Protein AF-A0A060SVF7-F1 (afdb_monomer_lite)

Foldseek 3Di:
DDDDDDDDDDDDDDDDDDDDDDDDDDDDDDDDDDDDDDDDDDDDDPPQAQPPDPQPDDDDDDDDDDDDDDDDDDDDDDDDDDDDDDDDDDDDDPQPDPVSVVLVVQQVCLVVVNDDDDPVLLVVLVVVQCVLPVPWDADPSNQWIQAQQARDIDGHSGRSDCVVVNVCNVVPPHRHDHDPVVVCVVVVVPPPPPPPPPDPDDDDDDDPDPDQAQADACVNPVLVVQLLVQWLDQADDFDDLQVLCCVVPVDGLVPDDPVSVVVSVVVRVVRGPFGDDSPRTGRDHHPPQVPDPVNVVSSPDGRDQLCCLLVPDCVGDDVVVSVVSVVDPCVCVVVPPVCCVPPVNVVVVCVVVCVCVVVLQVVQQVVLVVVCVVCVVVVHDCPPPDGRPNNLVVLLVCCVVDVPVSVVVVVPGPYDDPVVSVVSVVPDQDDDPDPDPVNVVVVVSSCVSVVPPDDDDDDDDDDDDDFDFDWDDDVVDDIWTDGDPPPTPPPPPPDPDD

Organism: Pycnoporus cinnabarinus (NCBI:txid5643)

Secondary structure (DSSP, 8-state):
-------------------------PPPPP-PPPPPPPPPPPPPPP---------S---PPP---------------PPPPPPPPP-S-----TT-SHHHHHHHHHHHHHHTT-----HHHHHHHHHHHHHH-TTPEEPTTSSEEE-TTT--EEE-SSTT--HHHHHHHHH----PSPPHHHHHHHTT---------------PPPP---PPP--B-TTT-HHHHHHHHH---SEE-SPPHHHHHHHHHSS-GGGS-HHHHHHHHHHHHHT-SEE--SSS-B-S-HHHHTT-HHHHHHHTSPPPPGGGGGGS-GGGS-HHHHHHHHHSTTHHHHH-GGGTT-HHHHHHHHHHTTTTTT-HHHHHHHHHHHHHHHHHHTT--STT----HHHHHHHHHHHHH-HHHHHHHTTTS----HHHHHHHHHTSPPPPSS--HHHHHHHHHHHHHTT--S---------------EEEEETTEEEEEE-TTS------------

pLDDT: mean 76.43, std 21.78, range [32.91, 98.31]

Structure (mmCIF, N/CA/C/O backbone):
data_AF-A0A060SVF7-F1
#
_entry.id   AF-A0A060SVF7-F1
#
loop_
_atom_site.group_PDB
_atom_site.id
_atom_site.type_symbol
_atom_site.label_atom_id
_atom_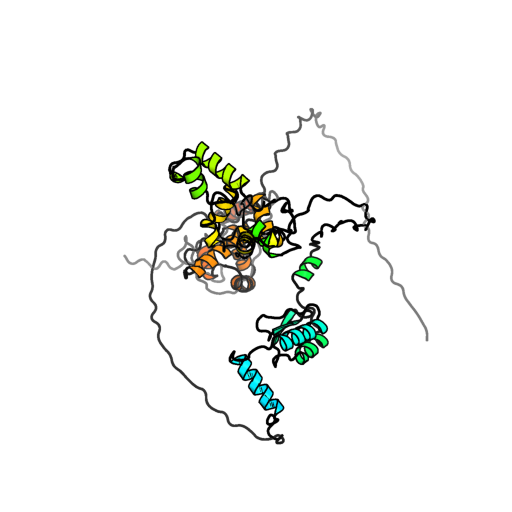site.label_alt_id
_atom_site.label_comp_id
_atom_site.label_asym_id
_atom_site.label_entity_id
_atom_site.label_seq_id
_atom_site.pdbx_PDB_ins_code
_atom_site.Cartn_x
_atom_site.Cartn_y
_atom_site.Cartn_z
_atom_site.occupancy
_atom_site.B_iso_or_equiv
_atom_site.auth_seq_id
_atom_site.auth_comp_id
_atom_site.auth_asym_id
_atom_site.auth_atom_id
_atom_site.pdbx_PDB_model_num
ATOM 1 N N . MET A 1 1 ? 63.074 -52.311 -18.486 1.00 41.56 1 MET A N 1
ATOM 2 C CA . MET A 1 1 ? 62.038 -51.355 -18.938 1.00 41.56 1 MET A CA 1
ATOM 3 C C . MET A 1 1 ? 61.976 -50.230 -17.917 1.00 41.56 1 MET A C 1
ATOM 5 O O . MET A 1 1 ? 61.058 -50.163 -17.117 1.00 41.56 1 MET A O 1
ATOM 9 N N . ASP A 1 2 ? 63.085 -49.546 -17.669 1.00 35.84 2 ASP A N 1
ATOM 10 C CA . ASP A 1 2 ? 63.783 -48.593 -18.551 1.00 35.84 2 ASP A CA 1
ATOM 11 C C . ASP A 1 2 ? 62.984 -47.309 -18.771 1.00 35.84 2 ASP A C 1
ATOM 13 O O . ASP A 1 2 ? 62.264 -47.147 -19.750 1.00 35.84 2 ASP A O 1
ATOM 17 N N . SER A 1 3 ? 63.227 -46.409 -17.822 1.00 36.31 3 SER A N 1
ATOM 18 C CA . SER A 1 3 ? 63.753 -45.064 -18.055 1.00 36.31 3 SER A CA 1
ATOM 19 C C . SER A 1 3 ? 62.822 -43.846 -17.992 1.00 36.31 3 SER A C 1
ATOM 21 O O . SER A 1 3 ? 61.638 -43.937 -18.310 1.00 36.31 3 SER A O 1
ATOM 23 N N . PRO A 1 4 ? 63.379 -42.704 -17.521 1.00 60.22 4 PRO A N 1
ATOM 24 C CA . PRO A 1 4 ? 62.652 -41.633 -16.832 1.00 60.22 4 PRO A CA 1
ATOM 25 C C . PRO A 1 4 ? 62.809 -40.241 -17.490 1.00 60.22 4 PRO A C 1
ATOM 27 O O . PRO A 1 4 ? 63.664 -40.076 -18.347 1.00 60.22 4 PRO A O 1
ATOM 30 N N . HIS A 1 5 ? 62.050 -39.251 -16.979 1.00 44.50 5 HIS A N 1
ATOM 31 C CA . HIS A 1 5 ? 62.297 -37.784 -16.983 1.00 44.50 5 HIS A CA 1
ATOM 32 C C . HIS A 1 5 ? 62.507 -37.063 -18.353 1.00 44.50 5 HIS A C 1
ATOM 34 O O . HIS A 1 5 ? 62.929 -37.691 -19.317 1.00 44.50 5 HIS A O 1
ATOM 40 N N . PRO A 1 6 ? 62.181 -35.750 -18.507 1.00 56.28 6 PRO A N 1
ATOM 41 C CA . PRO A 1 6 ? 62.854 -34.689 -17.750 1.00 56.28 6 PRO A CA 1
ATOM 42 C C . PRO A 1 6 ? 62.036 -33.436 -17.381 1.00 56.28 6 PRO A C 1
ATOM 44 O O . PRO A 1 6 ? 60.891 -33.224 -17.773 1.00 56.28 6 PRO A O 1
ATOM 47 N N . GLU A 1 7 ? 62.711 -32.650 -16.548 1.00 44.25 7 GLU A N 1
ATOM 48 C CA . GLU A 1 7 ? 62.453 -31.294 -16.075 1.00 44.25 7 GLU A CA 1
ATOM 49 C C . GLU A 1 7 ? 62.365 -30.269 -17.220 1.00 44.25 7 GLU A C 1
ATOM 51 O O . GLU A 1 7 ? 63.006 -30.428 -18.259 1.00 44.25 7 GLU A O 1
ATOM 56 N N . ALA A 1 8 ? 61.628 -29.175 -17.003 1.00 44.00 8 ALA A N 1
ATOM 57 C CA . ALA A 1 8 ? 61.724 -27.977 -17.831 1.00 44.00 8 ALA A CA 1
ATOM 58 C C . ALA A 1 8 ? 61.723 -26.709 -16.968 1.00 44.00 8 ALA A C 1
ATOM 60 O O . ALA A 1 8 ? 60.913 -26.533 -16.059 1.00 44.00 8 ALA A O 1
ATOM 61 N N . HIS A 1 9 ? 62.703 -25.877 -17.297 1.00 40.81 9 HIS A N 1
ATOM 62 C CA . HIS A 1 9 ? 63.233 -24.710 -16.617 1.00 40.81 9 HIS A CA 1
ATOM 63 C C . HIS A 1 9 ? 62.297 -23.496 -16.530 1.00 40.81 9 HIS A C 1
ATOM 65 O O . HIS A 1 9 ? 61.473 -23.226 -17.399 1.00 40.81 9 HIS A O 1
ATOM 71 N N . SER A 1 10 ? 62.532 -22.725 -15.471 1.00 43.12 10 SER A N 1
ATOM 72 C CA . SER A 1 10 ? 62.122 -21.343 -15.247 1.00 43.12 10 SER A CA 1
ATOM 73 C C . SER A 1 10 ? 62.899 -20.357 -16.130 1.00 43.12 10 SER A C 1
ATOM 75 O O . SER A 1 10 ? 64.128 -20.354 -16.083 1.00 43.12 10 SER A O 1
ATOM 77 N N . GLU A 1 11 ? 62.205 -19.440 -16.808 1.00 40.81 11 GLU A N 1
ATOM 78 C CA . GLU A 1 11 ? 62.796 -18.202 -17.332 1.00 40.81 11 GLU A CA 1
ATOM 79 C C . GLU A 1 11 ? 62.001 -16.989 -16.834 1.00 40.81 11 GLU A C 1
ATOM 81 O O . GLU A 1 11 ? 60.823 -16.809 -17.142 1.00 40.81 11 GLU A O 1
ATOM 86 N N . ALA A 1 12 ? 62.668 -16.164 -16.027 1.00 39.22 12 ALA A N 1
ATOM 87 C CA . ALA A 1 12 ? 62.224 -14.843 -15.619 1.00 39.22 12 ALA A CA 1
ATOM 88 C C . ALA A 1 12 ? 62.891 -13.811 -16.537 1.00 39.22 12 ALA A C 1
ATOM 90 O O . ALA A 1 12 ? 64.114 -13.695 -16.564 1.00 39.22 12 ALA A O 1
ATOM 91 N N . PHE A 1 13 ? 62.085 -13.058 -17.283 1.00 39.88 13 PHE A N 1
ATOM 92 C CA . PHE A 1 13 ? 62.538 -11.915 -18.071 1.00 39.88 13 PHE A CA 1
ATOM 93 C C . PHE A 1 13 ? 62.557 -10.659 -17.190 1.00 39.88 13 PHE A C 1
ATOM 95 O O . PHE A 1 13 ? 61.533 -10.254 -16.643 1.00 39.88 13 PHE A O 1
ATOM 102 N N . SER A 1 14 ? 63.719 -10.023 -17.069 1.00 39.12 14 SER A N 1
ATOM 103 C CA . SER A 1 14 ? 63.885 -8.655 -16.564 1.00 39.12 14 SER A CA 1
ATOM 104 C C . SER A 1 14 ? 64.750 -7.887 -17.560 1.00 39.12 14 SER A C 1
ATOM 106 O O . SER A 1 14 ? 65.834 -8.375 -17.878 1.00 39.12 14 SER A O 1
ATOM 108 N N . PRO A 1 15 ? 64.329 -6.717 -18.069 1.00 54.78 15 PRO A N 1
ATOM 109 C CA . PRO A 1 15 ? 65.207 -5.885 -18.872 1.00 54.78 15 PRO A CA 1
ATOM 110 C C . PRO A 1 15 ? 65.959 -4.889 -17.984 1.00 54.78 15 PRO A C 1
ATOM 112 O O . PRO A 1 15 ? 65.374 -4.034 -17.320 1.00 54.78 15 PRO A O 1
ATOM 115 N N . SER A 1 16 ? 67.280 -5.023 -18.012 1.00 35.53 16 SER A N 1
ATOM 116 C CA . SER A 1 16 ? 68.278 -4.050 -17.580 1.00 35.53 16 SER A CA 1
ATOM 117 C C . SER A 1 16 ? 68.344 -2.874 -18.560 1.00 35.53 16 SER A C 1
ATOM 119 O O . SER A 1 16 ? 68.490 -3.091 -19.763 1.00 35.53 16 SER A O 1
ATOM 121 N N . PHE A 1 17 ? 68.310 -1.644 -18.052 1.00 44.38 17 PHE A N 1
ATOM 122 C CA . PHE A 1 17 ? 68.749 -0.455 -18.784 1.00 44.38 17 PHE A CA 1
ATOM 123 C C . PHE A 1 17 ? 69.842 0.242 -17.972 1.00 44.38 17 PHE A C 1
ATOM 125 O O . PHE A 1 17 ? 69.586 0.718 -16.866 1.00 44.38 17 PHE A O 1
ATOM 132 N N . ASP A 1 18 ? 71.049 0.275 -18.536 1.00 42.97 18 ASP A N 1
ATOM 133 C CA . ASP A 1 18 ? 72.179 1.065 -18.046 1.00 42.97 18 ASP A CA 1
ATOM 134 C C . ASP A 1 18 ? 72.044 2.544 -18.461 1.00 42.97 18 ASP A C 1
ATOM 136 O O . ASP A 1 18 ? 71.547 2.829 -19.558 1.00 42.97 18 ASP A O 1
ATOM 140 N N . PRO A 1 19 ? 72.527 3.500 -17.641 1.00 53.72 19 PRO A N 1
ATOM 141 C CA . PRO A 1 19 ? 72.543 4.921 -17.969 1.00 53.72 19 PRO A CA 1
ATOM 142 C C . PRO A 1 19 ? 73.964 5.425 -18.262 1.00 53.72 19 PRO A C 1
ATOM 144 O O . PRO A 1 19 ? 74.858 5.238 -17.441 1.00 53.72 19 PRO A O 1
ATOM 147 N N . LEU A 1 20 ? 74.176 6.174 -19.352 1.00 40.06 20 LEU A N 1
ATOM 148 C CA . LEU A 1 20 ? 75.341 7.063 -19.470 1.00 40.06 20 LEU A CA 1
ATOM 149 C C . LEU A 1 20 ? 75.030 8.373 -20.221 1.00 40.06 20 LEU A C 1
ATOM 151 O O . LEU A 1 20 ? 74.568 8.364 -21.354 1.00 40.06 20 LEU A O 1
ATOM 155 N N . HIS A 1 21 ? 75.380 9.466 -19.527 1.00 40.41 21 HIS A N 1
ATOM 156 C CA . HIS A 1 21 ? 75.896 10.776 -19.962 1.00 40.41 21 HIS A CA 1
ATOM 157 C C . HIS A 1 21 ? 75.191 11.595 -21.062 1.00 40.41 21 HIS A C 1
ATOM 159 O O . HIS A 1 21 ? 75.202 11.231 -22.228 1.00 40.41 21 HIS A O 1
ATOM 165 N N . ALA A 1 22 ? 74.830 12.848 -20.742 1.00 36.38 22 ALA A N 1
ATOM 166 C CA . ALA A 1 22 ? 75.722 14.002 -20.953 1.00 36.38 22 ALA A CA 1
ATOM 167 C C . ALA A 1 22 ? 75.086 15.339 -20.506 1.00 36.38 22 ALA A C 1
ATOM 169 O O . ALA A 1 22 ? 73.876 15.535 -20.539 1.00 36.38 22 ALA A O 1
ATOM 170 N N . LEU A 1 23 ? 75.968 16.236 -20.069 1.00 39.56 23 LEU A N 1
ATOM 171 C CA . LEU A 1 23 ? 75.773 17.565 -19.484 1.00 39.56 23 LEU A CA 1
ATOM 172 C C . LEU A 1 23 ? 75.394 18.645 -20.517 1.00 39.56 23 LEU A C 1
ATOM 174 O O . LEU A 1 23 ? 75.897 18.586 -21.639 1.00 39.56 23 LEU A O 1
ATOM 178 N N . SER A 1 24 ? 74.639 19.677 -20.092 1.00 39.00 24 SER A N 1
ATOM 179 C CA . SER A 1 24 ? 74.796 21.135 -20.389 1.00 39.00 24 SER A CA 1
ATOM 180 C C . SER A 1 24 ? 73.518 21.928 -19.995 1.00 39.00 24 SER A C 1
ATOM 182 O O . SER A 1 24 ? 72.505 21.301 -19.700 1.00 39.00 24 SER A O 1
ATOM 184 N N . PRO A 1 25 ? 73.532 23.275 -19.880 1.00 50.59 25 PRO A N 1
ATOM 185 C CA . PRO A 1 25 ? 73.859 23.986 -18.651 1.00 50.59 25 PRO A CA 1
ATOM 186 C C . PRO A 1 25 ? 72.665 24.751 -18.045 1.00 50.59 25 PRO A C 1
ATOM 188 O O . PRO A 1 25 ? 71.652 25.021 -18.686 1.00 50.59 25 PRO A O 1
ATOM 191 N N . ALA A 1 26 ? 72.840 25.116 -16.776 1.00 38.44 26 ALA A N 1
ATOM 192 C CA . ALA A 1 26 ? 71.904 25.857 -15.946 1.00 38.44 26 ALA A CA 1
ATOM 193 C C . ALA A 1 26 ? 71.481 27.211 -16.548 1.00 38.44 26 ALA A C 1
ATOM 195 O O . ALA A 1 26 ? 72.307 28.095 -16.769 1.00 38.44 26 ALA A O 1
ATOM 196 N N . VAL A 1 27 ? 70.167 27.375 -16.719 1.00 41.84 27 VAL A N 1
ATOM 197 C CA . VAL A 1 27 ? 69.493 28.673 -16.817 1.00 41.84 27 VAL A CA 1
ATOM 198 C C . VAL A 1 27 ? 68.960 29.010 -15.427 1.00 41.84 27 VAL A C 1
ATOM 200 O O . VAL A 1 27 ? 68.199 28.248 -14.834 1.00 41.84 27 VAL A O 1
ATOM 203 N N . SER A 1 28 ? 69.407 30.143 -14.902 1.00 44.47 28 SER A N 1
ATOM 204 C CA . SER A 1 28 ? 69.018 30.723 -13.621 1.00 44.47 28 SER A CA 1
ATOM 205 C C . SER A 1 28 ? 67.532 31.096 -13.629 1.00 44.47 28 SER A C 1
ATOM 207 O O . SER A 1 28 ? 67.108 31.966 -14.388 1.00 44.47 28 SER A O 1
ATOM 209 N N . VAL A 1 29 ? 66.749 30.447 -12.768 1.00 44.34 29 VAL A N 1
ATOM 210 C CA . VAL A 1 29 ? 65.356 30.811 -12.471 1.00 44.34 29 VAL A CA 1
ATOM 211 C C . VAL A 1 29 ? 65.357 31.731 -11.244 1.00 44.34 29 VAL A C 1
ATOM 213 O O . VAL A 1 29 ? 66.028 31.401 -10.263 1.00 44.34 29 VAL A O 1
ATOM 216 N N . PRO A 1 30 ? 64.658 32.880 -11.275 1.00 45.91 30 PRO A N 1
ATOM 217 C CA . PRO A 1 30 ? 64.577 33.777 -10.135 1.00 45.91 30 PRO A CA 1
ATOM 218 C C . PRO A 1 30 ? 63.721 33.203 -8.999 1.00 45.91 30 PRO A C 1
ATOM 220 O O . PRO A 1 30 ? 62.739 32.492 -9.198 1.00 45.91 30 PRO A O 1
ATOM 223 N N . GLU A 1 31 ? 64.175 33.570 -7.810 1.00 47.56 31 GLU A N 1
ATOM 224 C CA . GLU A 1 31 ? 63.676 33.369 -6.456 1.00 47.56 31 GLU A CA 1
ATOM 225 C C . GLU A 1 31 ? 62.144 33.459 -6.321 1.00 47.56 31 GLU A C 1
ATOM 227 O O . GLU A 1 31 ? 61.508 34.429 -6.738 1.00 47.56 31 GLU A O 1
ATOM 232 N N . ALA A 1 32 ? 61.558 32.407 -5.745 1.00 38.72 32 ALA A N 1
ATOM 233 C CA . ALA A 1 32 ? 60.129 32.264 -5.511 1.00 38.72 32 ALA A CA 1
ATOM 234 C C . ALA A 1 32 ? 59.669 33.155 -4.348 1.00 38.72 32 ALA A C 1
ATOM 236 O O . ALA A 1 32 ? 60.153 33.027 -3.224 1.00 38.72 32 ALA A O 1
ATOM 237 N N . SER A 1 33 ? 58.694 34.019 -4.618 1.00 51.81 33 SER A N 1
ATOM 238 C CA . SER A 1 33 ? 57.886 34.683 -3.602 1.00 51.81 33 SER A CA 1
ATOM 239 C C . SER A 1 33 ? 56.901 33.704 -2.948 1.00 51.81 33 SER A C 1
ATOM 241 O O . SER A 1 33 ? 56.458 32.726 -3.553 1.00 51.81 33 SER A O 1
ATOM 243 N N . GLU A 1 34 ? 56.597 33.981 -1.681 1.00 56.09 34 GLU A N 1
ATOM 244 C CA . GLU A 1 34 ? 55.753 33.195 -0.777 1.00 56.09 34 GLU A CA 1
ATOM 245 C C . GLU A 1 34 ? 54.386 32.794 -1.375 1.00 56.09 34 GLU A C 1
ATOM 247 O O . GLU A 1 34 ? 53.777 33.567 -2.122 1.00 56.09 34 GLU A O 1
ATOM 252 N N . PRO A 1 35 ? 53.856 31.604 -1.025 1.00 48.28 35 PRO A N 1
ATOM 253 C CA . PRO A 1 35 ? 52.569 31.148 -1.530 1.00 48.28 35 PRO A CA 1
ATOM 254 C C . PRO A 1 35 ? 51.417 31.960 -0.910 1.00 48.28 35 PRO A C 1
ATOM 256 O O . PRO A 1 35 ? 51.361 32.106 0.314 1.00 48.28 35 PRO A O 1
ATOM 259 N N . PRO A 1 36 ? 50.446 32.442 -1.709 1.00 50.50 36 PRO A N 1
ATOM 260 C CA . PRO A 1 36 ? 49.223 32.998 -1.162 1.00 50.50 36 PRO A CA 1
ATOM 261 C C . PRO A 1 36 ? 48.385 31.899 -0.500 1.00 50.50 36 PRO A C 1
ATOM 263 O O . PRO A 1 36 ? 48.323 30.751 -0.943 1.00 50.50 36 PRO A O 1
ATOM 266 N N . SER A 1 37 ? 47.736 32.301 0.583 1.00 49.34 37 SER A N 1
ATOM 267 C CA . SER A 1 37 ? 46.845 31.528 1.435 1.00 49.34 37 SER A CA 1
ATOM 268 C C . SER A 1 37 ? 45.801 30.726 0.650 1.00 49.34 37 SER A C 1
ATOM 270 O O . SER A 1 37 ? 45.130 31.230 -0.250 1.00 49.34 37 SER A O 1
ATOM 272 N N . SER A 1 38 ? 45.655 29.460 1.046 1.00 48.91 38 SER A N 1
ATOM 273 C CA . SER A 1 38 ? 44.719 28.481 0.499 1.00 48.91 38 SER A CA 1
ATOM 274 C C . SER A 1 38 ? 43.292 29.038 0.375 1.00 48.91 38 SER A C 1
ATOM 276 O O . SER A 1 38 ? 42.722 29.454 1.389 1.00 48.91 38 SER A O 1
ATOM 278 N N . PRO A 1 39 ? 42.658 28.999 -0.811 1.00 48.09 39 PRO A N 1
ATOM 279 C CA . PRO A 1 39 ? 41.238 29.281 -0.919 1.00 48.09 39 PRO A CA 1
ATOM 280 C C . PRO A 1 39 ? 40.441 28.145 -0.268 1.00 48.09 39 PRO A C 1
ATOM 282 O O . PRO A 1 39 ? 40.711 26.960 -0.468 1.00 48.09 39 PRO A O 1
ATOM 285 N N . SER A 1 40 ? 39.449 28.525 0.532 1.00 49.94 40 SER A N 1
ATOM 286 C CA . SER A 1 40 ? 38.479 27.626 1.152 1.00 49.94 40 SER A CA 1
ATOM 287 C C . SER A 1 40 ? 37.824 26.709 0.115 1.00 49.94 40 SER A C 1
ATOM 289 O O . SER A 1 40 ? 37.320 27.188 -0.902 1.00 49.94 40 SER A O 1
ATOM 291 N N . LEU A 1 41 ? 37.796 25.406 0.411 1.00 43.62 41 LEU A N 1
ATOM 292 C CA . LEU A 1 41 ? 37.103 24.384 -0.375 1.00 43.62 41 LEU A CA 1
ATOM 293 C C . LEU A 1 41 ? 35.643 24.800 -0.649 1.00 43.62 41 LEU A C 1
ATOM 295 O O . LEU A 1 41 ? 34.910 25.070 0.308 1.00 43.62 41 LEU A O 1
ATOM 299 N N . PRO A 1 42 ? 35.188 24.836 -1.916 1.00 51.53 42 PRO A N 1
ATOM 300 C CA . PRO A 1 42 ? 33.776 25.015 -2.211 1.00 51.53 42 PRO A CA 1
ATOM 301 C C . PRO A 1 42 ? 32.982 23.810 -1.690 1.00 51.53 42 PRO A C 1
ATOM 303 O O . PRO A 1 42 ? 33.413 22.661 -1.793 1.00 51.53 42 PRO A O 1
ATOM 306 N N . SER A 1 43 ? 31.817 24.097 -1.108 1.00 53.50 43 SER A N 1
ATOM 307 C CA . SER A 1 43 ? 30.847 23.094 -0.656 1.00 53.50 43 SER A CA 1
ATOM 308 C C . SER A 1 43 ? 30.543 22.089 -1.781 1.00 53.50 43 SER A C 1
ATOM 310 O O . SER A 1 43 ? 30.467 22.513 -2.938 1.00 53.50 43 SER A O 1
ATOM 312 N N . PRO A 1 44 ? 30.354 20.786 -1.486 1.00 45.16 44 PRO A N 1
ATOM 313 C CA . PRO A 1 44 ? 30.073 19.793 -2.516 1.00 45.16 44 PRO A CA 1
ATOM 314 C C . PRO A 1 44 ? 28.812 20.191 -3.285 1.00 45.16 44 PRO A C 1
ATOM 316 O O . PRO A 1 44 ? 27.740 20.373 -2.700 1.00 45.16 44 PRO A O 1
ATOM 319 N N . ALA A 1 45 ? 28.960 20.355 -4.600 1.00 46.62 45 ALA A N 1
ATOM 320 C CA . ALA A 1 45 ? 27.844 20.618 -5.492 1.00 46.62 45 ALA A CA 1
ATOM 321 C C . ALA A 1 45 ? 26.794 19.499 -5.343 1.00 46.62 45 ALA A C 1
ATOM 323 O O . ALA A 1 45 ? 27.159 18.332 -5.159 1.00 46.62 45 ALA A O 1
ATOM 324 N N . PRO A 1 46 ? 25.489 19.824 -5.394 1.00 40.56 46 PRO A N 1
ATOM 325 C CA . PRO A 1 46 ? 24.447 18.809 -5.356 1.00 40.56 46 PRO A CA 1
ATOM 326 C C . PRO A 1 46 ? 24.666 17.812 -6.496 1.00 40.56 46 PRO A C 1
ATOM 328 O O . PRO A 1 46 ? 24.896 18.219 -7.632 1.00 40.56 46 PRO A O 1
ATOM 331 N N . SER A 1 47 ? 24.585 16.519 -6.171 1.00 38.22 47 SER A N 1
ATOM 332 C CA . SER A 1 47 ? 24.683 15.398 -7.112 1.00 38.22 47 SER A CA 1
ATOM 333 C C . SER A 1 47 ? 23.894 15.689 -8.393 1.00 38.22 47 SER A C 1
ATOM 335 O O . SER A 1 47 ? 22.658 15.729 -8.391 1.00 38.22 47 SER A O 1
ATOM 337 N N . VAL A 1 48 ? 24.621 15.943 -9.483 1.00 38.41 48 VAL A N 1
ATOM 338 C CA . VAL A 1 48 ? 24.053 16.176 -10.808 1.00 38.41 48 VAL A CA 1
ATOM 339 C C . VAL A 1 48 ? 23.606 14.818 -11.335 1.00 38.41 48 VAL A C 1
ATOM 341 O O . VAL A 1 48 ? 24.384 14.037 -11.873 1.00 38.41 48 VAL A O 1
ATOM 344 N N . MET A 1 49 ? 22.325 14.499 -11.134 1.00 39.88 49 MET A N 1
ATOM 345 C CA . MET A 1 49 ? 21.690 13.395 -11.847 1.00 39.88 49 MET A CA 1
ATOM 346 C C . MET A 1 49 ? 21.860 13.624 -13.350 1.00 39.88 49 MET A C 1
ATOM 348 O O . MET A 1 49 ? 21.411 14.649 -13.859 1.00 39.88 49 MET A O 1
ATOM 352 N N . LEU A 1 50 ? 22.420 12.630 -14.042 1.00 38.91 50 LEU A N 1
ATOM 353 C CA . LEU A 1 50 ? 22.457 12.489 -15.497 1.00 38.91 50 LEU A CA 1
ATOM 354 C C . LEU A 1 50 ? 21.147 12.959 -16.155 1.00 38.91 50 LEU A C 1
ATOM 356 O O . LEU A 1 50 ? 20.156 12.215 -16.244 1.00 38.91 50 LEU A O 1
ATOM 360 N N . GLN A 1 51 ? 21.139 14.213 -16.610 1.00 37.09 51 GLN A N 1
ATOM 361 C CA . GLN A 1 51 ? 20.048 14.822 -17.361 1.00 37.09 51 GLN A CA 1
ATOM 362 C C . GLN A 1 51 ? 20.130 14.339 -18.810 1.00 37.09 51 GLN A C 1
ATOM 364 O O . GLN A 1 51 ? 20.647 15.016 -19.690 1.00 37.09 51 GLN A O 1
ATOM 369 N N . TYR A 1 52 ? 19.587 13.152 -19.079 1.00 45.28 52 TYR A N 1
ATOM 370 C CA . TYR A 1 52 ? 19.113 12.850 -20.426 1.00 45.28 52 TYR A CA 1
ATOM 371 C C . TYR A 1 52 ? 17.858 13.698 -20.644 1.00 45.28 52 TYR A C 1
ATOM 373 O O . TYR A 1 52 ? 16.814 13.311 -20.136 1.00 45.28 52 TYR A O 1
ATOM 381 N N . TYR A 1 53 ? 18.017 14.855 -21.301 1.00 41.62 53 TYR A N 1
ATOM 382 C CA . TYR A 1 53 ? 17.017 15.839 -21.758 1.00 41.62 53 TYR A CA 1
ATOM 383 C C . TYR A 1 53 ? 15.817 16.157 -20.827 1.00 41.62 53 TYR A C 1
ATOM 385 O O . TYR A 1 53 ? 15.095 15.272 -20.369 1.00 41.62 53 TYR A O 1
ATOM 393 N N . PRO A 1 54 ? 15.464 17.439 -20.611 1.00 40.75 54 PRO A N 1
ATOM 394 C CA . PRO A 1 54 ? 14.229 17.802 -19.915 1.00 40.75 54 PRO A CA 1
ATOM 395 C C . PRO A 1 54 ? 13.001 17.502 -20.804 1.00 40.75 54 PRO A C 1
ATOM 397 O O . PRO A 1 54 ? 12.492 18.370 -21.504 1.00 40.75 54 PRO A O 1
ATOM 400 N N . ILE A 1 55 ? 12.524 16.253 -20.785 1.00 50.06 55 ILE A N 1
ATOM 401 C CA . ILE A 1 55 ? 11.454 15.737 -21.667 1.00 50.06 55 ILE A CA 1
ATOM 402 C C . ILE A 1 55 ? 10.031 15.952 -21.094 1.00 50.06 55 ILE A C 1
ATOM 404 O O . ILE A 1 55 ? 9.048 15.846 -21.820 1.00 50.06 55 ILE A O 1
ATOM 408 N N . PHE A 1 56 ? 9.854 16.326 -19.820 1.00 48.47 56 PHE A N 1
ATOM 409 C CA . PHE A 1 56 ? 8.556 16.150 -19.134 1.00 48.47 56 PHE A CA 1
ATOM 410 C C . PHE A 1 56 ? 7.825 17.423 -18.656 1.00 48.47 56 PHE A C 1
ATOM 412 O O . PHE A 1 56 ? 7.177 17.387 -17.612 1.00 48.47 56 PHE A O 1
ATOM 419 N N . MET A 1 57 ? 7.878 18.551 -19.381 1.00 41.56 57 MET A N 1
ATOM 420 C CA . MET A 1 57 ? 7.232 19.805 -18.912 1.00 41.56 57 MET A CA 1
ATOM 421 C C . MET A 1 57 ? 6.242 20.497 -19.869 1.00 41.56 57 MET A C 1
ATOM 423 O O . MET A 1 57 ? 5.621 21.477 -19.466 1.00 41.56 57 MET A O 1
ATOM 427 N N . LYS A 1 58 ? 5.989 20.012 -21.094 1.00 40.00 58 LYS A N 1
ATOM 428 C CA . LYS A 1 58 ? 4.986 20.649 -21.977 1.00 40.00 58 LYS A CA 1
ATOM 429 C C . LYS A 1 58 ? 3.673 19.865 -22.019 1.00 40.00 58 LYS A C 1
ATOM 431 O O . LYS A 1 58 ? 3.557 18.828 -22.658 1.00 40.00 58 LYS A O 1
ATOM 436 N N . GLY A 1 59 ? 2.666 20.391 -21.319 1.00 44.91 59 GLY A N 1
ATOM 437 C CA . GLY A 1 59 ? 1.293 19.896 -21.358 1.00 44.91 59 GLY A CA 1
ATOM 438 C C . GLY A 1 59 ? 0.656 20.093 -22.736 1.00 44.91 59 GLY A C 1
ATOM 439 O O . GLY A 1 59 ? 0.357 21.219 -23.131 1.00 44.91 59 GLY A O 1
ATOM 440 N N . ALA A 1 60 ? 0.415 18.992 -23.445 1.00 39.03 60 ALA A N 1
ATOM 441 C CA . ALA A 1 60 ? -0.347 18.986 -24.686 1.00 39.03 60 ALA A CA 1
ATOM 442 C C . ALA A 1 60 ? -1.855 19.116 -24.394 1.00 39.03 60 ALA A C 1
ATOM 444 O O . ALA A 1 60 ? -2.436 18.334 -23.638 1.00 39.03 60 ALA A O 1
ATOM 445 N N . ARG A 1 61 ? -2.490 20.128 -24.999 1.00 40.69 61 ARG A N 1
ATOM 446 C CA . ARG A 1 61 ? -3.951 20.287 -25.046 1.00 40.69 61 ARG A CA 1
ATOM 447 C C . ARG A 1 61 ? -4.523 19.210 -25.969 1.00 40.69 61 ARG A C 1
ATOM 449 O O . ARG A 1 61 ? -4.043 19.031 -27.083 1.00 40.69 61 ARG A O 1
ATOM 456 N N . GLY A 1 62 ? -5.531 18.486 -25.489 1.00 34.50 62 GLY A N 1
ATOM 457 C CA . GLY A 1 62 ? -6.133 17.368 -26.208 1.00 34.50 62 GLY A CA 1
ATOM 458 C C . GLY A 1 62 ? -6.928 17.810 -27.435 1.00 34.50 62 GLY A C 1
ATOM 459 O O . GLY A 1 62 ? -7.865 18.595 -27.319 1.00 34.50 62 GLY A O 1
ATOM 460 N N . VAL A 1 63 ? -6.598 17.234 -28.591 1.00 37.31 63 VAL A N 1
ATOM 461 C CA . VAL A 1 63 ? -7.485 17.176 -29.757 1.00 37.31 63 VAL A CA 1
ATOM 462 C C . VAL A 1 63 ? -8.030 15.753 -29.832 1.00 37.31 63 VAL A C 1
ATOM 464 O O . VAL A 1 63 ? -7.299 14.792 -30.059 1.00 37.31 63 VAL A O 1
ATOM 467 N N . SER A 1 64 ? -9.328 15.618 -29.572 1.00 36.34 64 SER A N 1
ATOM 468 C CA . SER A 1 64 ? -10.062 14.357 -29.646 1.00 36.34 64 SER A CA 1
ATOM 469 C C . SER A 1 64 ? -10.470 14.100 -31.098 1.00 36.34 64 SER A C 1
ATOM 471 O O . SER A 1 64 ? -11.239 14.879 -31.660 1.00 36.34 64 SER A O 1
ATOM 473 N N . THR A 1 65 ? -10.030 12.988 -31.685 1.00 32.91 65 THR A N 1
ATOM 474 C CA . THR A 1 65 ? -10.637 12.438 -32.904 1.00 32.91 65 THR A CA 1
ATOM 475 C C . THR A 1 65 ? -11.128 11.019 -32.632 1.00 32.91 65 THR A C 1
ATOM 477 O O . THR A 1 65 ? -10.370 10.079 -32.405 1.00 32.91 65 THR A O 1
ATOM 480 N N . SER A 1 66 ? -12.453 10.885 -32.596 1.00 34.75 66 SER A N 1
ATOM 481 C CA . SER A 1 66 ? -13.175 9.623 -32.456 1.00 34.75 66 SER A CA 1
ATOM 482 C C . SER A 1 66 ? -13.329 8.991 -33.842 1.00 34.75 66 SER A C 1
ATOM 484 O O . SER A 1 66 ? -14.021 9.549 -34.693 1.00 34.75 66 SER A O 1
ATOM 486 N N . VAL A 1 67 ? -12.755 7.805 -34.056 1.00 35.81 67 VAL A N 1
ATOM 487 C CA . VAL A 1 67 ? -13.054 6.966 -35.227 1.00 35.81 67 VAL A CA 1
ATOM 488 C C . VAL A 1 67 ? -13.740 5.683 -34.761 1.00 35.81 67 VAL A C 1
ATOM 490 O O . VAL A 1 67 ? -13.131 4.811 -34.143 1.00 35.81 67 VAL A O 1
ATOM 493 N N . LYS A 1 68 ? -15.037 5.583 -35.073 1.00 43.59 68 LYS A N 1
ATOM 494 C CA . LYS A 1 68 ? -15.877 4.382 -34.949 1.00 43.59 68 LYS A CA 1
ATOM 495 C C . LYS A 1 68 ? -15.388 3.308 -35.929 1.00 43.59 68 LYS A C 1
ATOM 497 O O . LYS A 1 68 ? -15.389 3.543 -37.135 1.00 43.59 68 LYS A O 1
ATOM 502 N N . ARG A 1 69 ? -15.067 2.105 -35.441 1.00 35.25 69 ARG A N 1
ATOM 503 C CA . ARG A 1 69 ? -14.924 0.899 -36.278 1.00 35.25 69 ARG A CA 1
ATOM 504 C C . ARG A 1 69 ? -16.084 -0.065 -36.025 1.00 35.25 69 ARG A C 1
ATOM 506 O O . ARG A 1 69 ? -16.329 -0.457 -34.890 1.00 35.25 69 ARG A O 1
ATOM 513 N N . LYS A 1 70 ? -16.785 -0.403 -37.113 1.00 35.22 70 LYS A N 1
ATOM 514 C CA . LYS A 1 70 ? -17.813 -1.449 -37.219 1.00 35.22 70 LYS A CA 1
ATOM 515 C C . LYS A 1 70 ? -17.169 -2.834 -37.083 1.00 35.22 70 LYS A C 1
ATOM 517 O O . LYS A 1 70 ? -16.133 -3.083 -37.695 1.00 35.22 70 LYS A O 1
ATOM 522 N N . SER A 1 71 ? -17.806 -3.718 -36.322 1.00 36.41 71 SER A N 1
ATOM 523 C CA . SER A 1 71 ? -17.519 -5.151 -36.258 1.00 36.41 71 SER A CA 1
ATOM 524 C C . SER A 1 71 ? -18.278 -5.894 -37.363 1.00 36.41 71 SER A C 1
ATOM 526 O O . SER A 1 71 ? -19.467 -5.658 -37.568 1.00 36.41 71 SER A O 1
ATOM 528 N N . ALA A 1 72 ? -17.583 -6.795 -38.057 1.00 35.72 72 ALA A N 1
ATOM 529 C CA . ALA A 1 72 ? -18.159 -7.784 -38.960 1.00 35.72 72 ALA A CA 1
ATOM 530 C C . ALA A 1 72 ? -17.876 -9.188 -38.405 1.00 35.72 72 ALA A C 1
ATOM 532 O O . ALA A 1 72 ? -16.831 -9.436 -37.805 1.00 35.72 72 ALA A O 1
ATOM 533 N N . SER A 1 73 ? -18.869 -10.055 -38.561 1.00 44.75 73 SER A N 1
ATOM 534 C CA . SER A 1 73 ? -18.984 -11.427 -38.075 1.00 44.75 73 SER A CA 1
ATOM 535 C C . SER A 1 73 ? -18.488 -12.447 -39.102 1.00 44.75 73 SER A C 1
ATOM 537 O O . SER A 1 73 ? -18.948 -12.396 -40.238 1.00 44.75 73 SER A O 1
ATOM 539 N N . GLU A 1 74 ? -17.697 -13.435 -38.683 1.00 37.09 74 GLU A N 1
ATOM 540 C CA . GLU A 1 74 ? -17.433 -14.684 -39.422 1.00 37.09 74 GLU A CA 1
ATOM 541 C C . GLU A 1 74 ? -17.314 -15.817 -38.384 1.00 37.09 74 GLU A C 1
ATOM 543 O O . GLU A 1 74 ? -16.618 -15.674 -37.382 1.00 37.09 74 GLU A O 1
ATOM 548 N N . ALA A 1 75 ? -18.221 -16.796 -38.367 1.00 34.59 75 ALA A N 1
ATOM 549 C CA . ALA A 1 75 ? -18.373 -17.966 -39.244 1.00 34.59 75 ALA A CA 1
ATOM 550 C C . ALA A 1 75 ? -17.699 -19.210 -38.628 1.00 34.59 75 ALA A C 1
ATOM 552 O O . ALA A 1 75 ? -16.487 -19.312 -38.473 1.00 34.59 75 ALA A O 1
ATOM 553 N N . ASN A 1 76 ? -18.564 -20.137 -38.221 1.00 41.25 76 ASN A N 1
ATOM 554 C CA . ASN A 1 76 ? -18.304 -21.365 -37.482 1.00 41.25 76 ASN A CA 1
ATOM 555 C C . ASN A 1 76 ? -17.950 -22.495 -38.465 1.00 41.25 76 ASN A C 1
ATOM 557 O O . ASN A 1 76 ? -18.776 -22.843 -39.307 1.00 41.25 76 ASN A O 1
ATOM 561 N N . VAL A 1 77 ? -16.752 -23.077 -38.357 1.00 37.53 77 VAL A N 1
ATOM 562 C CA . VAL A 1 77 ? -16.330 -24.244 -39.151 1.00 37.53 77 VAL A CA 1
ATOM 563 C C . VAL A 1 77 ? -15.850 -25.343 -38.204 1.00 37.53 77 VAL A C 1
ATOM 565 O O . VAL A 1 77 ? -14.844 -25.193 -37.513 1.00 37.53 77 VAL A O 1
ATOM 568 N N . GLN A 1 78 ? -16.578 -26.461 -38.176 1.00 46.06 78 GLN A N 1
ATOM 569 C CA . GLN A 1 78 ? -16.163 -27.692 -37.497 1.00 46.06 78 GLN A CA 1
ATOM 570 C C . GLN A 1 78 ? -15.284 -28.555 -38.417 1.00 46.06 78 GLN A C 1
ATOM 572 O O . GLN A 1 78 ? -15.638 -28.722 -39.586 1.00 46.06 78 GLN A O 1
ATOM 577 N N . PRO A 1 79 ? -14.206 -29.188 -37.915 1.00 48.19 79 PRO A N 1
ATOM 578 C CA . PRO A 1 79 ? -13.474 -30.186 -38.681 1.00 48.19 79 PRO A CA 1
ATOM 579 C C . PRO A 1 79 ? -13.900 -31.632 -38.371 1.00 48.19 79 PRO A C 1
ATOM 581 O O . PRO A 1 79 ? -14.328 -31.992 -37.273 1.00 48.19 79 PRO A O 1
ATOM 584 N N . ALA A 1 80 ? -13.756 -32.451 -39.411 1.00 38.97 80 ALA A N 1
ATOM 585 C CA . ALA A 1 80 ? -14.284 -33.793 -39.588 1.00 38.97 80 ALA A CA 1
ATOM 586 C C . ALA A 1 80 ? -13.579 -34.912 -38.793 1.00 38.97 80 ALA A C 1
ATOM 588 O O . ALA A 1 80 ? -12.397 -34.855 -38.452 1.00 38.97 80 ALA A O 1
ATOM 589 N N . LYS A 1 81 ? -14.345 -35.988 -38.582 1.00 45.50 81 LYS A N 1
ATOM 590 C CA . LYS A 1 81 ? -13.980 -37.258 -37.937 1.00 45.50 81 LYS A CA 1
ATOM 591 C C . LYS A 1 81 ? -12.964 -38.055 -38.774 1.00 45.50 81 LYS A C 1
ATOM 593 O O . LYS A 1 81 ? -13.226 -38.346 -39.938 1.00 45.50 81 LYS A O 1
ATOM 598 N N . LYS A 1 82 ? -11.866 -38.512 -38.156 1.00 48.25 82 LYS A N 1
ATOM 599 C CA . LYS A 1 82 ? -10.980 -39.566 -38.696 1.00 48.25 82 LYS A CA 1
ATOM 600 C C . LYS A 1 82 ? -11.222 -40.901 -37.979 1.00 48.25 82 LYS A C 1
ATOM 602 O O . LYS A 1 82 ? -11.342 -40.944 -36.759 1.00 48.25 82 LYS A O 1
ATOM 607 N N . ARG A 1 83 ? -11.317 -41.971 -38.778 1.00 39.59 83 ARG A N 1
ATOM 608 C CA . ARG A 1 83 ? -11.509 -43.379 -38.385 1.00 39.59 83 ARG A CA 1
ATOM 609 C C . ARG A 1 83 ? -10.238 -43.987 -37.773 1.00 39.59 83 ARG A C 1
ATOM 611 O O . ARG A 1 83 ? -9.129 -43.632 -38.163 1.00 39.59 83 ARG A O 1
ATOM 618 N N . ALA A 1 84 ? -10.445 -44.924 -36.848 1.00 40.34 84 ALA A N 1
ATOM 619 C CA . ALA A 1 84 ? -9.431 -45.676 -36.111 1.00 40.34 84 ALA A CA 1
ATOM 620 C C . ALA A 1 84 ? -8.871 -46.881 -36.895 1.00 40.34 84 ALA A C 1
ATOM 622 O O . ALA A 1 84 ? -9.556 -47.440 -37.753 1.00 40.34 84 ALA A O 1
ATOM 623 N N . LYS A 1 85 ? -7.647 -47.299 -36.538 1.00 41.16 85 LYS A N 1
ATOM 624 C CA . LYS A 1 85 ? -7.077 -48.628 -36.821 1.00 41.16 85 LYS A CA 1
ATOM 625 C C . LYS A 1 85 ? -7.164 -49.511 -35.559 1.00 41.16 85 LYS A C 1
ATOM 627 O O . LYS A 1 85 ? -7.058 -48.956 -34.464 1.00 41.16 85 LYS A O 1
ATOM 632 N N . PRO A 1 86 ? -7.342 -50.837 -35.695 1.00 54.12 86 PRO A N 1
ATOM 633 C CA . PRO A 1 86 ? -7.381 -51.783 -34.584 1.00 54.12 86 PRO A CA 1
ATOM 634 C C . PRO A 1 86 ? -5.989 -52.377 -34.322 1.00 54.12 86 PRO A C 1
ATOM 636 O O . PRO A 1 86 ? -5.266 -52.655 -35.273 1.00 54.12 86 PRO A O 1
ATOM 639 N N . ASP A 1 87 ? -5.600 -52.506 -33.055 1.00 46.25 87 ASP A N 1
ATOM 640 C CA . ASP A 1 87 ? -5.346 -53.783 -32.364 1.00 46.25 87 ASP A CA 1
ATOM 641 C C . ASP A 1 87 ? -4.544 -53.518 -31.084 1.00 46.25 87 ASP A C 1
ATOM 643 O O . ASP A 1 87 ? -3.413 -53.054 -31.156 1.00 46.25 87 ASP A O 1
ATOM 647 N N . GLU A 1 88 ? -5.126 -53.821 -29.920 1.00 45.19 88 GLU A N 1
ATOM 648 C CA . GLU A 1 88 ? -4.387 -54.292 -28.741 1.00 45.19 88 GLU A CA 1
ATOM 649 C C . GLU A 1 88 ? -5.374 -54.700 -27.636 1.00 45.19 88 GLU A C 1
ATOM 651 O O . GLU A 1 88 ? -6.074 -53.876 -27.053 1.00 45.19 88 GLU A O 1
ATOM 656 N N . ARG A 1 89 ? -5.437 -56.016 -27.398 1.00 48.59 89 ARG A N 1
ATOM 657 C CA . ARG A 1 89 ? -5.828 -56.716 -26.159 1.00 48.59 89 ARG A CA 1
ATOM 658 C C . ARG A 1 89 ? -6.881 -56.006 -25.295 1.00 48.59 89 ARG A C 1
ATOM 660 O O . ARG A 1 89 ? -6.569 -55.174 -24.448 1.00 48.59 89 ARG A O 1
ATOM 667 N N . VAL A 1 90 ? -8.131 -56.441 -25.459 1.00 50.97 90 VAL A N 1
ATOM 668 C CA . VAL A 1 90 ? -9.307 -56.032 -24.676 1.00 50.97 90 VAL A CA 1
ATOM 669 C C . VAL A 1 90 ? -9.089 -56.311 -23.181 1.00 50.97 90 VAL A C 1
ATOM 671 O O . VAL A 1 90 ? -9.432 -57.371 -22.662 1.00 50.97 90 VAL A O 1
ATOM 674 N N . GLY A 1 91 ? -8.525 -55.339 -22.466 1.00 53.72 91 GLY A N 1
ATOM 675 C CA . GLY A 1 91 ? -8.742 -55.202 -21.033 1.00 53.72 91 GLY A CA 1
ATOM 676 C C . GLY A 1 91 ? -10.223 -54.900 -20.817 1.00 53.72 91 GLY A C 1
ATOM 677 O O . GLY A 1 91 ? -10.756 -53.970 -21.424 1.00 53.72 91 GLY A O 1
ATOM 678 N N . GLY A 1 92 ? -10.906 -55.702 -19.996 1.00 69.94 92 GLY A N 1
ATOM 679 C CA . GLY A 1 92 ? -12.309 -55.463 -19.645 1.00 69.94 92 GLY A CA 1
ATOM 680 C C . GLY A 1 92 ? -12.542 -54.026 -19.145 1.00 69.94 92 GLY A C 1
ATOM 681 O O . GLY A 1 92 ? -11.588 -53.367 -18.730 1.00 69.94 92 GLY A O 1
ATOM 682 N N . PRO A 1 93 ? -13.785 -53.510 -19.181 1.00 72.56 93 PRO A N 1
ATOM 683 C CA . PRO A 1 93 ? -14.099 -52.107 -18.897 1.00 72.56 93 PRO A CA 1
ATOM 684 C C . PRO A 1 93 ? -13.525 -51.644 -17.546 1.00 72.56 93 PRO A C 1
ATOM 686 O O . PRO A 1 93 ? -14.089 -51.879 -16.474 1.00 72.56 93 PRO A O 1
ATOM 689 N N . VAL A 1 94 ? -12.377 -50.963 -17.600 1.00 69.69 94 VAL A N 1
ATOM 690 C CA . VAL A 1 94 ? -11.672 -50.447 -16.426 1.00 69.69 94 VAL A CA 1
ATOM 691 C C . VAL A 1 94 ? -12.501 -49.305 -15.835 1.00 69.69 94 VAL A C 1
ATOM 693 O O . VAL A 1 94 ? -12.718 -48.272 -16.468 1.00 69.69 94 VAL A O 1
ATOM 696 N N . GLY A 1 95 ? -12.975 -49.479 -14.598 1.00 75.69 95 GLY A N 1
ATOM 697 C CA . GLY A 1 95 ? -13.687 -48.435 -13.849 1.00 75.69 95 GLY A CA 1
ATOM 698 C C . GLY A 1 95 ? -15.131 -48.744 -13.445 1.00 75.69 95 GLY A C 1
ATOM 699 O O . GLY A 1 95 ? -15.810 -47.831 -12.980 1.00 75.69 95 GLY A O 1
ATOM 700 N N . LEU A 1 96 ? -15.595 -49.992 -13.578 1.00 86.44 96 LEU A N 1
ATOM 701 C CA . LEU A 1 96 ? -16.902 -50.429 -13.057 1.00 86.44 96 LEU A CA 1
ATOM 702 C C . LEU A 1 96 ? -16.883 -50.861 -11.581 1.00 86.44 96 LEU A C 1
ATOM 704 O O . LEU A 1 96 ? -17.924 -51.228 -11.041 1.00 86.44 96 LEU A O 1
ATOM 708 N N . SER A 1 97 ? -15.735 -50.818 -10.895 1.00 89.94 97 SER A N 1
ATOM 709 C CA . SER A 1 97 ? -15.709 -51.151 -9.469 1.00 89.94 97 SER A CA 1
ATOM 710 C C . SER A 1 97 ? -16.542 -50.149 -8.660 1.00 89.94 97 SER A C 1
ATOM 712 O O . SER A 1 97 ? -16.532 -48.942 -8.926 1.00 89.94 97 SER A O 1
ATOM 714 N N . LYS A 1 98 ? -17.230 -50.638 -7.619 1.00 92.12 98 LYS A N 1
ATOM 715 C CA . LYS A 1 98 ? -18.021 -49.797 -6.702 1.00 92.12 98 LYS A CA 1
ATOM 716 C C . LYS A 1 98 ? -17.196 -48.639 -6.125 1.00 92.12 98 LYS A C 1
ATOM 718 O O . LYS A 1 98 ? -17.693 -47.524 -6.003 1.00 92.12 98 LYS A O 1
ATOM 723 N N . SER A 1 99 ? -15.915 -48.874 -5.832 1.00 88.75 99 SER A N 1
ATOM 724 C CA . SER A 1 99 ? -14.992 -47.844 -5.343 1.00 88.75 99 SER A CA 1
ATOM 725 C C . SER A 1 99 ? -14.680 -46.772 -6.392 1.00 88.75 99 SER A C 1
ATOM 727 O O . SER A 1 99 ? -14.665 -45.586 -6.066 1.00 88.75 99 SER A O 1
ATOM 729 N N . ALA A 1 100 ? -14.489 -47.153 -7.660 1.00 89.69 100 ALA A N 1
ATOM 730 C CA . ALA A 1 100 ? -14.264 -46.201 -8.744 1.00 89.69 100 ALA A CA 1
ATOM 731 C C . ALA A 1 100 ? -15.508 -45.338 -9.007 1.00 89.69 100 ALA A C 1
ATOM 733 O O . ALA A 1 100 ? -15.379 -44.135 -9.238 1.00 89.69 100 ALA A O 1
ATOM 734 N N . GLN A 1 101 ? -16.705 -45.926 -8.926 1.00 94.06 101 GLN A N 1
ATOM 735 C CA . GLN A 1 101 ? -17.965 -45.190 -9.042 1.00 94.06 101 GLN A CA 1
ATOM 736 C C . GLN A 1 101 ? -18.173 -44.219 -7.871 1.00 94.06 101 GLN A C 1
ATOM 738 O O . GLN A 1 101 ? -18.456 -43.045 -8.107 1.00 94.06 101 GLN A O 1
ATOM 743 N N . ALA A 1 102 ? -17.944 -44.657 -6.628 1.00 93.62 102 ALA A N 1
ATOM 744 C CA . ALA A 1 102 ? -18.037 -43.798 -5.444 1.00 93.62 102 ALA A CA 1
ATOM 745 C C . ALA A 1 102 ? -17.052 -42.616 -5.506 1.00 93.62 102 ALA A C 1
ATOM 747 O O . ALA A 1 102 ? -17.429 -41.467 -5.289 1.00 93.62 102 ALA A O 1
ATOM 748 N N . SER A 1 103 ? -15.805 -42.879 -5.901 1.00 93.25 103 SER A N 1
ATOM 749 C CA . SER A 1 103 ? -14.775 -41.859 -6.124 1.00 93.25 103 SER A CA 1
ATOM 750 C C . SER A 1 103 ? -15.202 -40.817 -7.170 1.00 93.25 103 SER A C 1
ATOM 752 O O . SER A 1 103 ? -15.048 -39.611 -6.958 1.00 93.25 103 SER A O 1
ATOM 754 N N . ARG A 1 104 ? -15.794 -41.253 -8.293 1.00 93.94 104 ARG A N 1
ATOM 755 C CA . ARG A 1 104 ? -16.327 -40.343 -9.323 1.00 93.94 104 ARG A CA 1
ATOM 756 C C . ARG A 1 104 ? -17.477 -39.491 -8.786 1.00 93.94 104 ARG A C 1
ATOM 758 O O . ARG A 1 104 ? -17.483 -38.288 -9.035 1.00 93.94 104 ARG A O 1
ATOM 765 N N . ALA A 1 105 ? -18.399 -40.089 -8.032 1.00 96.06 105 ALA A N 1
ATOM 766 C CA . ALA A 1 105 ? -19.528 -39.378 -7.436 1.00 96.06 105 ALA A CA 1
ATOM 767 C C . ALA A 1 105 ? -19.062 -38.268 -6.477 1.00 96.06 105 ALA A C 1
ATOM 769 O O . ALA A 1 105 ? -19.532 -37.137 -6.571 1.00 96.06 105 ALA A O 1
ATOM 770 N N . VAL A 1 106 ? -18.070 -38.553 -5.628 1.00 96.31 106 VAL A N 1
ATOM 771 C CA . VAL A 1 106 ? -17.502 -37.556 -4.707 1.00 96.31 106 VAL A CA 1
ATOM 772 C C . VAL A 1 106 ? -16.817 -36.416 -5.466 1.00 96.31 106 VAL A C 1
ATOM 774 O O . VAL A 1 106 ? -17.029 -35.249 -5.147 1.00 96.31 106 VAL A O 1
ATOM 777 N N . ARG A 1 107 ? -16.035 -36.710 -6.513 1.00 94.94 107 ARG A N 1
ATOM 778 C CA . ARG A 1 107 ? -15.398 -35.652 -7.321 1.00 94.94 107 ARG A CA 1
ATOM 779 C C . ARG A 1 107 ? -16.414 -34.762 -8.027 1.00 94.94 107 ARG A C 1
ATOM 781 O O . ARG A 1 107 ? -16.197 -33.555 -8.095 1.00 94.94 107 ARG A O 1
ATOM 788 N N . LEU A 1 108 ? -17.509 -35.345 -8.519 1.00 95.88 108 LEU A N 1
ATOM 789 C CA . LEU A 1 108 ? -18.608 -34.588 -9.113 1.00 95.88 108 LEU A CA 1
ATOM 790 C C . LEU A 1 108 ? -19.225 -33.631 -8.088 1.00 95.88 108 LEU A C 1
ATOM 792 O O . LEU A 1 108 ? -19.338 -32.446 -8.388 1.00 95.88 108 LEU A O 1
ATOM 796 N N . GLN A 1 109 ? -19.507 -34.100 -6.867 1.00 96.75 109 GLN A N 1
ATOM 797 C CA . GLN A 1 109 ? -20.039 -33.256 -5.787 1.00 96.75 109 GLN A CA 1
ATOM 798 C C . GLN A 1 109 ? -19.113 -32.086 -5.422 1.00 96.75 109 GLN A C 1
ATOM 800 O O . GLN A 1 109 ? -19.588 -30.979 -5.181 1.00 96.75 109 GLN A O 1
ATOM 805 N N . VAL A 1 110 ? -17.795 -32.304 -5.398 1.00 95.81 110 VAL A N 1
ATOM 806 C CA . VAL A 1 110 ? -16.816 -31.235 -5.128 1.00 95.81 110 VAL A CA 1
ATOM 807 C C . VAL A 1 110 ? -16.783 -30.235 -6.275 1.00 95.81 110 VAL A C 1
ATOM 809 O O . VAL A 1 110 ? -16.835 -29.032 -6.042 1.00 95.81 110 VAL A O 1
ATOM 812 N N . SER A 1 111 ? -16.736 -30.721 -7.520 1.00 93.25 111 SER A N 1
ATOM 813 C CA . SER A 1 111 ? -16.710 -29.853 -8.703 1.00 93.25 111 SER A CA 1
ATOM 814 C C . SER A 1 111 ? -17.989 -29.034 -8.874 1.00 93.25 111 SER A C 1
ATOM 816 O O . SER A 1 111 ? -17.933 -27.934 -9.410 1.00 93.25 111 SER A O 1
ATOM 818 N N . SER A 1 112 ? -19.123 -29.550 -8.392 1.00 95.25 112 SER A N 1
ATOM 819 C CA . SER A 1 112 ? -20.409 -28.857 -8.421 1.00 95.25 112 SER A CA 1
ATOM 820 C C . SER A 1 112 ? -20.631 -27.937 -7.216 1.00 95.25 112 SER A C 1
ATOM 822 O O . SER A 1 112 ? -21.685 -27.320 -7.136 1.00 95.25 112 SER A O 1
ATOM 824 N N . GLY A 1 113 ? -19.701 -27.886 -6.252 1.00 95.31 113 GLY A N 1
ATOM 825 C CA . GLY A 1 113 ? -19.838 -27.097 -5.021 1.00 95.31 113 GLY A CA 1
ATOM 826 C C . GLY A 1 113 ? -20.841 -27.647 -3.997 1.00 95.31 113 GLY A C 1
ATOM 827 O O . GLY A 1 113 ? -21.068 -27.012 -2.974 1.00 95.31 113 GLY A O 1
ATOM 828 N N . ASN A 1 114 ? -21.412 -28.835 -4.227 1.00 96.44 114 ASN A N 1
ATOM 829 C CA . ASN A 1 114 ? -22.415 -29.449 -3.340 1.00 96.44 114 ASN A CA 1
ATOM 830 C C . ASN A 1 114 ? -21.792 -30.316 -2.236 1.00 96.44 114 ASN A C 1
ATOM 832 O O . ASN A 1 114 ? -22.502 -30.937 -1.445 1.00 96.44 114 ASN A O 1
ATOM 836 N N . PHE A 1 115 ? -20.466 -30.426 -2.205 1.00 97.00 115 PHE A N 1
ATOM 837 C CA . PHE A 1 115 ? -19.772 -31.233 -1.216 1.00 97.00 115 PHE A CA 1
ATOM 838 C C . PHE A 1 115 ? -19.710 -30.512 0.135 1.00 97.00 115 PHE A C 1
ATOM 840 O O . PHE A 1 115 ? -19.023 -29.502 0.285 1.00 97.00 115 PHE A O 1
ATOM 847 N N . VAL A 1 116 ? -20.401 -31.060 1.135 1.00 97.00 116 VAL A N 1
ATOM 848 C CA . VAL A 1 116 ? -20.362 -30.556 2.512 1.00 97.00 116 VAL A CA 1
ATOM 849 C C . VAL A 1 116 ? -19.151 -31.141 3.235 1.00 97.00 116 VAL A C 1
ATOM 851 O O . VAL A 1 116 ? -19.057 -32.350 3.461 1.00 97.00 116 VAL A O 1
ATOM 854 N N . TRP A 1 117 ? -18.217 -30.276 3.624 1.00 97.00 117 TRP A N 1
ATOM 855 C CA . TRP A 1 117 ? -17.021 -30.681 4.352 1.00 97.00 117 TRP A CA 1
ATOM 856 C C . TRP A 1 117 ? -17.350 -31.012 5.813 1.00 97.00 117 TRP A C 1
ATOM 858 O O . TRP A 1 117 ? -17.751 -30.154 6.591 1.00 97.00 117 TRP A O 1
ATOM 868 N N . SER A 1 118 ? -17.104 -32.257 6.220 1.00 97.31 118 SER A N 1
ATOM 869 C CA . SER A 1 118 ? -17.070 -32.644 7.633 1.00 97.31 118 SER A CA 1
ATOM 870 C C . SER A 1 118 ? -15.849 -32.033 8.325 1.00 97.31 118 SER A C 1
ATOM 872 O O . SER A 1 118 ? -14.708 -32.316 7.943 1.00 97.31 118 SER A O 1
ATOM 874 N N . GLU A 1 119 ? -16.086 -31.236 9.368 1.00 96.81 119 GLU A N 1
ATOM 875 C CA . GLU A 1 119 ? -15.043 -30.519 10.110 1.00 96.81 119 GLU A CA 1
ATOM 876 C C . GLU A 1 119 ? -14.025 -31.472 10.759 1.00 96.81 119 GLU A C 1
ATOM 878 O O . GLU A 1 119 ? -12.815 -31.263 10.661 1.00 96.81 119 GLU A O 1
ATOM 883 N N . THR A 1 120 ? -14.490 -32.583 11.340 1.00 97.31 120 THR A N 1
ATOM 884 C CA . THR A 1 120 ? -13.627 -33.606 11.954 1.00 97.31 120 THR A CA 1
ATOM 885 C C . THR A 1 120 ? -12.716 -34.274 10.924 1.00 97.31 120 THR A C 1
ATOM 887 O O . THR A 1 120 ? -11.514 -34.423 11.149 1.00 97.31 120 THR A O 1
ATOM 890 N N . LYS A 1 121 ? -13.261 -34.652 9.758 1.00 97.44 121 LYS A N 1
ATOM 891 C CA . LYS A 1 121 ? -12.461 -35.250 8.676 1.00 97.44 121 LYS A CA 1
ATOM 892 C C . LYS A 1 121 ? -11.473 -34.245 8.094 1.00 97.44 121 LYS A C 1
ATOM 894 O O . LYS A 1 121 ? -10.349 -34.627 7.773 1.00 97.44 121 LYS A O 1
ATOM 899 N N . LEU A 1 122 ? -11.865 -32.973 8.006 1.00 97.38 122 LEU A N 1
ATOM 900 C CA . LEU A 1 122 ? -11.002 -31.904 7.522 1.00 97.38 122 LEU A CA 1
ATOM 901 C C . LEU A 1 122 ? -9.821 -31.668 8.468 1.00 97.38 122 LEU A C 1
ATOM 903 O O . LEU A 1 122 ? -8.687 -31.662 8.002 1.00 97.38 122 LEU A O 1
ATOM 907 N N . LYS A 1 123 ? -10.056 -31.564 9.785 1.00 96.56 123 LYS A N 1
ATOM 908 C CA . LYS A 1 123 ? -8.987 -31.448 10.797 1.00 96.56 123 LYS A CA 1
ATOM 909 C C . LYS A 1 123 ? -8.009 -32.622 10.716 1.00 96.56 123 LYS A C 1
ATOM 911 O O . LYS A 1 123 ? -6.801 -32.410 10.632 1.00 96.56 123 LYS A O 1
ATOM 916 N N . ASN A 1 124 ? -8.525 -33.849 10.631 1.00 97.50 124 ASN A N 1
ATOM 917 C CA . ASN A 1 124 ? -7.695 -35.049 10.496 1.00 97.50 124 ASN A CA 1
ATOM 918 C C . ASN A 1 124 ? -6.883 -35.067 9.194 1.00 97.50 124 ASN A C 1
ATOM 920 O O . ASN A 1 124 ? -5.742 -35.524 9.180 1.00 97.50 124 ASN A O 1
ATOM 924 N N . TRP A 1 125 ? -7.457 -34.591 8.089 1.00 97.88 125 TRP A N 1
ATOM 925 C CA . TRP A 1 125 ? -6.745 -34.488 6.821 1.00 97.88 125 TRP A CA 1
ATOM 926 C C . TRP A 1 125 ? -5.654 -33.407 6.857 1.00 97.88 125 TRP A C 1
ATOM 928 O O . TRP A 1 125 ? -4.523 -33.703 6.475 1.00 97.88 125 TRP A O 1
ATOM 938 N N . LYS A 1 126 ? -5.940 -32.212 7.396 1.00 97.75 126 LYS A N 1
ATOM 939 C CA . LYS A 1 126 ? -4.941 -31.143 7.588 1.00 97.75 126 LYS A CA 1
ATOM 940 C C . LYS A 1 126 ? -3.768 -31.625 8.440 1.00 97.75 126 LYS A C 1
ATOM 942 O O . LYS A 1 126 ? -2.621 -31.487 8.034 1.00 97.75 126 LYS A O 1
ATOM 947 N N . TRP A 1 127 ? -4.055 -32.310 9.549 1.00 97.94 127 TRP A N 1
ATOM 948 C CA . TRP A 1 127 ? -3.028 -32.922 10.392 1.00 97.94 127 TRP A CA 1
ATOM 949 C C . TRP A 1 127 ? -2.177 -33.958 9.640 1.00 97.94 127 TRP A C 1
ATOM 951 O O . TRP A 1 127 ? -0.960 -33.980 9.793 1.00 97.94 127 TRP A O 1
ATOM 961 N N . LYS A 1 128 ? -2.781 -34.792 8.779 1.00 98.06 128 LYS A N 1
ATOM 962 C CA . LYS A 1 128 ? -2.028 -35.742 7.937 1.00 98.06 128 LYS A CA 1
ATOM 963 C C . LYS A 1 128 ? -1.107 -35.040 6.941 1.00 98.06 128 LYS A C 1
ATOM 965 O O . LYS A 1 128 ? -0.022 -35.555 6.695 1.00 98.06 128 LYS A O 1
ATOM 970 N N . ILE A 1 129 ? -1.541 -33.921 6.358 1.00 98.31 129 ILE A N 1
ATOM 971 C CA . ILE A 1 129 ? -0.711 -33.116 5.455 1.00 98.31 129 ILE A CA 1
ATOM 972 C C . ILE A 1 129 ? 0.459 -32.501 6.221 1.00 98.31 129 ILE A C 1
ATOM 974 O O . ILE A 1 129 ? 1.595 -32.689 5.798 1.00 98.31 129 ILE A O 1
ATOM 978 N N . TRP A 1 130 ? 0.207 -31.872 7.371 1.00 97.56 130 TRP A N 1
ATOM 979 C CA . TRP A 1 130 ? 1.268 -31.287 8.196 1.00 97.56 130 TRP A CA 1
ATOM 980 C C . TRP A 1 130 ? 2.255 -32.329 8.713 1.00 97.56 130 TRP A C 1
ATOM 982 O O . TRP A 1 130 ? 3.448 -32.105 8.660 1.00 97.56 130 TRP A O 1
ATOM 992 N N . LYS A 1 131 ? 1.798 -33.535 9.065 1.00 97.69 131 LYS A N 1
ATOM 993 C CA . LYS A 1 131 ? 2.696 -34.641 9.434 1.00 97.69 131 LYS A CA 1
ATOM 994 C C . LYS A 1 131 ? 3.621 -35.101 8.292 1.00 97.69 131 LYS A C 1
ATOM 996 O O . LYS A 1 131 ? 4.624 -35.762 8.547 1.00 97.69 131 LYS A O 1
ATOM 1001 N N . ILE A 1 132 ? 3.254 -34.848 7.033 1.00 97.75 132 ILE A N 1
ATOM 1002 C CA . ILE A 1 132 ? 4.111 -35.122 5.868 1.00 97.75 132 ILE A CA 1
ATOM 1003 C C . ILE A 1 132 ? 5.050 -33.939 5.614 1.00 97.75 132 ILE A C 1
ATOM 1005 O O . ILE A 1 132 ? 6.203 -34.156 5.250 1.00 97.75 132 ILE A O 1
ATOM 1009 N N . ASP A 1 133 ? 4.539 -32.720 5.766 1.00 97.31 133 ASP A N 1
ATOM 1010 C CA . ASP A 1 133 ? 5.215 -31.464 5.474 1.00 97.31 133 ASP A CA 1
ATOM 1011 C C . ASP A 1 133 ? 4.780 -30.392 6.485 1.00 97.31 133 ASP A C 1
ATOM 1013 O O . ASP A 1 133 ? 3.717 -29.779 6.332 1.00 97.31 133 ASP A O 1
ATOM 1017 N N . ASP A 1 134 ? 5.617 -30.166 7.501 1.00 97.38 134 ASP A N 1
ATOM 1018 C CA . ASP A 1 134 ? 5.335 -29.255 8.621 1.00 97.38 134 ASP A CA 1
ATOM 1019 C C . ASP A 1 134 ? 5.058 -27.812 8.156 1.00 97.38 134 ASP A C 1
ATOM 1021 O O . ASP A 1 134 ? 4.338 -27.071 8.822 1.00 97.38 134 ASP A O 1
ATOM 1025 N N . ASN A 1 135 ? 5.576 -27.428 6.982 1.00 94.56 135 ASN A N 1
ATOM 1026 C CA . ASN A 1 135 ? 5.451 -26.087 6.406 1.00 94.56 135 ASN A CA 1
ATOM 1027 C C . ASN A 1 135 ? 4.467 -26.025 5.220 1.00 94.56 135 ASN A C 1
ATOM 1029 O O . ASN A 1 135 ? 4.492 -25.070 4.437 1.00 94.56 135 ASN A O 1
ATOM 1033 N N . ALA A 1 136 ? 3.609 -27.035 5.043 1.00 96.62 136 ALA A N 1
ATOM 1034 C CA . ALA A 1 136 ? 2.615 -27.039 3.973 1.00 96.62 136 ALA A CA 1
ATOM 1035 C C . ALA A 1 136 ? 1.566 -25.929 4.158 1.00 96.62 136 ALA A C 1
ATOM 1037 O O . ALA A 1 136 ? 0.925 -25.817 5.208 1.00 96.62 136 ALA A O 1
ATOM 1038 N N . VAL A 1 137 ? 1.315 -25.161 3.091 1.00 96.12 137 VAL A N 1
ATOM 1039 C CA . VAL A 1 137 ? 0.242 -24.151 3.054 1.00 96.12 137 VAL A CA 1
ATOM 1040 C C . VAL A 1 137 ? -0.986 -24.740 2.367 1.00 96.12 137 VAL A C 1
ATOM 1042 O O . VAL A 1 137 ? -0.910 -25.250 1.249 1.00 96.12 137 VAL A O 1
ATOM 1045 N N . LEU A 1 138 ? -2.130 -24.669 3.039 1.00 97.00 138 LEU A N 1
ATOM 1046 C CA . LEU A 1 138 ? -3.412 -25.184 2.559 1.00 97.00 138 LEU A CA 1
ATOM 1047 C C . LEU A 1 138 ? -4.224 -24.029 1.962 1.00 97.00 138 LEU A C 1
ATOM 1049 O O . LEU A 1 138 ? -4.324 -22.978 2.587 1.00 97.00 138 LEU A O 1
ATOM 1053 N N . HIS A 1 139 ? -4.792 -24.217 0.771 1.00 96.69 139 HIS A N 1
ATOM 1054 C CA . HIS A 1 139 ? -5.682 -23.229 0.153 1.00 96.69 139 HIS A CA 1
ATOM 1055 C C . HIS A 1 139 ? -7.095 -23.302 0.761 1.00 96.69 139 HIS A C 1
ATOM 1057 O O . HIS A 1 139 ? -7.510 -24.356 1.250 1.00 96.69 139 HIS A O 1
ATOM 1063 N N . ASP A 1 140 ? -7.860 -22.211 0.676 1.00 95.00 140 ASP A N 1
ATOM 1064 C CA . ASP A 1 140 ? -9.209 -22.102 1.263 1.00 95.00 140 ASP A CA 1
ATOM 1065 C C . ASP A 1 140 ? -10.219 -23.093 0.667 1.00 95.00 140 ASP A C 1
ATOM 1067 O O . ASP A 1 140 ? -11.187 -23.489 1.317 1.00 95.00 140 ASP A O 1
ATOM 1071 N N . ASP A 1 141 ? -9.966 -23.562 -0.555 1.00 94.81 141 ASP A N 1
ATOM 1072 C CA . ASP A 1 141 ? -10.793 -24.577 -1.215 1.00 94.81 141 ASP A CA 1
ATOM 1073 C C . ASP A 1 141 ? -10.593 -25.995 -0.654 1.00 94.81 141 ASP A C 1
ATOM 1075 O O . ASP A 1 141 ? -11.319 -26.913 -1.037 1.00 94.81 141 ASP A O 1
ATOM 1079 N N . ASN A 1 142 ? -9.617 -26.183 0.246 1.00 96.00 142 ASN A N 1
ATOM 1080 C CA . ASN A 1 142 ? -9.206 -27.465 0.824 1.00 96.00 142 ASN A CA 1
ATOM 1081 C C . ASN A 1 142 ? -8.897 -28.556 -0.224 1.00 96.00 142 ASN A C 1
ATOM 1083 O O . ASN A 1 142 ? -8.891 -29.746 0.092 1.00 96.00 142 ASN A O 1
ATOM 1087 N N . MET A 1 143 ? -8.634 -28.159 -1.471 1.00 96.81 143 MET A N 1
ATOM 1088 C CA . MET A 1 143 ? -8.331 -29.046 -2.595 1.00 96.81 143 MET A CA 1
ATOM 1089 C C . MET A 1 143 ? -6.921 -28.825 -3.138 1.00 96.81 143 MET A C 1
ATOM 1091 O O . MET A 1 143 ? -6.415 -29.693 -3.854 1.00 96.81 143 MET A O 1
ATOM 1095 N N . HIS A 1 144 ? -6.273 -27.714 -2.782 1.00 97.50 144 HIS A N 1
ATOM 1096 C CA . HIS A 1 144 ? -4.886 -27.439 -3.135 1.00 97.50 144 HIS A CA 1
ATOM 1097 C C . HIS A 1 144 ? -3.988 -27.347 -1.899 1.00 97.50 144 HIS A C 1
ATOM 1099 O O . HIS A 1 144 ? -4.310 -26.690 -0.907 1.00 97.50 144 HIS A O 1
ATOM 1105 N N . VAL A 1 145 ? -2.829 -28.002 -1.986 1.00 97.88 145 VAL A N 1
ATOM 1106 C CA . VAL A 1 145 ? -1.769 -27.961 -0.970 1.00 97.88 145 VAL A CA 1
ATOM 1107 C C . VAL A 1 145 ? -0.484 -27.485 -1.626 1.00 97.88 145 VAL A C 1
ATOM 1109 O O . VAL A 1 145 ? -0.058 -28.050 -2.635 1.00 97.88 145 VAL A O 1
ATOM 1112 N N . ARG A 1 146 ? 0.143 -26.448 -1.078 1.00 96.44 146 ARG A N 1
ATOM 1113 C CA . ARG A 1 146 ? 1.437 -25.958 -1.548 1.00 96.44 146 ARG A CA 1
ATOM 1114 C C . ARG A 1 146 ? 2.557 -26.755 -0.890 1.00 96.44 146 ARG A C 1
ATOM 1116 O O . ARG A 1 146 ? 2.674 -26.744 0.331 1.00 96.44 146 ARG A O 1
ATOM 1123 N N . CYS A 1 147 ? 3.381 -27.396 -1.713 1.00 97.06 147 CYS A N 1
ATOM 1124 C CA . CYS A 1 147 ? 4.562 -28.131 -1.265 1.00 97.06 147 CYS A CA 1
ATOM 1125 C C . CYS A 1 147 ? 5.628 -27.171 -0.734 1.00 97.06 147 CYS A C 1
ATOM 1127 O O . CYS A 1 147 ? 6.024 -26.262 -1.465 1.00 97.06 147 CYS A O 1
ATOM 1129 N N . SER A 1 148 ? 6.124 -27.376 0.489 1.00 95.19 148 SER A N 1
ATOM 1130 C CA . SER A 1 148 ? 7.190 -26.528 1.046 1.00 95.19 148 SER A CA 1
ATOM 1131 C C . SER A 1 148 ? 8.522 -26.695 0.314 1.00 95.19 148 SER A C 1
ATOM 1133 O O . SER A 1 148 ? 9.281 -25.735 0.212 1.00 95.19 148 SER A O 1
ATOM 1135 N N . LYS A 1 149 ? 8.786 -27.880 -0.262 1.00 93.69 149 LYS A N 1
ATOM 1136 C CA . LYS A 1 149 ? 10.007 -28.144 -1.033 1.00 93.69 149 LYS A CA 1
ATOM 1137 C C . LYS A 1 149 ? 10.029 -27.373 -2.343 1.00 93.69 149 LYS A C 1
ATOM 1139 O O . LYS A 1 149 ? 10.919 -26.561 -2.505 1.00 93.69 149 LYS A O 1
ATOM 1144 N N . CYS A 1 150 ? 9.081 -27.592 -3.264 1.00 94.44 150 CYS A N 1
ATOM 1145 C CA . CYS A 1 150 ? 9.104 -26.952 -4.593 1.00 94.44 150 CYS A CA 1
ATOM 1146 C C . CYS A 1 150 ? 8.284 -25.660 -4.705 1.00 94.44 150 CYS A C 1
ATOM 1148 O O . CYS A 1 150 ? 8.339 -24.985 -5.732 1.00 94.44 150 CYS A O 1
ATOM 1150 N N . GLY A 1 151 ? 7.478 -25.324 -3.699 1.00 92.12 151 GLY A N 1
ATOM 1151 C CA . GLY A 1 151 ? 6.612 -24.148 -3.714 1.00 92.12 151 GLY A CA 1
ATOM 1152 C C . GLY A 1 151 ? 5.412 -24.234 -4.666 1.00 92.12 151 GLY A C 1
ATOM 1153 O O . GLY A 1 151 ? 4.650 -23.267 -4.728 1.00 92.12 151 GLY A O 1
ATOM 1154 N N . GLN A 1 152 ? 5.215 -25.343 -5.390 1.00 94.50 152 GLN A N 1
ATOM 1155 C CA . GLN A 1 152 ? 4.094 -25.528 -6.319 1.00 94.50 152 GLN A CA 1
ATOM 1156 C C . GLN A 1 152 ? 2.814 -25.973 -5.599 1.00 94.50 152 GLN A C 1
ATOM 1158 O O . GLN A 1 152 ? 2.855 -26.717 -4.615 1.00 94.50 152 GLN A O 1
ATOM 1163 N N . TRP A 1 153 ? 1.666 -25.540 -6.125 1.00 96.06 153 TRP A N 1
ATOM 1164 C CA . TRP A 1 153 ? 0.343 -25.960 -5.668 1.00 96.06 153 TRP A CA 1
ATOM 1165 C C . TRP A 1 153 ? -0.044 -27.311 -6.273 1.00 96.06 153 TRP A C 1
ATOM 1167 O O . TRP A 1 153 ? -0.110 -27.463 -7.491 1.00 96.06 153 TRP A O 1
ATOM 1177 N N . TRP A 1 154 ? -0.346 -28.281 -5.414 1.00 97.12 154 TRP A N 1
ATOM 1178 C CA . TRP A 1 154 ? -0.778 -29.619 -5.798 1.00 97.12 154 TRP A CA 1
ATOM 1179 C C . TRP A 1 154 ? -2.262 -29.808 -5.546 1.00 97.12 154 TRP A C 1
ATOM 1181 O O . TRP A 1 154 ? -2.732 -29.710 -4.412 1.00 97.12 154 TRP A O 1
ATOM 1191 N N . LYS A 1 155 ? -2.990 -30.128 -6.618 1.00 96.62 155 LYS A N 1
ATOM 1192 C CA . LYS A 1 155 ? -4.409 -30.460 -6.550 1.00 96.62 155 LYS A CA 1
ATOM 1193 C C . LYS A 1 155 ? -4.603 -31.896 -6.074 1.00 96.62 155 LYS A C 1
ATOM 1195 O O . LYS A 1 155 ? -4.134 -32.852 -6.700 1.00 96.62 155 LYS A O 1
ATOM 1200 N N . ILE A 1 156 ? -5.340 -32.050 -4.988 1.00 96.62 156 ILE A N 1
ATOM 1201 C CA . ILE A 1 156 ? -5.739 -33.344 -4.447 1.00 96.62 156 ILE A CA 1
ATOM 1202 C C . ILE A 1 156 ? -6.812 -33.946 -5.355 1.00 96.62 156 ILE A C 1
ATOM 1204 O O . ILE A 1 156 ? -7.651 -33.243 -5.919 1.00 96.62 156 ILE A O 1
ATOM 1208 N N . LYS A 1 157 ? -6.780 -35.267 -5.536 1.00 95.06 157 LYS A N 1
ATOM 1209 C CA . LYS A 1 157 ? -7.713 -35.963 -6.428 1.00 95.06 157 LYS A CA 1
ATOM 1210 C C . LYS A 1 157 ? -9.093 -36.153 -5.795 1.00 95.06 157 LYS A C 1
ATOM 1212 O O . LYS A 1 157 ? -10.092 -36.075 -6.506 1.00 95.06 157 LYS A O 1
ATOM 1217 N N . GLU A 1 158 ? -9.139 -36.438 -4.497 1.00 96.44 158 GLU A N 1
ATOM 1218 C CA . GLU A 1 158 ? -10.356 -36.712 -3.729 1.00 96.44 158 GLU A CA 1
ATOM 1219 C C . GLU A 1 158 ? -10.321 -35.990 -2.371 1.00 96.44 158 GLU A C 1
ATOM 1221 O O . GLU A 1 158 ? -9.249 -35.882 -1.772 1.00 96.44 158 GLU A O 1
ATOM 1226 N N . PRO A 1 159 ? -11.468 -35.516 -1.851 1.00 96.88 159 PRO A N 1
ATOM 1227 C CA . PRO A 1 159 ? -11.548 -34.932 -0.517 1.00 96.88 159 PRO A CA 1
ATOM 1228 C C . PRO A 1 159 ? -10.938 -35.849 0.535 1.00 96.88 159 PRO A C 1
ATOM 1230 O O . PRO A 1 159 ? -11.209 -37.049 0.563 1.00 96.88 159 PRO A O 1
ATOM 1233 N N . TYR A 1 160 ? -10.143 -35.263 1.427 1.00 97.38 160 TYR A N 1
ATOM 1234 C CA . TYR A 1 160 ? -9.462 -35.961 2.521 1.00 97.38 160 TYR A CA 1
ATOM 1235 C C . TYR A 1 160 ? -8.357 -36.950 2.108 1.00 97.38 160 TYR A C 1
ATOM 1237 O O . TYR A 1 160 ? -7.796 -37.634 2.972 1.00 97.38 160 TYR A O 1
ATOM 1245 N N . GLU A 1 161 ? -7.992 -37.033 0.827 1.00 97.00 161 GLU A N 1
ATOM 1246 C CA . GLU A 1 161 ? -6.887 -37.874 0.370 1.00 97.00 161 GLU A CA 1
ATOM 1247 C C . GLU A 1 161 ? -5.538 -37.152 0.559 1.00 97.00 161 GLU A C 1
ATOM 1249 O O . GLU A 1 161 ? -5.336 -36.035 0.095 1.00 97.00 161 GLU A O 1
ATOM 1254 N N . ALA A 1 162 ? -4.578 -37.788 1.238 1.00 97.81 162 ALA A N 1
ATOM 1255 C CA . ALA A 1 162 ? -3.218 -37.247 1.405 1.00 97.81 162 ALA A CA 1
ATOM 1256 C C . ALA A 1 162 ? -2.169 -37.978 0.545 1.00 97.81 162 ALA A C 1
ATOM 1258 O O . ALA A 1 162 ? -1.017 -37.555 0.472 1.00 97.81 162 ALA A O 1
ATOM 1259 N N . TYR A 1 163 ? -2.549 -39.083 -0.108 1.00 96.94 163 TYR A N 1
ATOM 1260 C CA . TYR A 1 163 ? -1.610 -40.004 -0.753 1.00 96.94 163 TYR A CA 1
ATOM 1261 C C . TYR A 1 163 ? -0.818 -39.343 -1.885 1.00 96.94 163 TYR A C 1
ATOM 1263 O O . TYR A 1 163 ? 0.408 -39.363 -1.859 1.00 96.94 163 TYR A O 1
ATOM 1271 N N . ARG A 1 164 ? -1.493 -38.677 -2.831 1.00 95.31 164 ARG A N 1
ATOM 1272 C CA . ARG A 1 164 ? -0.809 -37.993 -3.944 1.00 95.31 164 ARG A CA 1
ATOM 1273 C C . ARG A 1 164 ? 0.163 -36.916 -3.481 1.00 95.31 164 ARG A C 1
ATOM 1275 O O . ARG A 1 164 ? 1.253 -36.814 -4.036 1.00 95.31 164 ARG A O 1
ATOM 1282 N N . TYR A 1 165 ? -0.227 -36.141 -2.469 1.00 97.56 165 TYR A N 1
ATOM 1283 C CA . TYR A 1 165 ? 0.649 -35.129 -1.891 1.00 97.56 165 TYR A CA 1
ATOM 1284 C C . TYR A 1 165 ? 1.884 -35.773 -1.259 1.00 97.56 165 TYR A C 1
ATOM 1286 O O . TYR A 1 165 ? 2.999 -35.343 -1.529 1.00 97.56 165 TYR A O 1
ATOM 1294 N N . ARG A 1 166 ? 1.705 -36.872 -0.512 1.00 98.06 166 ARG A N 1
ATOM 1295 C CA . ARG A 1 166 ? 2.810 -37.656 0.050 1.00 98.06 166 ARG A CA 1
ATOM 1296 C C . ARG A 1 166 ? 3.769 -38.150 -1.029 1.00 98.06 166 ARG A C 1
ATOM 1298 O O . ARG A 1 166 ? 4.968 -37.926 -0.914 1.00 98.06 166 ARG A O 1
ATOM 1305 N N . THR A 1 167 ? 3.251 -38.784 -2.084 1.00 97.19 167 THR A N 1
ATOM 1306 C CA . THR A 1 167 ? 4.062 -39.288 -3.202 1.00 97.19 167 THR A CA 1
ATOM 1307 C C . THR A 1 167 ? 4.855 -38.159 -3.852 1.00 97.19 167 THR A C 1
ATOM 1309 O O . THR A 1 167 ? 6.062 -38.298 -4.061 1.00 97.19 167 THR A O 1
ATOM 1312 N N . HIS A 1 168 ? 4.215 -37.014 -4.101 1.00 96.62 168 HIS A N 1
ATOM 1313 C CA . HIS A 1 168 ? 4.909 -35.828 -4.585 1.00 96.62 168 HIS A CA 1
ATOM 1314 C C . HIS A 1 168 ? 6.003 -35.378 -3.608 1.00 96.62 168 HIS A C 1
ATOM 1316 O O . HIS A 1 168 ? 7.160 -35.315 -3.996 1.00 96.62 168 HIS A O 1
ATOM 1322 N N . PHE A 1 169 ? 5.681 -35.135 -2.338 1.00 96.75 169 PHE A N 1
ATOM 1323 C CA . PHE A 1 169 ? 6.627 -34.615 -1.348 1.00 96.75 169 PHE A CA 1
ATOM 1324 C C . PHE A 1 169 ? 7.856 -35.521 -1.148 1.00 96.75 169 PHE A C 1
ATOM 1326 O O . PHE A 1 169 ? 8.982 -35.036 -0.993 1.00 96.75 169 PHE A O 1
ATOM 1333 N N . THR A 1 170 ? 7.658 -36.844 -1.203 1.00 96.88 170 THR A N 1
ATOM 1334 C CA . THR A 1 170 ? 8.751 -37.830 -1.130 1.00 96.88 170 THR A CA 1
ATOM 1335 C C . THR A 1 170 ? 9.642 -37.837 -2.373 1.00 96.88 170 THR A C 1
ATOM 1337 O O . THR A 1 170 ? 10.844 -38.038 -2.249 1.00 96.88 170 THR A O 1
ATOM 1340 N N . SER A 1 171 ? 9.082 -37.576 -3.558 1.00 96.25 171 SER A N 1
ATOM 1341 C CA . SER A 1 171 ? 9.814 -37.558 -4.837 1.00 96.25 171 SER A CA 1
ATOM 1342 C C . SER A 1 171 ? 10.238 -36.154 -5.289 1.00 96.25 171 SER A C 1
ATOM 1344 O O . SER A 1 171 ? 10.906 -36.001 -6.311 1.00 96.25 171 SER A O 1
ATOM 1346 N N . CYS A 1 172 ? 9.869 -35.119 -4.535 1.00 95.44 172 CYS A N 1
ATOM 1347 C CA . CYS A 1 172 ? 10.121 -33.728 -4.868 1.00 95.44 172 CYS A CA 1
ATOM 1348 C C . CYS A 1 172 ? 11.609 -33.395 -4.708 1.00 95.44 172 CYS A C 1
ATOM 1350 O O . CYS A 1 172 ? 12.100 -33.240 -3.590 1.00 95.44 172 CYS A O 1
ATOM 1352 N N . LYS A 1 173 ? 12.310 -33.270 -5.844 1.00 91.19 173 LYS A N 1
ATOM 1353 C CA . LYS A 1 173 ? 13.738 -32.906 -5.919 1.00 91.19 173 LYS A CA 1
ATOM 1354 C C . LYS A 1 173 ? 13.995 -31.407 -6.088 1.00 91.19 173 LYS A C 1
ATOM 1356 O O . LYS A 1 173 ? 15.130 -30.973 -5.949 1.00 91.19 173 LYS A O 1
ATOM 1361 N N . GLN A 1 174 ? 12.974 -30.626 -6.432 1.00 81.44 174 GLN A N 1
ATOM 1362 C CA . GLN A 1 174 ? 13.135 -29.190 -6.644 1.00 81.44 174 GLN A CA 1
ATOM 1363 C C . GLN A 1 174 ? 13.178 -28.470 -5.296 1.00 81.44 174 GLN A C 1
ATOM 1365 O O . GLN A 1 174 ? 12.211 -28.535 -4.536 1.00 81.44 174 GLN A O 1
ATOM 1370 N N . THR A 1 175 ? 14.284 -27.774 -5.033 1.00 74.00 175 THR A N 1
ATOM 1371 C CA . THR A 1 175 ? 14.339 -26.641 -4.110 1.00 74.00 175 THR A CA 1
ATOM 1372 C C . THR A 1 175 ? 13.601 -25.489 -4.781 1.00 74.00 175 THR A C 1
ATOM 1374 O O . THR A 1 175 ? 14.071 -24.858 -5.724 1.00 74.00 175 THR A O 1
ATOM 1377 N N . GLY A 1 176 ? 12.355 -25.309 -4.377 1.00 59.78 176 GLY A N 1
ATOM 1378 C CA . GLY A 1 176 ? 11.486 -24.238 -4.820 1.00 59.78 176 GLY A CA 1
ATOM 1379 C C . GLY A 1 176 ? 12.046 -22.886 -4.423 1.00 59.78 176 GLY A C 1
ATOM 1380 O O . GLY A 1 176 ? 12.899 -22.778 -3.542 1.00 59.78 176 GLY A O 1
ATOM 1381 N N . ALA A 1 177 ? 11.534 -21.849 -5.085 1.00 55.53 177 ALA A N 1
ATOM 1382 C CA . ALA A 1 177 ? 11.820 -20.477 -4.708 1.00 55.53 177 ALA A CA 1
ATOM 1383 C C . ALA A 1 177 ? 11.532 -20.305 -3.202 1.00 55.53 177 ALA A C 1
ATOM 1385 O O . ALA A 1 177 ? 10.422 -20.654 -2.775 1.00 55.53 177 ALA A O 1
ATOM 1386 N N . PRO A 1 178 ? 12.512 -19.823 -2.416 1.00 57.34 178 PRO A N 1
ATOM 1387 C CA . PRO A 1 178 ? 12.394 -19.739 -0.970 1.00 57.34 178 PRO A CA 1
ATOM 1388 C C . PRO A 1 178 ? 11.118 -18.995 -0.585 1.00 57.34 178 PRO A C 1
ATOM 1390 O O . PRO A 1 178 ? 10.730 -18.009 -1.222 1.00 57.34 178 PRO A O 1
ATOM 1393 N N . THR A 1 179 ? 10.423 -19.484 0.441 1.00 60.84 179 THR A N 1
ATOM 1394 C CA . THR A 1 179 ? 9.271 -18.764 0.995 1.00 60.84 179 THR A CA 1
ATOM 1395 C C . THR A 1 179 ? 9.709 -17.363 1.436 1.00 60.84 179 THR A C 1
ATOM 1397 O O . THR A 1 179 ? 10.878 -17.140 1.727 1.00 60.84 179 THR A O 1
ATOM 1400 N N . LEU A 1 180 ? 8.791 -16.392 1.520 1.00 52.44 180 LEU A N 1
ATOM 1401 C CA . LEU A 1 180 ? 9.108 -15.044 2.036 1.00 52.44 180 LEU A CA 1
ATOM 1402 C C . LEU A 1 180 ? 9.827 -15.088 3.402 1.00 52.44 180 LEU A C 1
ATOM 1404 O O . LEU A 1 180 ? 10.652 -14.229 3.696 1.00 52.44 180 LEU A O 1
ATOM 1408 N N . GLN A 1 181 ? 9.553 -16.127 4.195 1.00 54.69 181 GLN A N 1
ATOM 1409 C CA . GLN A 1 181 ? 10.237 -16.436 5.448 1.00 54.69 181 GLN A CA 1
ATOM 1410 C C . GLN A 1 181 ? 11.704 -16.852 5.225 1.00 54.69 181 GLN A C 1
ATOM 1412 O O . GLN A 1 181 ? 12.596 -16.281 5.839 1.00 54.69 181 GLN A O 1
ATOM 1417 N N . GLN A 1 182 ? 11.980 -17.750 4.277 1.00 58.66 182 GLN A N 1
ATOM 1418 C CA . GLN A 1 182 ? 13.346 -18.145 3.902 1.00 58.66 182 GLN A CA 1
ATOM 1419 C C . GLN A 1 182 ? 14.116 -17.024 3.179 1.00 58.66 182 GLN A C 1
ATOM 1421 O O . GLN A 1 182 ? 15.316 -16.874 3.375 1.00 58.66 182 GLN A O 1
ATOM 1426 N N . LEU A 1 183 ? 13.439 -16.183 2.385 1.00 52.81 183 LEU A N 1
ATOM 1427 C CA . LEU A 1 183 ? 14.034 -14.970 1.808 1.00 52.81 183 LEU A CA 1
ATOM 1428 C C . LEU A 1 183 ? 14.461 -13.988 2.906 1.00 52.81 183 LEU A C 1
ATOM 1430 O O . LEU A 1 183 ? 15.506 -13.360 2.777 1.00 52.81 183 LEU A O 1
ATOM 1434 N N . SER A 1 184 ? 13.702 -13.883 4.004 1.00 54.88 184 SER A N 1
ATOM 1435 C CA . SER A 1 184 ? 14.101 -13.038 5.137 1.00 54.88 184 SER A CA 1
ATOM 1436 C C . SER A 1 184 ? 15.358 -13.542 5.858 1.00 54.88 184 SER A C 1
ATOM 1438 O O . SER A 1 184 ? 16.148 -12.728 6.329 1.00 54.88 184 SER A O 1
ATOM 1440 N N . GLU A 1 185 ? 15.593 -14.858 5.871 1.00 52.81 185 GLU A N 1
ATOM 1441 C CA . GLU A 1 185 ? 16.825 -15.463 6.398 1.00 52.81 185 GLU A CA 1
ATOM 1442 C C . GLU A 1 185 ? 18.012 -15.277 5.438 1.00 52.81 185 GLU A C 1
ATOM 1444 O O . GLU A 1 185 ? 19.125 -15.015 5.884 1.00 52.81 185 GLU A O 1
ATOM 1449 N N . TRP A 1 186 ? 17.780 -15.345 4.121 1.00 45.16 186 TRP A N 1
ATOM 1450 C CA . TRP A 1 186 ? 18.838 -15.261 3.106 1.00 45.16 186 TRP A CA 1
ATOM 1451 C C . TRP A 1 186 ? 19.388 -13.841 2.883 1.00 45.16 186 TRP A C 1
ATOM 1453 O O . TRP A 1 186 ? 20.556 -13.684 2.544 1.00 45.16 186 TRP A O 1
ATOM 1463 N N . PHE A 1 187 ? 18.582 -12.798 3.101 1.00 49.50 187 PHE A N 1
ATOM 1464 C CA . PHE A 1 187 ? 19.014 -11.396 2.968 1.00 49.50 187 PHE A CA 1
ATOM 1465 C C . PHE A 1 187 ? 19.687 -10.815 4.225 1.00 49.50 187 PHE A C 1
ATOM 1467 O O . PHE A 1 187 ? 19.846 -9.598 4.311 1.00 49.50 187 PHE A O 1
ATOM 1474 N N . GLU A 1 188 ? 20.017 -11.637 5.231 1.00 37.22 188 GLU A N 1
ATOM 1475 C CA . GLU A 1 188 ? 20.438 -11.175 6.568 1.00 37.22 188 GLU A CA 1
ATOM 1476 C C . GLU A 1 188 ? 19.511 -10.088 7.147 1.00 37.22 188 GLU A C 1
ATOM 1478 O O . GLU A 1 188 ? 19.885 -9.316 8.035 1.00 37.22 188 GLU A O 1
ATOM 1483 N N . TRP A 1 189 ? 18.245 -10.060 6.711 1.00 45.84 189 TRP A N 1
ATOM 1484 C CA . TRP A 1 189 ? 17.168 -9.328 7.367 1.00 45.84 189 TRP A CA 1
ATOM 1485 C C . TRP A 1 189 ? 16.782 -10.092 8.626 1.00 45.84 189 TRP A C 1
ATOM 1487 O O . TRP A 1 189 ? 15.648 -10.529 8.820 1.00 45.84 189 TRP A O 1
ATOM 1497 N N . SER A 1 190 ? 17.758 -10.243 9.513 1.00 37.62 190 SER A N 1
ATOM 1498 C CA . SER A 1 190 ? 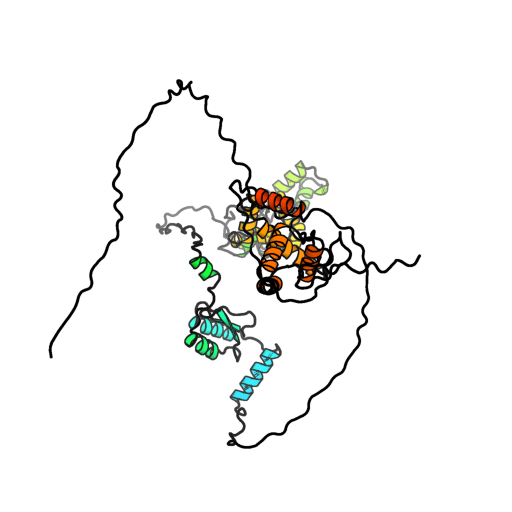17.543 -10.603 10.892 1.00 37.62 190 SER A CA 1
ATOM 1499 C C . SER A 1 190 ? 16.686 -9.490 11.488 1.00 37.62 190 SER A C 1
ATOM 1501 O O . SER A 1 190 ? 17.152 -8.446 11.946 1.00 37.62 190 SER A O 1
ATOM 1503 N N . PHE A 1 191 ? 15.369 -9.702 11.456 1.00 48.00 191 PHE A N 1
ATOM 1504 C CA . PHE A 1 191 ? 14.478 -9.094 12.419 1.00 48.00 191 PHE A CA 1
ATOM 1505 C C . PHE A 1 191 ? 15.062 -9.498 13.764 1.00 48.00 191 PHE A C 1
ATOM 1507 O O . PHE A 1 191 ? 14.864 -10.631 14.201 1.00 48.00 191 PHE A O 1
ATOM 1514 N N . LYS A 1 192 ? 15.852 -8.608 14.378 1.00 37.88 192 LYS A N 1
ATOM 1515 C CA . LYS A 1 192 ? 16.237 -8.733 15.776 1.00 37.88 192 LYS A CA 1
ATOM 1516 C C . LYS A 1 192 ? 14.920 -8.886 16.519 1.00 37.88 192 LYS A C 1
ATOM 1518 O O . LYS A 1 192 ? 14.222 -7.899 16.754 1.00 37.88 192 LYS A O 1
ATOM 1523 N N . ARG A 1 193 ? 14.536 -10.130 16.819 1.00 41.97 193 ARG A N 1
ATOM 1524 C CA . ARG A 1 193 ? 13.606 -10.385 17.903 1.00 41.97 193 ARG A CA 1
ATOM 1525 C C . ARG A 1 193 ? 14.301 -9.722 19.069 1.00 41.97 193 ARG A C 1
ATOM 1527 O O . ARG A 1 193 ? 15.427 -10.093 19.401 1.00 41.97 193 ARG A O 1
ATOM 1534 N N . VAL A 1 194 ? 13.691 -8.660 19.580 1.00 37.78 194 VAL A N 1
ATOM 1535 C CA . VAL A 1 194 ? 14.041 -8.183 20.907 1.00 37.78 194 VAL A CA 1
ATOM 1536 C C . VAL A 1 194 ? 13.974 -9.444 21.765 1.00 37.78 194 VAL A C 1
ATOM 1538 O O . VAL A 1 194 ? 12.938 -10.115 21.714 1.00 37.78 194 VAL A O 1
ATOM 1541 N N . PRO A 1 195 ? 15.082 -9.870 22.394 1.00 39.66 195 PRO A N 1
ATOM 1542 C CA . PRO A 1 195 ? 15.036 -11.010 23.284 1.00 39.66 195 PRO A CA 1
ATOM 1543 C C . PRO A 1 195 ? 13.909 -10.727 24.264 1.00 39.66 195 PRO A C 1
ATOM 1545 O O . PRO A 1 195 ? 13.886 -9.652 24.865 1.00 39.66 195 PRO A O 1
ATOM 1548 N N . ASP A 1 196 ? 12.953 -11.644 24.369 1.00 45.03 196 ASP A N 1
ATOM 1549 C CA . ASP A 1 196 ? 11.953 -11.606 25.427 1.00 45.03 196 ASP A CA 1
ATOM 1550 C C . ASP A 1 196 ? 12.697 -11.904 26.736 1.00 45.03 196 ASP A C 1
ATOM 1552 O O . ASP A 1 196 ? 12.684 -13.009 27.269 1.00 45.03 196 ASP A O 1
ATOM 1556 N N . THR A 1 197 ? 13.437 -10.915 27.235 1.00 38.88 197 THR A N 1
ATOM 1557 C CA . THR A 1 197 ? 13.938 -10.860 28.603 1.00 38.88 197 THR A CA 1
ATOM 1558 C C . THR A 1 197 ? 12.756 -10.540 29.503 1.00 38.88 197 THR A C 1
ATOM 1560 O O . THR A 1 197 ? 12.674 -9.468 30.096 1.00 38.88 197 THR A O 1
ATOM 1563 N N . SER A 1 198 ? 11.808 -11.470 29.582 1.00 43.91 198 SER A N 1
ATOM 1564 C CA . SER A 1 198 ? 11.001 -11.598 30.784 1.00 43.91 198 SER A CA 1
ATOM 1565 C C . SER A 1 198 ? 11.771 -12.539 31.717 1.00 43.91 198 SER A C 1
ATOM 1567 O O . SER A 1 198 ? 12.022 -13.691 31.357 1.00 43.91 198 SER A O 1
ATOM 1569 N N . PRO A 1 199 ? 12.256 -12.053 32.872 1.00 46.75 199 PRO A N 1
ATOM 1570 C CA . PRO A 1 199 ? 12.954 -12.908 33.819 1.00 46.75 199 PRO A CA 1
ATOM 1571 C C . PRO A 1 199 ? 12.016 -14.020 34.320 1.00 46.75 199 PRO A C 1
ATOM 1573 O O . PRO A 1 199 ? 10.805 -13.790 34.437 1.00 46.75 199 PRO A O 1
ATOM 1576 N N . PRO A 1 200 ? 12.553 -15.218 34.620 1.00 46.16 200 PRO A N 1
ATOM 1577 C CA . PRO A 1 200 ? 11.772 -16.310 35.175 1.00 46.16 200 PRO A CA 1
ATOM 1578 C C . PRO A 1 200 ? 11.154 -15.854 36.495 1.00 46.16 200 PRO A C 1
ATOM 1580 O O . PRO A 1 200 ? 11.826 -15.357 37.398 1.00 46.16 200 PRO A O 1
ATOM 1583 N N . LYS A 1 201 ? 9.827 -15.948 36.558 1.00 43.22 201 LYS A N 1
ATOM 1584 C CA . LYS A 1 201 ? 9.031 -15.510 37.697 1.00 43.22 201 LYS A CA 1
ATOM 1585 C C . LYS A 1 201 ? 9.152 -16.571 38.788 1.00 43.22 201 LYS A C 1
ATOM 1587 O O . LYS A 1 201 ? 8.365 -17.514 38.822 1.00 43.22 201 LYS A O 1
ATOM 1592 N N . ASP A 1 202 ? 10.167 -16.424 39.633 1.00 42.50 202 ASP A N 1
ATOM 1593 C CA . ASP A 1 202 ? 10.371 -17.280 40.796 1.00 42.50 202 ASP A CA 1
ATOM 1594 C C . ASP A 1 202 ? 9.174 -17.181 41.747 1.00 42.50 202 ASP A C 1
ATOM 1596 O O . ASP A 1 202 ? 8.777 -16.113 42.225 1.00 42.50 202 ASP A O 1
ATOM 1600 N N . SER A 1 203 ? 8.573 -18.340 41.994 1.00 54.97 203 SER A N 1
ATOM 1601 C CA . SER A 1 203 ? 7.480 -18.556 42.929 1.00 54.97 203 SER A CA 1
ATOM 1602 C C . SER A 1 203 ? 8.004 -18.504 44.364 1.00 54.97 203 SER A C 1
ATOM 1604 O O . SER A 1 203 ? 8.380 -19.527 44.935 1.00 54.97 203 SER A O 1
ATOM 1606 N N . LEU A 1 204 ? 8.028 -17.307 44.950 1.00 48.16 204 LEU A N 1
ATOM 1607 C CA . LEU A 1 204 ? 8.252 -17.122 46.382 1.00 48.16 204 LEU A CA 1
ATOM 1608 C C . LEU A 1 204 ? 6.949 -17.326 47.163 1.00 48.16 204 LEU A C 1
ATOM 1610 O O . LEU A 1 204 ? 5.902 -16.757 46.847 1.00 48.16 204 LEU A O 1
ATOM 1614 N N . ALA A 1 205 ? 7.048 -18.191 48.171 1.00 51.38 205 ALA A N 1
ATOM 1615 C CA . ALA A 1 205 ? 5.971 -18.651 49.030 1.00 51.38 205 ALA A CA 1
ATOM 1616 C C . ALA A 1 205 ? 5.310 -17.515 49.830 1.00 51.38 205 ALA A C 1
ATOM 1618 O O . ALA A 1 205 ? 5.946 -16.549 50.250 1.00 51.38 205 ALA A O 1
ATOM 1619 N N . ALA A 1 206 ? 4.001 -17.672 50.013 1.00 49.88 206 ALA A N 1
ATOM 1620 C CA . ALA A 1 206 ? 3.059 -16.662 50.459 1.00 49.88 206 ALA A CA 1
ATOM 1621 C C . ALA A 1 206 ? 3.238 -16.246 51.928 1.00 49.88 206 ALA A C 1
ATOM 1623 O O . ALA A 1 206 ? 2.979 -17.021 52.847 1.00 49.88 206 ALA A O 1
ATOM 1624 N N . ALA A 1 207 ? 3.549 -14.966 52.135 1.00 50.41 207 ALA A N 1
ATOM 1625 C CA . ALA A 1 207 ? 3.021 -14.230 53.277 1.00 50.41 207 ALA A CA 1
ATOM 1626 C C . ALA A 1 207 ? 1.524 -13.935 53.025 1.00 50.41 207 ALA A C 1
ATOM 1628 O O . ALA A 1 207 ? 1.134 -13.777 51.862 1.00 50.41 207 ALA A O 1
ATOM 1629 N N . PRO A 1 208 ? 0.668 -13.845 54.061 1.00 55.81 208 PRO A N 1
ATOM 1630 C CA . PRO A 1 208 ? -0.727 -13.441 53.910 1.00 55.81 208 PRO A CA 1
ATOM 1631 C C . PRO A 1 208 ? -0.787 -11.951 53.551 1.00 55.81 208 PRO A C 1
ATOM 1633 O O . PRO A 1 208 ? -0.996 -11.076 54.389 1.00 55.81 208 PRO A O 1
ATOM 1636 N N . ASN A 1 209 ? -0.547 -11.662 52.276 1.00 53.44 209 ASN A N 1
ATOM 1637 C CA . ASN A 1 209 ? -0.609 -10.328 51.721 1.00 53.44 209 ASN A CA 1
ATOM 1638 C C . ASN A 1 209 ? -2.072 -9.913 51.605 1.00 53.44 209 ASN A C 1
ATOM 1640 O O . ASN A 1 209 ? -2.853 -10.504 50.855 1.00 53.44 209 ASN A O 1
ATOM 1644 N N . TYR A 1 210 ? -2.410 -8.837 52.306 1.00 60.84 210 TYR A N 1
ATOM 1645 C CA . TYR A 1 210 ? -3.600 -8.033 52.062 1.00 60.84 210 TYR A CA 1
ATOM 1646 C C . TYR A 1 210 ? -3.449 -7.356 50.688 1.00 60.84 210 TYR A C 1
ATOM 1648 O O . TYR A 1 210 ? -3.143 -6.171 50.576 1.00 60.84 210 TYR A O 1
ATOM 1656 N N . HIS A 1 211 ? -3.563 -8.132 49.609 1.00 67.25 211 HIS A N 1
ATOM 1657 C CA . HIS A 1 211 ? -3.553 -7.574 48.268 1.00 67.25 211 HIS A CA 1
ATOM 1658 C C . HIS A 1 211 ? -4.868 -6.810 48.074 1.00 67.25 211 HIS A C 1
ATOM 1660 O O . HIS A 1 211 ? -5.939 -7.408 48.229 1.00 67.25 211 HIS A O 1
ATOM 1666 N N . PRO A 1 212 ? -4.825 -5.501 47.757 1.00 74.88 212 PRO A N 1
ATOM 1667 C CA . PRO A 1 212 ? -6.028 -4.784 47.366 1.00 74.88 212 PRO A CA 1
ATOM 1668 C C . PRO A 1 212 ? -6.678 -5.548 46.213 1.00 74.88 212 PRO A C 1
ATOM 1670 O O . PRO A 1 212 ? -5.980 -6.069 45.342 1.00 74.88 212 PRO A O 1
ATOM 1673 N N . CYS A 1 213 ? -8.005 -5.674 46.243 1.00 73.50 213 CYS A N 1
ATOM 1674 C CA . CYS A 1 213 ? -8.738 -6.445 45.247 1.00 73.50 213 CYS A CA 1
ATOM 1675 C C . CYS A 1 213 ? -8.313 -6.025 43.833 1.00 73.50 213 CYS A C 1
ATOM 1677 O O . CYS A 1 213 ? -8.554 -4.892 43.426 1.00 73.50 213 CYS A O 1
ATOM 1679 N N . CYS A 1 214 ? -7.714 -6.953 43.082 1.00 75.62 214 CYS A N 1
ATOM 1680 C CA . CYS A 1 214 ? -7.172 -6.712 41.738 1.00 75.62 214 CYS A CA 1
ATOM 1681 C C . CYS A 1 214 ? -8.254 -6.385 40.693 1.00 75.62 214 CYS A C 1
ATOM 1683 O O . CYS A 1 214 ? -7.944 -6.038 39.558 1.00 75.62 214 CYS A O 1
ATOM 1685 N N . GLY A 1 215 ? -9.514 -6.542 41.096 1.00 86.50 215 GLY A N 1
ATOM 1686 C CA . GLY A 1 215 ? -10.705 -6.434 40.281 1.00 86.50 215 GLY A CA 1
ATOM 1687 C C . GLY A 1 215 ? -10.780 -7.395 39.116 1.00 86.50 215 GLY A C 1
ATOM 1688 O O . GLY A 1 215 ? -10.247 -8.500 39.210 1.00 86.50 215 GLY A O 1
ATOM 1689 N N . VAL A 1 216 ? -11.596 -7.042 38.122 1.00 88.38 216 VAL A N 1
ATOM 1690 C CA . VAL A 1 216 ? -11.944 -7.959 37.030 1.00 88.38 216 VAL A CA 1
ATOM 1691 C C . VAL A 1 216 ? -11.056 -7.666 35.841 1.00 88.38 216 VAL A C 1
ATOM 1693 O O . VAL A 1 216 ? -10.948 -6.515 35.414 1.00 88.38 216 VAL A O 1
ATOM 1696 N N . SER A 1 217 ? -10.435 -8.698 35.299 1.00 88.69 217 SER A N 1
ATOM 1697 C CA . SER A 1 217 ? -9.450 -8.553 34.237 1.00 88.69 217 SER A CA 1
ATOM 1698 C C . SER A 1 217 ? -9.815 -9.405 33.015 1.00 88.69 217 SER A C 1
ATOM 1700 O O . SER A 1 217 ? -10.755 -10.203 33.075 1.00 88.69 217 SER A O 1
ATOM 1702 N N . PRO A 1 218 ? -9.135 -9.228 31.868 1.00 88.69 218 PRO A N 1
ATOM 1703 C CA . PRO A 1 218 ? -9.371 -10.056 30.685 1.00 88.69 218 PRO A CA 1
ATOM 1704 C C . PRO A 1 218 ? -9.173 -11.560 30.930 1.00 88.69 218 PRO A C 1
ATOM 1706 O O . PRO A 1 218 ? -9.746 -12.361 30.201 1.00 88.69 218 PRO A O 1
ATOM 1709 N N . GLU A 1 219 ? -8.402 -11.942 31.953 1.00 88.38 219 GLU A N 1
ATOM 1710 C CA . GLU A 1 219 ? -8.230 -13.331 32.396 1.00 88.38 219 GLU A CA 1
ATOM 1711 C C . GLU A 1 219 ? -9.503 -13.918 33.025 1.00 88.38 219 GLU A C 1
ATOM 1713 O O . GLU A 1 219 ? -9.699 -15.130 32.979 1.00 88.38 219 GLU A O 1
ATOM 1718 N N . ASP A 1 220 ? -10.368 -13.078 33.605 1.00 89.88 220 ASP A N 1
ATOM 1719 C CA . ASP A 1 220 ? -11.649 -13.511 34.171 1.00 89.88 220 ASP A CA 1
ATOM 1720 C C . ASP A 1 220 ? -12.727 -13.658 33.075 1.00 89.88 220 ASP A C 1
ATOM 1722 O O . ASP A 1 220 ? -13.566 -14.557 33.141 1.00 89.88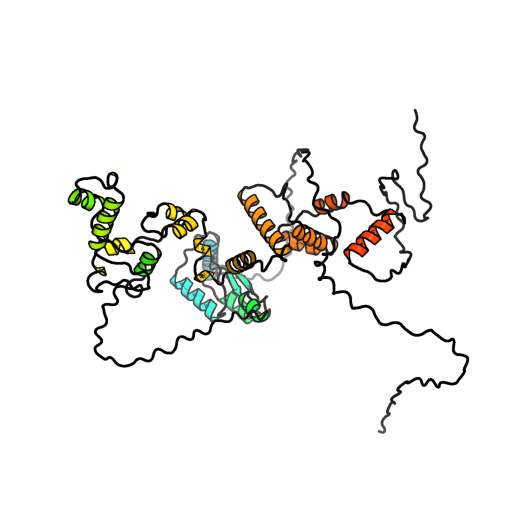 220 ASP A O 1
ATOM 1726 N N . ASP A 1 221 ? -12.719 -12.773 32.068 1.00 91.12 221 ASP A N 1
ATOM 1727 C CA . ASP A 1 221 ? -13.590 -12.825 30.884 1.00 91.12 221 ASP A CA 1
ATOM 1728 C C . ASP A 1 221 ? -12.959 -12.036 29.720 1.00 91.12 221 ASP A C 1
ATOM 1730 O O . ASP A 1 221 ? -12.799 -10.814 29.791 1.00 91.12 221 ASP A O 1
ATOM 1734 N N . GLU A 1 222 ? -12.650 -12.708 28.607 1.00 91.44 222 GLU A N 1
ATOM 1735 C CA . GLU A 1 222 ? -12.000 -12.099 27.434 1.00 91.44 222 GLU A CA 1
ATOM 1736 C C . GLU A 1 222 ? -12.779 -10.897 26.865 1.00 91.44 222 GLU A C 1
ATOM 1738 O O . GLU A 1 222 ? -12.197 -9.955 26.303 1.00 91.44 222 GLU A O 1
ATOM 1743 N N . ARG A 1 223 ? -14.110 -10.875 27.042 1.00 93.50 223 ARG A N 1
ATOM 1744 C CA . ARG A 1 223 ? -14.969 -9.764 26.604 1.00 93.50 223 ARG A CA 1
ATOM 1745 C C . ARG A 1 223 ? -14.652 -8.471 27.347 1.00 93.50 223 ARG A C 1
ATOM 1747 O O . ARG A 1 223 ? -14.883 -7.398 26.792 1.00 93.50 223 ARG A O 1
ATOM 1754 N N . ILE A 1 224 ? -14.081 -8.537 28.551 1.00 91.44 224 ILE A N 1
ATOM 1755 C CA . ILE A 1 224 ? -13.666 -7.357 29.322 1.00 91.44 224 ILE A CA 1
ATOM 1756 C C . ILE A 1 224 ? -12.559 -6.605 28.588 1.00 91.44 224 ILE A C 1
ATOM 1758 O O . ILE A 1 224 ? -12.651 -5.387 28.434 1.00 91.44 224 ILE A O 1
ATOM 1762 N N . GLY A 1 225 ? -11.565 -7.313 28.044 1.00 89.12 225 GLY A N 1
ATOM 1763 C CA . GLY A 1 225 ? -10.517 -6.690 27.231 1.00 89.12 225 GLY A CA 1
ATOM 1764 C C . GLY A 1 225 ? -11.096 -5.993 25.996 1.00 89.12 225 GLY A C 1
ATOM 1765 O O . GLY A 1 225 ? -10.721 -4.870 25.661 1.00 89.12 225 GLY A O 1
ATOM 1766 N N . THR A 1 226 ? -12.077 -6.620 25.346 1.00 89.06 226 THR A N 1
ATOM 1767 C CA . THR A 1 226 ? -12.799 -6.036 24.206 1.00 89.06 226 THR A CA 1
ATOM 1768 C C . THR A 1 226 ? -13.624 -4.810 24.599 1.00 89.06 226 THR A C 1
ATOM 1770 O O . THR A 1 226 ? -13.614 -3.800 23.892 1.00 89.06 226 THR A O 1
ATOM 1773 N N . TYR A 1 227 ? -14.302 -4.865 25.742 1.00 90.94 227 TYR A N 1
ATOM 1774 C CA . TYR A 1 227 ? -15.066 -3.759 26.300 1.00 90.94 227 TYR A CA 1
ATOM 1775 C C . TYR A 1 227 ? -14.178 -2.554 26.619 1.00 90.94 227 TYR A C 1
ATOM 1777 O O . TYR A 1 227 ? -14.496 -1.457 26.157 1.00 90.94 227 TYR A O 1
ATOM 1785 N N . LEU A 1 228 ? -13.054 -2.760 27.315 1.00 88.62 228 LEU A N 1
ATOM 1786 C CA . LEU A 1 228 ? -12.093 -1.707 27.661 1.00 88.62 228 LEU A CA 1
ATOM 1787 C C . LEU A 1 228 ? -11.448 -1.088 26.415 1.00 88.62 228 LEU A C 1
ATOM 1789 O O . LEU A 1 228 ? -11.334 0.128 26.330 1.00 88.62 228 LEU A O 1
ATOM 1793 N N . ARG A 1 229 ? -11.110 -1.888 25.394 1.00 83.31 229 ARG A N 1
ATOM 1794 C CA . ARG A 1 229 ? -10.611 -1.363 24.106 1.00 83.31 229 ARG A CA 1
ATOM 1795 C C . ARG A 1 229 ? -11.658 -0.563 23.329 1.00 83.31 229 ARG A C 1
ATOM 1797 O O . ARG A 1 229 ? -11.305 0.255 22.481 1.00 83.31 229 ARG A O 1
ATOM 1804 N N . ARG A 1 230 ? -12.946 -0.835 23.548 1.00 87.06 230 ARG A N 1
ATOM 1805 C CA . ARG A 1 230 ? -14.042 -0.165 22.842 1.00 87.06 230 ARG A CA 1
ATOM 1806 C C . ARG A 1 230 ? -14.482 1.126 23.526 1.00 87.06 230 ARG A C 1
ATOM 1808 O O . ARG A 1 230 ? -14.812 2.086 22.833 1.00 87.06 230 ARG A O 1
ATOM 1815 N N . THR A 1 231 ? -14.616 1.119 24.848 1.00 86.44 231 THR A N 1
ATOM 1816 C CA . THR A 1 231 ? -15.191 2.237 25.604 1.00 86.44 231 THR A CA 1
ATOM 1817 C C . THR A 1 231 ? -14.090 3.145 26.131 1.00 86.44 231 THR A C 1
ATOM 1819 O O . THR A 1 231 ? -13.150 2.653 26.726 1.00 86.44 231 THR A O 1
ATOM 1822 N N . GLY A 1 232 ? -14.210 4.463 25.976 1.00 84.25 232 GLY A N 1
ATOM 1823 C CA . GLY A 1 232 ? -13.403 5.427 26.738 1.00 84.25 232 GLY A CA 1
ATOM 1824 C C . GLY A 1 232 ? -14.150 5.980 27.956 1.00 84.25 232 GLY A C 1
ATOM 1825 O O . GLY A 1 232 ? -13.733 6.973 28.542 1.00 84.25 232 GLY A O 1
ATOM 1826 N N . ALA A 1 233 ? -15.294 5.389 28.325 1.00 89.44 233 ALA A N 1
ATOM 1827 C CA . ALA A 1 233 ? -16.022 5.792 29.525 1.00 89.44 233 ALA A CA 1
ATOM 1828 C C . ALA A 1 233 ? -15.236 5.406 30.785 1.00 89.44 233 ALA A C 1
ATOM 1830 O O . ALA A 1 233 ? -14.694 4.309 30.848 1.00 89.44 233 ALA A O 1
ATOM 1831 N N . VAL A 1 234 ? -15.247 6.255 31.812 1.00 90.06 234 VAL A N 1
ATOM 1832 C CA . VAL A 1 234 ? -14.575 6.001 33.105 1.00 90.06 234 VAL A CA 1
ATOM 1833 C C . VAL A 1 234 ? -15.276 4.903 33.921 1.00 90.06 234 VAL A C 1
ATOM 1835 O O . VAL A 1 234 ? -14.713 4.357 34.858 1.00 90.06 234 VAL A O 1
ATOM 1838 N N . GLY A 1 235 ? -16.513 4.542 33.580 1.00 92.88 235 GLY A N 1
ATOM 1839 C CA . GLY A 1 235 ? -17.284 3.523 34.288 1.00 92.88 235 GLY A CA 1
ATOM 1840 C C . GLY A 1 235 ? -18.710 3.419 33.762 1.00 92.88 235 GLY A C 1
ATOM 1841 O O . GLY A 1 235 ? -19.010 3.895 32.662 1.00 92.88 235 GLY A O 1
ATOM 1842 N N . GLY A 1 236 ? -19.599 2.798 34.535 1.00 93.62 236 GLY A N 1
ATOM 1843 C CA . GLY A 1 236 ? -21.015 2.743 34.185 1.00 93.62 236 GLY A CA 1
ATOM 1844 C C . GLY A 1 236 ? -21.927 2.215 35.287 1.00 93.62 236 GLY A C 1
ATOM 1845 O O . GLY A 1 236 ? -21.515 1.969 36.418 1.00 93.62 236 GLY A O 1
ATOM 1846 N N . GLY A 1 237 ? -23.213 2.082 34.959 1.00 94.12 237 GLY A N 1
ATOM 1847 C CA . GLY A 1 237 ? -24.241 1.569 35.874 1.00 94.12 237 GLY A CA 1
ATOM 1848 C C . GLY A 1 237 ? -24.881 2.609 36.793 1.00 94.12 237 GLY A C 1
ATOM 1849 O O . GLY A 1 237 ? -25.797 2.245 37.532 1.00 94.12 237 GLY A O 1
ATOM 1850 N N . GLY A 1 238 ? -24.437 3.867 36.721 1.00 94.12 238 GLY A N 1
ATOM 1851 C CA . GLY A 1 238 ? -25.099 5.002 37.366 1.00 94.12 238 GLY A CA 1
ATOM 1852 C C . GLY A 1 238 ? -26.423 5.364 36.695 1.00 94.12 238 GLY A C 1
ATOM 1853 O O . GLY A 1 238 ? -26.742 4.882 35.599 1.00 94.12 238 GLY A O 1
ATOM 1854 N N . ARG A 1 239 ? -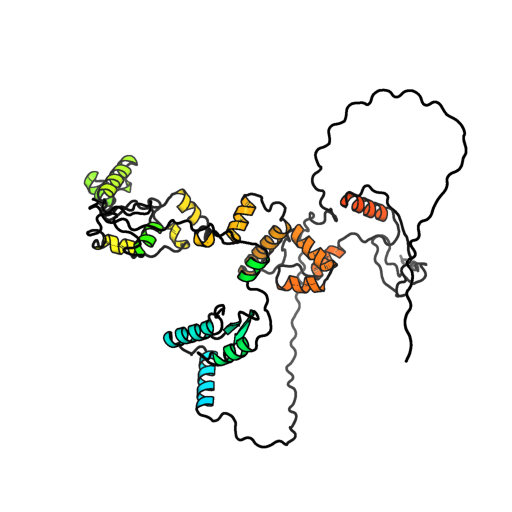27.217 6.213 37.356 1.00 95.88 239 ARG A N 1
ATOM 1855 C CA . ARG A 1 239 ? -28.497 6.674 36.804 1.00 95.88 239 ARG A CA 1
ATOM 1856 C C . ARG A 1 239 ? -28.277 7.527 35.548 1.00 95.88 239 ARG A C 1
ATOM 1858 O O . ARG A 1 239 ? -27.187 8.027 35.274 1.00 95.88 239 ARG A O 1
ATOM 1865 N N . SER A 1 240 ? -29.326 7.670 34.738 1.00 94.94 240 SER A N 1
ATOM 1866 C CA . SER A 1 240 ? -29.273 8.524 33.545 1.00 94.94 240 SER A CA 1
ATOM 1867 C C . SER A 1 240 ? -29.058 9.987 33.943 1.00 94.94 240 SER A C 1
ATOM 1869 O O . SER A 1 240 ? -29.737 10.482 34.843 1.00 94.94 240 SER A O 1
ATOM 1871 N N . ILE A 1 241 ? -28.189 10.704 33.220 1.00 96.06 241 ILE A N 1
ATOM 1872 C CA . ILE A 1 241 ? -27.953 12.148 33.406 1.00 96.06 241 ILE A CA 1
ATOM 1873 C C . ILE A 1 241 ? -29.242 12.973 33.381 1.00 96.06 241 ILE A C 1
ATOM 1875 O O . ILE A 1 241 ? -29.335 13.988 34.061 1.00 96.06 241 ILE A O 1
ATOM 1879 N N . VAL A 1 242 ? -30.253 12.533 32.625 1.00 97.00 242 VAL A N 1
ATOM 1880 C CA . VAL A 1 242 ? -31.546 13.223 32.519 1.00 97.00 242 VAL A CA 1
ATOM 1881 C C . VAL A 1 242 ? -32.330 13.111 33.826 1.00 97.00 242 VAL A C 1
ATOM 1883 O O . VAL A 1 242 ? -32.953 14.079 34.249 1.00 97.00 242 VAL A O 1
ATOM 1886 N N . VAL A 1 243 ? -32.265 11.949 34.485 1.00 97.31 243 VAL A N 1
ATOM 1887 C CA . VAL A 1 243 ? -32.912 11.714 35.784 1.00 97.31 243 VAL A CA 1
ATOM 1888 C C . VAL A 1 243 ? -32.208 12.532 36.862 1.00 97.31 243 VAL A C 1
ATOM 1890 O O . VAL A 1 243 ? -32.867 13.271 37.584 1.00 97.31 243 VAL A O 1
ATOM 1893 N N . ILE A 1 244 ? -30.871 12.498 36.896 1.00 97.69 244 ILE A N 1
ATOM 1894 C CA . ILE A 1 244 ? -30.070 13.267 37.861 1.00 97.69 244 ILE A CA 1
ATOM 1895 C C . ILE A 1 244 ? -30.294 14.778 37.682 1.00 97.69 244 ILE A C 1
ATOM 1897 O O . ILE A 1 244 ? -30.473 15.490 38.666 1.00 97.69 244 ILE A O 1
ATOM 1901 N N . ALA A 1 245 ? -30.331 15.276 36.441 1.00 97.88 245 ALA A N 1
ATOM 1902 C CA . ALA A 1 245 ? -30.620 16.681 36.143 1.00 97.88 245 ALA A CA 1
ATOM 1903 C C . ALA A 1 245 ? -32.023 17.100 36.607 1.00 97.88 245 ALA A C 1
ATOM 1905 O O . ALA A 1 245 ? -32.177 18.152 37.230 1.00 97.88 245 ALA A O 1
ATOM 1906 N N . LYS A 1 246 ? -33.033 16.261 36.340 1.00 97.75 246 LYS A N 1
ATOM 1907 C CA . LYS A 1 246 ? -34.419 16.525 36.733 1.00 97.75 246 LYS A CA 1
ATOM 1908 C C . LYS A 1 246 ? -34.592 16.516 38.251 1.00 97.75 246 LYS A C 1
ATOM 1910 O O . LYS A 1 246 ? -35.291 17.372 38.769 1.00 97.75 246 LYS A O 1
ATOM 1915 N N . GLU A 1 247 ? -33.952 15.589 38.958 1.00 97.88 247 GLU A N 1
ATOM 1916 C CA . GLU A 1 247 ? -34.039 15.499 40.420 1.00 97.88 247 GLU A CA 1
ATOM 1917 C C . GLU A 1 247 ? -33.254 16.607 41.131 1.00 97.88 247 GLU A C 1
ATOM 1919 O O . GLU A 1 247 ? -33.770 17.217 42.061 1.00 97.88 247 GLU A O 1
ATOM 1924 N N . LYS A 1 248 ? -32.008 16.879 40.713 1.00 97.50 248 LYS A N 1
ATOM 1925 C CA . LYS A 1 248 ? -31.140 17.840 41.416 1.00 97.50 248 LYS A CA 1
ATOM 1926 C C . LYS A 1 248 ? -31.423 19.297 41.065 1.00 97.50 248 LYS A C 1
ATOM 1928 O O . LYS A 1 248 ? -31.177 20.169 41.890 1.00 97.50 248 LYS A O 1
ATOM 1933 N N . LEU A 1 249 ? -31.851 19.574 39.832 1.00 97.25 249 LEU A N 1
ATOM 1934 C CA . LEU A 1 249 ? -31.936 20.938 39.296 1.00 97.25 249 LEU A CA 1
ATOM 1935 C C . LEU A 1 249 ? -33.304 21.270 38.683 1.00 97.25 249 LEU A C 1
ATOM 1937 O O . LEU A 1 249 ? -33.475 22.387 38.199 1.00 97.25 249 LEU A O 1
ATOM 1941 N N . SER A 1 250 ? -34.260 20.330 38.675 1.00 97.62 250 SER A N 1
ATOM 1942 C CA . SER A 1 250 ? -35.614 20.505 38.118 1.00 97.62 250 SER A CA 1
ATOM 1943 C C . SER A 1 250 ? -35.648 21.015 36.668 1.00 97.62 250 SER A C 1
ATOM 1945 O O . SER A 1 250 ? -36.619 21.640 36.249 1.00 97.62 250 SER A O 1
ATOM 1947 N N . LYS A 1 251 ? -34.591 20.752 35.888 1.00 97.62 251 LYS A N 1
ATOM 1948 C CA . LYS A 1 251 ? -34.424 21.189 34.491 1.00 97.62 251 LYS A CA 1
ATOM 1949 C C . LYS A 1 251 ? -33.967 20.035 33.607 1.00 97.62 251 LYS A C 1
ATOM 1951 O O . LYS A 1 251 ? -33.380 19.064 34.090 1.00 97.62 251 LYS A O 1
ATOM 1956 N N . THR A 1 252 ? -34.208 20.136 32.302 1.00 97.31 252 THR A N 1
ATOM 1957 C CA . THR A 1 252 ? -33.675 19.151 31.349 1.00 97.31 252 THR A CA 1
ATOM 1958 C C . THR A 1 252 ? -32.168 19.347 31.165 1.00 97.31 252 THR A C 1
ATOM 1960 O O . THR A 1 252 ? -31.665 20.467 31.237 1.00 97.31 252 THR A O 1
ATOM 1963 N N . PHE A 1 253 ? -31.414 18.271 30.901 1.00 96.31 253 PHE A N 1
ATOM 1964 C CA . PHE A 1 253 ? -29.950 18.359 30.761 1.00 96.31 253 PHE A CA 1
ATOM 1965 C C . PHE A 1 253 ? -29.515 19.351 29.665 1.00 96.31 253 PHE A C 1
ATOM 1967 O O . PHE A 1 253 ? -28.471 19.983 29.790 1.00 96.31 253 PHE A O 1
ATOM 1974 N N . SER A 1 254 ? -30.317 19.534 28.612 1.00 96.31 254 SER A N 1
ATOM 1975 C CA . SER A 1 254 ? -30.088 20.513 27.541 1.00 96.31 254 SER A CA 1
ATOM 1976 C C . SER A 1 254 ? -30.052 21.960 28.039 1.00 96.31 254 SER A C 1
ATOM 1978 O O . SER A 1 254 ? -29.173 22.710 27.610 1.00 96.31 254 SER A O 1
ATOM 1980 N N . GLU A 1 255 ? -30.941 22.316 28.970 1.00 97.12 255 GLU A N 1
ATOM 1981 C CA . GLU A 1 255 ? -31.133 23.674 29.511 1.00 97.12 255 GLU A CA 1
ATOM 1982 C C . GLU A 1 255 ? -30.096 24.057 30.575 1.00 97.12 255 GLU A C 1
ATOM 1984 O O . GLU A 1 255 ? -30.005 25.217 30.975 1.00 97.12 255 GLU A O 1
ATOM 1989 N N . LEU A 1 256 ? -29.314 23.088 31.054 1.00 97.44 256 LEU A N 1
ATOM 1990 C CA . LEU A 1 256 ? -28.297 23.321 32.070 1.00 97.44 256 LEU A CA 1
ATOM 1991 C C . LEU A 1 256 ? -27.107 24.118 31.518 1.00 97.44 256 LEU A C 1
ATOM 1993 O O . LEU A 1 256 ? -26.639 23.897 30.390 1.00 97.44 256 LEU A O 1
ATOM 1997 N N . THR A 1 257 ? -26.555 24.995 32.359 1.00 97.56 257 THR A N 1
ATOM 1998 C CA . THR A 1 257 ? -25.283 25.676 32.078 1.00 97.56 257 THR A CA 1
ATOM 1999 C C . THR A 1 257 ? -24.130 24.671 32.035 1.00 97.56 257 THR A C 1
ATOM 2001 O O . THR A 1 257 ? -24.244 23.545 32.521 1.00 97.56 257 THR A O 1
ATOM 2004 N N . ARG A 1 258 ? -22.975 25.058 31.478 1.00 96.06 258 ARG A N 1
ATOM 2005 C CA . ARG A 1 258 ? -21.798 24.171 31.409 1.00 96.06 258 ARG A CA 1
ATOM 2006 C C . ARG A 1 258 ? -21.366 23.652 32.790 1.00 96.06 258 ARG A C 1
ATOM 2008 O O . ARG A 1 258 ? -21.056 22.473 32.913 1.00 96.06 258 ARG A O 1
ATOM 2015 N N . GLN A 1 259 ? -21.398 24.503 33.816 1.00 97.19 259 GLN A N 1
ATOM 2016 C CA . GLN A 1 259 ? -21.056 24.123 35.194 1.00 97.19 259 GLN A CA 1
ATOM 2017 C C . GLN A 1 259 ? -22.086 23.157 35.793 1.00 97.19 259 GLN A C 1
ATOM 2019 O O . GLN A 1 259 ? -21.716 22.156 36.396 1.00 97.19 259 GLN A O 1
ATOM 2024 N N . GLN A 1 260 ? -23.379 23.403 35.567 1.00 97.44 260 GLN A N 1
ATOM 2025 C CA . GLN A 1 260 ? -24.446 22.503 36.015 1.00 97.44 260 GLN A CA 1
ATOM 2026 C C . GLN A 1 260 ? -24.381 21.140 35.317 1.00 97.44 260 GLN A C 1
ATOM 2028 O O . GLN A 1 260 ? -24.563 20.110 35.96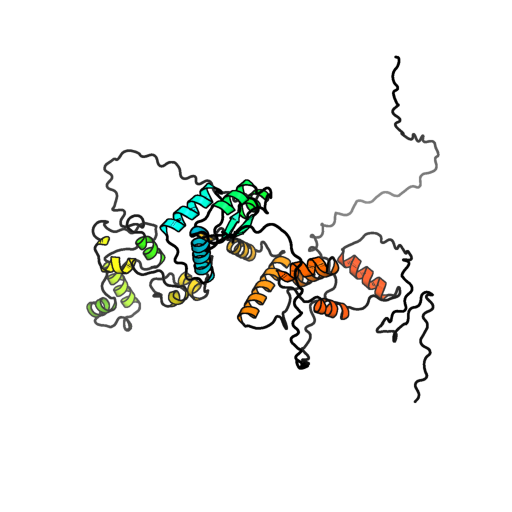2 1.00 97.44 260 GLN A O 1
ATOM 2033 N N . LYS A 1 261 ? -24.075 21.119 34.011 1.00 97.12 261 LYS A N 1
ATOM 2034 C CA . LYS A 1 261 ? -23.833 19.882 33.254 1.00 97.12 261 LYS A CA 1
ATOM 2035 C C . LYS A 1 261 ? -22.684 19.091 33.865 1.00 97.12 261 LYS A C 1
ATOM 2037 O O . LYS A 1 261 ? -22.841 17.892 34.065 1.00 97.12 261 LYS A O 1
ATOM 2042 N N . GLN A 1 262 ? -21.582 19.760 34.208 1.00 95.69 262 GLN A N 1
ATOM 2043 C CA . GLN A 1 262 ? -20.448 19.115 34.867 1.00 95.69 262 GLN A CA 1
ATOM 2044 C C . GLN A 1 262 ? -20.843 18.538 36.232 1.00 95.69 262 GLN A C 1
ATOM 2046 O O . GLN A 1 262 ? -20.613 17.361 36.463 1.00 95.69 262 GLN A O 1
ATOM 2051 N N . ALA A 1 263 ? -21.553 19.293 37.075 1.00 97.06 263 ALA A N 1
ATOM 2052 C CA . ALA A 1 263 ? -22.009 18.804 38.380 1.00 97.06 263 ALA A CA 1
ATOM 2053 C C . ALA A 1 263 ? -22.946 17.580 38.280 1.00 97.06 263 ALA A C 1
ATOM 2055 O O . ALA A 1 263 ? -22.892 16.673 39.112 1.00 97.06 263 ALA A O 1
ATOM 2056 N N . VAL A 1 264 ? -23.805 17.530 37.254 1.00 97.50 264 VAL A N 1
ATOM 2057 C CA . VAL A 1 264 ? -24.651 16.359 36.970 1.00 97.50 264 VAL A CA 1
ATOM 2058 C C . VAL A 1 264 ? -23.815 15.167 36.497 1.00 97.50 264 VAL A C 1
ATOM 2060 O O . VAL A 1 264 ? -24.087 14.041 36.907 1.00 97.50 264 VAL A O 1
ATOM 2063 N N . ILE A 1 265 ? -22.801 15.401 35.663 1.00 95.12 265 ILE A N 1
ATOM 2064 C CA . ILE A 1 265 ? -21.870 14.363 35.203 1.00 95.12 265 ILE A CA 1
ATOM 2065 C C . ILE A 1 265 ? -21.055 13.813 36.377 1.00 95.12 265 ILE A C 1
ATOM 2067 O O . ILE A 1 265 ? -20.974 12.601 36.532 1.00 95.12 265 ILE A O 1
ATOM 2071 N N . ASP A 1 266 ? -20.507 14.670 37.235 1.00 95.19 266 ASP A N 1
ATOM 2072 C CA . ASP A 1 266 ? -19.724 14.256 38.403 1.00 95.19 266 ASP A CA 1
ATOM 2073 C C . ASP A 1 266 ? -20.589 13.437 39.370 1.00 95.19 266 ASP A C 1
ATOM 2075 O O . ASP A 1 266 ? -20.169 12.393 39.871 1.00 95.19 266 ASP A O 1
ATOM 2079 N N . ALA A 1 267 ? -21.849 13.847 39.559 1.00 96.75 267 ALA A N 1
ATOM 2080 C CA . ALA A 1 267 ? -22.823 13.064 40.307 1.00 96.75 267 ALA A CA 1
ATOM 2081 C C . ALA A 1 267 ? -23.085 11.699 39.651 1.00 96.75 267 ALA A C 1
ATOM 2083 O O . ALA A 1 267 ? -23.083 10.684 40.342 1.00 96.75 267 ALA A O 1
ATOM 2084 N N . GLN A 1 268 ? -23.246 11.638 38.327 1.00 96.25 268 GLN A N 1
ATOM 2085 C CA . GLN A 1 268 ? -23.395 10.365 37.619 1.00 96.25 268 GLN A CA 1
ATOM 2086 C C . GLN A 1 268 ? -22.176 9.456 37.816 1.00 96.25 268 GLN A C 1
ATOM 2088 O O . GLN A 1 268 ? -22.342 8.264 38.072 1.00 96.25 268 GLN A O 1
ATOM 2093 N N . ILE A 1 269 ? -20.970 10.018 37.712 1.00 92.75 269 ILE A N 1
ATOM 2094 C CA . ILE A 1 269 ? -19.708 9.301 37.901 1.00 92.75 269 ILE A CA 1
ATOM 2095 C C . ILE A 1 269 ? -19.622 8.745 39.327 1.00 92.75 269 ILE A C 1
ATOM 2097 O O . ILE A 1 269 ? -19.271 7.582 39.501 1.00 92.75 269 ILE A O 1
ATOM 2101 N N . SER A 1 270 ? -20.025 9.518 40.342 1.00 93.81 270 SER A N 1
ATOM 2102 C CA . SER A 1 270 ? -20.089 9.036 41.730 1.00 93.81 270 SER A CA 1
ATOM 2103 C C . SER A 1 270 ? -21.105 7.904 41.946 1.00 93.81 270 SER A C 1
ATOM 2105 O O . SER A 1 270 ? -20.935 7.092 42.851 1.00 93.81 270 SER A O 1
ATOM 2107 N N . GLU A 1 271 ? -22.132 7.806 41.094 1.00 95.56 271 GLU A N 1
ATOM 2108 C CA . GLU A 1 271 ? -23.135 6.733 41.110 1.00 95.56 271 GLU A CA 1
ATOM 2109 C C . GLU A 1 271 ? -22.739 5.514 40.256 1.00 95.56 271 GLU A C 1
ATOM 2111 O O . GLU A 1 271 ? -23.524 4.569 40.120 1.00 95.56 271 GLU A O 1
ATOM 2116 N N . HIS A 1 272 ? -21.550 5.508 39.641 1.00 93.88 272 HIS A N 1
ATOM 2117 C CA . HIS A 1 272 ? -21.086 4.369 38.857 1.00 93.88 272 HIS A CA 1
ATOM 2118 C C . HIS A 1 272 ? -20.982 3.105 39.716 1.00 93.88 272 HIS A C 1
ATOM 2120 O O . HIS A 1 272 ? -20.328 3.066 40.755 1.00 93.88 272 HIS A O 1
ATOM 2126 N N . LYS A 1 273 ? -21.598 2.028 39.223 1.00 93.31 273 LYS A N 1
ATOM 2127 C CA . LYS A 1 273 ? -21.541 0.697 39.834 1.00 93.31 273 LYS A CA 1
ATOM 2128 C C . LYS A 1 273 ? -20.259 -0.045 39.492 1.00 93.31 273 LYS A C 1
ATOM 2130 O O . LYS A 1 273 ? -19.967 -1.036 40.143 1.00 93.31 273 LYS A O 1
ATOM 2135 N N . TRP A 1 274 ? -19.547 0.377 38.450 1.00 92.38 274 TRP A N 1
ATOM 2136 C CA . TRP A 1 274 ? -18.217 -0.117 38.116 1.00 92.38 274 TRP A CA 1
ATOM 2137 C C . TRP A 1 274 ? -17.369 0.991 37.506 1.00 92.38 274 TRP A C 1
ATOM 2139 O O . TRP A 1 274 ? -17.893 1.889 36.841 1.00 92.38 274 TRP A O 1
ATOM 2149 N N . TRP A 1 275 ? -16.059 0.876 37.703 1.00 90.56 275 TRP A N 1
ATOM 2150 C CA . TRP A 1 275 ? -15.052 1.795 37.193 1.00 90.56 275 TRP A CA 1
ATOM 2151 C C . TRP A 1 275 ? -14.155 1.065 36.197 1.00 90.56 275 TRP A C 1
ATOM 2153 O O . TRP A 1 275 ? -13.772 -0.086 36.406 1.00 90.56 275 TRP A O 1
ATOM 2163 N N . ASN A 1 276 ? -13.866 1.733 35.088 1.00 89.69 276 ASN A N 1
ATOM 2164 C CA . ASN A 1 276 ? -12.928 1.281 34.081 1.00 89.69 276 ASN A CA 1
ATOM 2165 C C . ASN A 1 276 ? -11.601 1.967 34.382 1.00 89.69 276 ASN A C 1
ATOM 2167 O O . ASN A 1 276 ? -11.498 3.189 34.271 1.00 89.69 276 ASN A O 1
ATOM 2171 N N . ASP A 1 277 ? -10.599 1.183 34.744 1.00 84.31 277 ASP A N 1
ATOM 2172 C CA . ASP A 1 277 ? -9.234 1.674 34.824 1.00 84.31 277 ASP A CA 1
ATOM 2173 C C . ASP A 1 277 ? -8.468 1.147 33.601 1.00 84.31 277 ASP A C 1
ATOM 2175 O O . ASP A 1 277 ? -8.405 -0.051 33.312 1.00 84.31 277 ASP A O 1
ATOM 2179 N N . PHE A 1 278 ? -8.021 2.109 32.790 1.00 77.50 278 PHE A N 1
ATOM 2180 C CA . PHE A 1 278 ? -7.373 1.893 31.500 1.00 77.50 278 PHE A CA 1
ATOM 2181 C C . PHE A 1 278 ? -5.878 1.570 31.645 1.00 77.50 278 PHE A C 1
ATOM 2183 O O . PHE A 1 278 ? -5.244 1.219 30.653 1.00 77.50 278 PHE A O 1
ATOM 2190 N N . GLY A 1 279 ? -5.326 1.638 32.862 1.00 65.38 279 GLY A N 1
ATOM 2191 C CA . GLY A 1 279 ? -3.954 1.260 33.206 1.00 65.38 279 GLY A CA 1
ATOM 2192 C C . GLY A 1 279 ? -3.742 -0.246 33.410 1.00 65.38 279 GLY A C 1
ATOM 2193 O O . GLY A 1 279 ? -2.932 -0.631 34.242 1.00 65.38 279 GLY A O 1
ATOM 2194 N N . GLU A 1 280 ? -4.456 -1.094 32.658 1.00 55.56 280 GLU A N 1
ATOM 2195 C CA . GLU A 1 280 ? -4.435 -2.575 32.708 1.00 55.56 280 GLU A CA 1
ATOM 2196 C C . GLU A 1 280 ? -5.151 -3.263 33.887 1.00 55.56 280 GLU A C 1
ATOM 2198 O O . GLU A 1 280 ? -5.085 -4.487 33.999 1.00 55.56 280 GLU A O 1
ATOM 2203 N N . ARG A 1 281 ? -5.889 -2.558 34.754 1.00 54.12 281 ARG A N 1
ATOM 2204 C CA . ARG A 1 281 ? -6.634 -3.211 35.852 1.00 54.12 281 ARG A CA 1
ATOM 2205 C C . ARG A 1 281 ? -7.969 -2.529 36.069 1.00 54.12 281 ARG A C 1
ATOM 2207 O O . ARG A 1 281 ? -7.974 -1.367 36.409 1.00 54.12 281 ARG A O 1
ATOM 2214 N N . ALA A 1 282 ? -9.111 -3.207 35.946 1.00 53.69 282 ALA A N 1
ATOM 2215 C CA . ALA A 1 282 ? -10.374 -2.600 36.375 1.00 53.69 282 ALA A CA 1
ATOM 2216 C C . ALA A 1 282 ? -10.519 -2.745 37.897 1.00 53.69 282 ALA A C 1
ATOM 2218 O O . ALA A 1 282 ? -10.779 -3.842 38.382 1.00 53.69 282 ALA A O 1
ATOM 2219 N N . SER A 1 283 ? -10.366 -1.659 38.657 1.00 54.72 283 SER A N 1
ATOM 2220 C CA . SER A 1 283 ? -10.492 -1.678 40.122 1.00 54.72 283 SER A CA 1
ATOM 2221 C C . SER A 1 283 ? -11.959 -1.788 40.557 1.00 54.72 283 SER A C 1
ATOM 2223 O O . SER A 1 283 ? -12.704 -0.810 40.571 1.00 54.72 283 SER A O 1
ATOM 2225 N N . MET A 1 284 ? -12.394 -3.005 40.885 1.00 58.22 284 MET A N 1
ATOM 2226 C CA . MET A 1 284 ? -13.712 -3.321 41.450 1.00 58.22 284 MET A CA 1
ATOM 2227 C C . MET A 1 284 ? -13.611 -4.564 42.349 1.00 58.22 284 MET A C 1
ATOM 2229 O O . MET A 1 284 ? -12.748 -5.402 42.122 1.00 58.22 284 MET A O 1
ATOM 2233 N N . PRO A 1 285 ? -14.494 -4.777 43.336 1.00 60.28 285 PRO A N 1
ATOM 2234 C CA . PRO A 1 285 ? -14.546 -6.040 44.074 1.00 60.28 285 PRO A CA 1
ATOM 2235 C C . PRO A 1 285 ? -14.927 -7.214 43.148 1.00 60.28 285 PRO A C 1
ATOM 2237 O O . PRO A 1 285 ? -16.025 -7.222 42.585 1.00 60.28 285 PRO A O 1
ATOM 2240 N N . ARG A 1 286 ? -14.044 -8.218 43.000 1.00 60.81 286 ARG A N 1
ATOM 2241 C CA . ARG A 1 286 ? -14.185 -9.367 42.069 1.00 60.81 286 ARG A CA 1
ATOM 2242 C C . ARG A 1 286 ? -15.518 -10.121 42.170 1.00 60.81 286 ARG A C 1
ATOM 2244 O O . ARG A 1 286 ? -15.999 -10.659 41.179 1.00 60.81 286 ARG A O 1
ATOM 2251 N N . THR A 1 287 ? -16.128 -10.177 43.351 1.00 58.16 287 THR A N 1
ATOM 2252 C CA . THR A 1 287 ? -17.289 -11.044 43.617 1.00 58.16 287 THR A CA 1
ATOM 2253 C C . THR A 1 287 ? -18.645 -10.415 43.280 1.00 58.16 287 THR A C 1
ATOM 2255 O O . THR A 1 287 ? -19.625 -11.146 43.121 1.00 58.16 287 THR A O 1
ATOM 2258 N N . ALA A 1 288 ? -18.728 -9.086 43.131 1.00 61.81 288 ALA A N 1
ATOM 2259 C CA . ALA A 1 288 ? -19.997 -8.377 42.925 1.00 61.81 288 ALA A CA 1
ATOM 2260 C C . ALA A 1 288 ? -20.237 -7.938 41.467 1.00 61.81 288 ALA A C 1
ATOM 2262 O O . ALA A 1 288 ? -21.377 -7.907 41.005 1.00 61.81 288 ALA A O 1
ATOM 2263 N N . SER A 1 289 ? -19.176 -7.631 40.720 1.00 62.09 289 SER A N 1
ATOM 2264 C CA . SER A 1 289 ? -19.226 -6.999 39.391 1.00 62.09 289 SER A CA 1
ATOM 2265 C C . SER A 1 289 ? -19.781 -7.901 38.285 1.00 62.09 289 SER A C 1
ATOM 2267 O O . SER A 1 289 ? -20.616 -7.462 37.493 1.00 62.09 289 SER A O 1
ATOM 2269 N N . VAL A 1 290 ? -19.390 -9.179 38.250 1.00 67.69 290 VAL A N 1
ATOM 2270 C CA . VAL A 1 290 ? -19.814 -10.113 37.188 1.00 67.69 290 VAL A CA 1
ATOM 2271 C C . VAL A 1 290 ? -21.319 -10.401 37.243 1.00 67.69 290 VAL A C 1
ATOM 2273 O O . VAL A 1 290 ? -21.895 -10.815 36.243 1.00 67.69 290 VAL A O 1
ATOM 2276 N N . LYS A 1 291 ? -21.990 -10.164 38.378 1.00 82.38 291 LYS A N 1
ATOM 2277 C CA . LYS A 1 291 ? -23.434 -10.412 38.542 1.00 82.38 291 LYS A CA 1
ATOM 2278 C C . LYS A 1 291 ? -24.319 -9.236 38.123 1.00 82.38 291 LYS A C 1
ATOM 2280 O O . LYS A 1 291 ? -25.533 -9.387 38.088 1.00 82.38 291 LYS A O 1
ATOM 2285 N N . ILE A 1 292 ? -23.747 -8.075 37.803 1.00 89.31 292 ILE A N 1
ATOM 2286 C CA . ILE A 1 292 ? -24.537 -6.904 37.419 1.00 89.31 292 ILE A CA 1
ATOM 2287 C C . ILE A 1 292 ? -24.974 -7.050 35.955 1.00 89.31 292 ILE A C 1
ATOM 2289 O O . ILE A 1 292 ? -24.160 -6.946 35.037 1.00 89.31 292 ILE A O 1
ATOM 2293 N N . ASP A 1 293 ? -26.276 -7.207 35.709 1.00 92.31 293 ASP A N 1
ATOM 2294 C CA . ASP A 1 293 ? -26.821 -7.397 34.353 1.00 92.31 293 ASP A CA 1
ATOM 2295 C C . ASP A 1 293 ? -26.509 -6.243 33.393 1.00 92.31 293 ASP A C 1
ATOM 2297 O O . ASP A 1 293 ? -26.388 -6.434 32.182 1.00 92.31 293 ASP A O 1
ATOM 2301 N N . SER A 1 294 ? -26.391 -5.015 33.904 1.00 92.81 294 SER A N 1
ATOM 2302 C CA . SER A 1 294 ? -25.971 -3.876 33.083 1.00 92.81 294 SER A CA 1
ATOM 2303 C C . SER A 1 294 ? -24.498 -3.959 32.680 1.00 92.81 294 SER A C 1
ATOM 2305 O O . SER A 1 294 ? -24.164 -3.516 31.585 1.00 92.81 294 SER A O 1
ATOM 2307 N N . PHE A 1 295 ? -23.636 -4.537 33.524 1.00 92.75 295 PHE A N 1
ATOM 2308 C CA . PHE A 1 295 ? -22.227 -4.750 33.197 1.00 92.75 295 PHE A CA 1
ATOM 2309 C C . PHE A 1 295 ? -22.076 -5.871 32.163 1.00 92.75 295 PHE A C 1
ATOM 2311 O O . PHE A 1 295 ? -21.432 -5.655 31.140 1.00 92.75 295 PHE A O 1
ATOM 2318 N N . ARG A 1 296 ? -22.775 -7.004 32.342 1.00 93.19 296 ARG A N 1
ATOM 2319 C CA . ARG A 1 296 ? -22.827 -8.094 31.344 1.00 93.19 296 ARG A CA 1
ATOM 2320 C C . ARG A 1 296 ? -23.264 -7.595 29.966 1.00 93.19 296 ARG A C 1
ATOM 2322 O O . ARG A 1 296 ? -22.546 -7.746 28.984 1.00 93.19 296 ARG A O 1
ATOM 2329 N N . ARG A 1 297 ? -24.374 -6.850 29.912 1.00 94.19 297 ARG A N 1
ATOM 2330 C CA . ARG A 1 297 ? -24.843 -6.213 28.668 1.00 94.19 297 ARG A CA 1
ATOM 2331 C C . ARG A 1 297 ? -23.840 -5.223 28.075 1.00 94.19 297 ARG A C 1
ATOM 2333 O O . ARG A 1 297 ? -23.866 -4.982 26.870 1.00 94.19 297 ARG A O 1
ATOM 2340 N N . ALA A 1 298 ? -23.001 -4.592 28.895 1.00 92.50 298 ALA A N 1
ATOM 2341 C CA . ALA A 1 298 ? -21.970 -3.688 28.407 1.00 92.50 298 ALA A CA 1
ATOM 2342 C C . ALA A 1 298 ? -20.805 -4.460 27.772 1.00 92.50 298 ALA A C 1
ATOM 2344 O O . ALA A 1 298 ? -20.374 -4.074 26.682 1.00 92.50 298 ALA A O 1
ATOM 2345 N N . ILE A 1 299 ? -20.334 -5.545 28.393 1.00 94.00 299 ILE A N 1
ATOM 2346 C CA . ILE A 1 299 ? -19.231 -6.358 27.858 1.00 94.00 299 ILE A CA 1
ATOM 2347 C C . ILE A 1 299 ? -19.638 -7.194 26.635 1.00 94.00 299 ILE A C 1
ATOM 2349 O O . ILE A 1 299 ? -18.820 -7.379 25.743 1.00 94.00 299 ILE A O 1
ATOM 2353 N N . ASP A 1 300 ? -20.912 -7.582 26.521 1.00 94.69 300 ASP A N 1
ATOM 2354 C CA . ASP A 1 300 ? -21.435 -8.385 25.399 1.00 94.69 300 ASP A CA 1
ATOM 2355 C C . ASP A 1 300 ? -21.569 -7.635 24.074 1.00 94.69 300 ASP A C 1
ATOM 2357 O O . ASP A 1 300 ? -21.740 -8.235 23.012 1.00 94.69 300 ASP A O 1
ATOM 2361 N N . LYS A 1 301 ? -21.521 -6.305 24.102 1.00 91.50 301 LYS A N 1
ATOM 2362 C CA . LYS A 1 301 ? -21.610 -5.527 22.867 1.00 91.50 301 LYS A CA 1
ATOM 2363 C C . LYS A 1 301 ? -20.359 -5.799 21.998 1.00 91.50 301 LYS A C 1
ATOM 2365 O O . LYS A 1 301 ? -19.249 -5.822 22.532 1.00 91.50 301 LYS A O 1
ATOM 2370 N N . PRO A 1 302 ? -20.485 -5.925 20.669 1.00 91.31 302 PRO A N 1
ATOM 2371 C CA . PRO A 1 302 ? -19.330 -6.081 19.787 1.00 91.31 302 PRO A CA 1
ATOM 2372 C C . PRO A 1 302 ? -18.529 -4.774 19.651 1.00 91.31 302 PRO A C 1
ATOM 2374 O O . PRO A 1 302 ? -18.976 -3.691 20.053 1.00 91.31 302 PRO A O 1
ATOM 2377 N N . ILE A 1 303 ? -17.327 -4.867 19.076 1.00 85.31 303 ILE A N 1
ATOM 2378 C CA . ILE A 1 303 ? -16.570 -3.695 18.621 1.00 85.31 303 ILE A CA 1
ATOM 2379 C C . ILE A 1 303 ? -17.327 -3.080 17.426 1.00 85.31 303 ILE A C 1
ATOM 2381 O O . ILE A 1 303 ? -17.679 -3.814 16.503 1.00 85.31 303 ILE A O 1
ATOM 2385 N N . PRO A 1 304 ? -17.599 -1.761 17.406 1.00 86.06 304 PRO A N 1
ATOM 2386 C CA . PRO A 1 304 ? -18.221 -1.114 16.260 1.00 86.06 304 PRO A CA 1
ATOM 2387 C C . PRO A 1 304 ? -17.330 -1.260 15.027 1.00 86.06 304 PRO A C 1
ATOM 2389 O O . PRO A 1 304 ? -16.113 -1.116 15.116 1.00 86.06 304 PRO A O 1
ATOM 2392 N N . THR A 1 305 ? -17.935 -1.489 13.865 1.00 83.56 305 THR A N 1
ATOM 2393 C CA . THR A 1 305 ? -17.231 -1.365 12.582 1.00 83.56 305 THR A CA 1
ATOM 2394 C C . THR A 1 305 ? -16.746 0.072 12.388 1.00 83.56 305 THR A C 1
ATOM 2396 O O . THR A 1 305 ? -17.427 0.995 12.836 1.00 83.56 305 THR A O 1
ATOM 2399 N N . ASP A 1 306 ? -15.657 0.292 11.650 1.00 78.12 306 ASP A N 1
ATOM 2400 C CA . ASP A 1 306 ? -15.082 1.629 11.408 1.00 78.12 306 ASP A CA 1
ATOM 2401 C C . ASP A 1 306 ? -16.106 2.662 10.906 1.00 78.12 306 ASP A C 1
ATOM 2403 O O . ASP A 1 306 ? -16.138 3.798 11.375 1.00 78.12 306 ASP A O 1
ATOM 2407 N N . LYS A 1 307 ? -17.047 2.249 10.047 1.00 79.12 307 LYS A N 1
ATOM 2408 C CA . LYS A 1 307 ? -18.152 3.107 9.567 1.00 79.12 307 LYS A CA 1
ATOM 2409 C C . LYS A 1 307 ? -19.068 3.615 10.689 1.00 79.12 307 LYS A C 1
ATOM 2411 O O . LYS A 1 307 ? -19.633 4.698 10.587 1.00 79.12 307 LYS A O 1
ATOM 2416 N N . ASN A 1 308 ? -19.200 2.840 11.764 1.00 84.44 308 ASN A N 1
ATOM 2417 C CA . ASN A 1 308 ? -20.082 3.128 12.892 1.00 84.44 308 ASN A CA 1
ATOM 2418 C C . ASN A 1 308 ? -19.371 3.875 14.028 1.00 84.44 308 ASN A C 1
ATOM 2420 O O . ASN A 1 308 ? -20.041 4.371 14.935 1.00 84.44 308 ASN A O 1
ATOM 2424 N N . TYR A 1 309 ? -18.039 4.005 13.985 1.00 77.12 309 TYR A N 1
ATOM 2425 C CA . TYR A 1 309 ? -17.279 4.740 15.003 1.00 77.12 309 TYR A CA 1
ATOM 2426 C C . TYR A 1 309 ? -17.668 6.223 15.079 1.00 77.12 309 TYR A C 1
ATOM 2428 O O . TYR A 1 309 ? -17.588 6.834 16.146 1.00 77.12 309 TYR A O 1
ATOM 2436 N N . VAL A 1 310 ? -18.170 6.788 13.976 1.00 79.62 310 VAL A N 1
ATOM 2437 C CA . VAL A 1 310 ? -18.696 8.161 13.911 1.00 79.62 310 VAL A CA 1
ATOM 2438 C C . VAL A 1 310 ? -19.861 8.379 14.888 1.00 79.62 310 VAL A C 1
ATOM 2440 O O . VAL A 1 310 ? -19.999 9.476 15.430 1.00 79.62 310 VAL A O 1
ATOM 2443 N N . PHE A 1 311 ? -20.657 7.339 15.162 1.00 83.69 311 PHE A N 1
ATOM 2444 C CA . PHE A 1 311 ? -21.826 7.396 16.048 1.00 83.69 311 PHE A CA 1
ATOM 2445 C C . PHE A 1 311 ? -21.507 7.091 17.516 1.00 83.69 311 PHE A C 1
ATOM 2447 O O . PHE A 1 311 ? -22.391 7.172 18.370 1.00 83.69 311 PHE A O 1
ATOM 2454 N N . VAL A 1 312 ? -20.259 6.738 17.840 1.00 82.31 312 VAL A N 1
ATOM 2455 C CA . VAL A 1 312 ? -19.847 6.546 19.233 1.00 82.31 312 VAL A CA 1
ATOM 2456 C C . VAL A 1 312 ? -19.891 7.898 19.946 1.00 82.31 312 VAL A C 1
ATOM 2458 O O . VAL A 1 312 ? -19.425 8.911 19.419 1.00 82.31 312 VAL A O 1
ATOM 2461 N N . ASN A 1 313 ? -20.472 7.915 21.148 1.00 84.69 313 ASN A N 1
ATOM 2462 C CA . ASN A 1 313 ? -20.660 9.132 21.932 1.00 84.69 313 ASN A CA 1
ATOM 2463 C C . ASN A 1 313 ? -19.331 9.897 22.082 1.00 84.69 313 ASN A C 1
ATOM 2465 O O . ASN A 1 313 ? -18.359 9.368 22.623 1.00 84.69 313 ASN A O 1
ATOM 2469 N N . ARG A 1 314 ? -19.318 11.158 21.626 1.00 83.75 314 ARG A N 1
ATOM 2470 C CA . ARG A 1 314 ? -18.138 12.038 21.638 1.00 83.75 314 ARG A CA 1
ATOM 2471 C C . ARG A 1 314 ? -17.580 12.289 23.038 1.00 83.75 314 ARG A C 1
ATOM 2473 O O . ARG A 1 314 ? -16.412 12.624 23.153 1.00 83.75 314 ARG A O 1
ATOM 2480 N N . PHE A 1 315 ? -18.408 12.136 24.070 1.00 81.12 315 PHE A N 1
ATOM 2481 C CA . PHE A 1 315 ? -18.016 12.340 25.460 1.00 81.12 315 PHE A CA 1
ATOM 2482 C C . PHE A 1 315 ? -17.138 11.204 26.006 1.00 81.12 315 PHE A C 1
ATOM 2484 O O . PHE A 1 315 ? -16.282 11.438 26.847 1.00 81.12 315 PHE A O 1
ATOM 2491 N N . TYR A 1 316 ? -17.333 9.976 25.516 1.00 80.81 316 TYR A N 1
ATOM 2492 C CA . TYR A 1 316 ? -16.620 8.781 25.990 1.00 80.81 316 TYR A CA 1
ATOM 2493 C C . TYR A 1 316 ? -15.514 8.334 25.033 1.00 80.81 316 TYR A C 1
ATOM 2495 O O . TYR A 1 316 ? -15.129 7.167 25.038 1.00 80.81 316 TYR A O 1
ATOM 2503 N N . ARG A 1 317 ? -15.044 9.222 24.160 1.00 77.69 317 ARG A N 1
ATOM 2504 C CA . ARG A 1 317 ? -13.904 8.968 23.280 1.00 77.69 317 ARG A CA 1
ATOM 2505 C C . ARG A 1 317 ? -12.881 10.061 23.513 1.00 77.69 317 ARG A C 1
ATOM 2507 O O . ARG A 1 317 ? -13.261 11.202 23.767 1.00 77.69 317 ARG A O 1
ATOM 2514 N N . ASP A 1 318 ? -11.608 9.726 23.357 1.00 75.56 318 ASP A N 1
ATOM 2515 C CA . ASP A 1 318 ? -10.594 10.761 23.220 1.00 75.56 318 ASP A CA 1
ATOM 2516 C C . ASP A 1 318 ? -10.978 11.654 22.018 1.00 75.56 318 ASP A C 1
ATOM 2518 O O . ASP A 1 318 ? -11.243 11.125 20.926 1.00 75.56 318 ASP A O 1
ATOM 2522 N N . PRO A 1 319 ? -11.111 12.979 22.208 1.00 73.69 319 PRO A N 1
ATOM 2523 C CA . PRO A 1 319 ? -11.625 13.864 21.171 1.00 73.69 319 PRO A CA 1
ATOM 2524 C C . PRO A 1 319 ? -10.727 13.867 19.931 1.00 73.69 319 PRO A C 1
ATOM 2526 O O . PRO A 1 319 ? -11.252 13.888 18.818 1.00 73.69 319 PRO A O 1
ATOM 2529 N N . VAL A 1 320 ? -9.407 13.767 20.114 1.00 75.75 320 VAL A N 1
ATOM 2530 C CA . VAL A 1 320 ? -8.411 13.799 19.038 1.00 75.75 320 VAL A CA 1
ATOM 2531 C C . VAL A 1 320 ? -8.396 12.467 18.293 1.00 75.75 320 VAL A C 1
ATOM 2533 O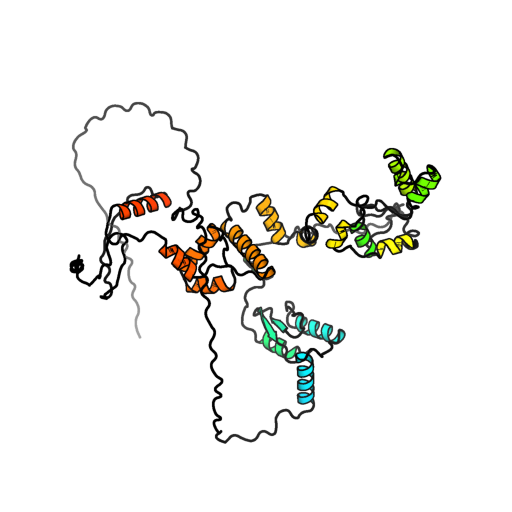 O . VAL A 1 320 ? -8.533 12.428 17.070 1.00 75.75 320 VAL A O 1
ATOM 2536 N N . LEU A 1 321 ? -8.296 11.354 19.019 1.00 72.62 321 LEU A N 1
ATOM 2537 C CA . LEU A 1 321 ? -8.223 10.018 18.430 1.00 72.62 321 LEU A CA 1
ATOM 2538 C C . LEU A 1 321 ? -9.541 9.626 17.745 1.00 72.62 321 LEU A C 1
ATOM 2540 O O . LEU A 1 321 ? -9.544 9.045 16.660 1.00 72.62 321 LEU A O 1
ATOM 2544 N N . GLY A 1 322 ? -10.674 9.990 18.351 1.00 76.38 322 GLY A N 1
ATOM 2545 C CA . GLY A 1 322 ? -11.996 9.777 17.772 1.00 76.38 322 GLY A CA 1
ATOM 2546 C C . GLY A 1 322 ? -12.220 10.583 16.493 1.00 76.38 322 GLY A C 1
ATOM 2547 O O . GLY A 1 322 ? -12.897 10.106 15.584 1.00 76.38 322 GLY A O 1
ATOM 2548 N N . GLU A 1 323 ? -11.653 11.788 16.398 1.00 79.88 323 GLU A N 1
ATOM 2549 C CA . GLU A 1 323 ? -11.689 12.589 15.174 1.00 79.88 323 GLU A CA 1
ATOM 2550 C C . GLU A 1 323 ? -10.766 12.019 14.089 1.00 79.88 323 GLU A C 1
ATOM 2552 O O . GLU A 1 323 ? -11.182 11.933 12.934 1.00 79.88 323 GLU A O 1
ATOM 2557 N N . LEU A 1 324 ? -9.563 11.560 14.446 1.00 77.31 324 LEU A N 1
ATOM 2558 C CA . LEU A 1 324 ? -8.630 10.919 13.512 1.00 77.31 324 LEU A CA 1
ATOM 2559 C C . LEU A 1 324 ? -9.239 9.670 12.861 1.00 77.31 324 LEU A C 1
ATOM 2561 O O . LEU A 1 324 ? -9.282 9.583 11.632 1.00 77.31 324 LEU A O 1
ATOM 2565 N N . TYR A 1 325 ? -9.787 8.748 13.659 1.00 80.06 325 TYR A N 1
ATOM 2566 C CA . TYR A 1 325 ? -10.447 7.550 13.129 1.00 80.06 325 TYR A CA 1
ATOM 2567 C C . TYR A 1 325 ? -11.714 7.872 12.329 1.00 80.06 325 TYR A C 1
ATOM 2569 O O . TYR A 1 325 ? -11.996 7.205 11.339 1.00 80.06 325 TYR A O 1
ATOM 2577 N N . ALA A 1 326 ? -12.466 8.911 12.708 1.00 75.31 326 ALA A N 1
ATOM 2578 C CA . ALA A 1 326 ? -13.636 9.337 11.941 1.00 75.31 326 ALA A CA 1
ATOM 2579 C C . ALA A 1 326 ? -13.259 9.957 10.583 1.00 75.31 326 ALA A C 1
ATOM 2581 O O . ALA A 1 326 ? -13.993 9.784 9.612 1.00 75.31 326 ALA A O 1
ATOM 2582 N N . LYS A 1 327 ? -12.131 10.675 10.503 1.00 79.25 327 LYS A N 1
ATOM 2583 C CA . LYS A 1 327 ? -11.643 11.299 9.262 1.00 79.25 327 LYS A CA 1
ATOM 2584 C C . LYS A 1 327 ? -11.020 10.299 8.290 1.00 79.25 327 LYS A C 1
ATOM 2586 O O . LYS A 1 327 ? -11.033 10.548 7.088 1.00 79.25 327 LYS A O 1
ATOM 2591 N N . THR A 1 328 ? -10.457 9.198 8.788 1.00 81.38 328 THR A N 1
ATOM 2592 C CA . THR A 1 328 ? -9.655 8.268 7.980 1.00 81.38 328 THR A CA 1
ATOM 2593 C C . THR A 1 328 ? -10.119 6.822 8.150 1.00 81.38 328 THR A C 1
ATOM 2595 O O . THR A 1 328 ? -9.784 6.133 9.112 1.00 81.38 328 THR A O 1
ATOM 2598 N N . VAL A 1 329 ? -10.901 6.348 7.178 1.00 78.19 329 VAL A N 1
ATOM 2599 C CA . VAL A 1 329 ? -11.364 4.952 7.121 1.00 78.19 329 VAL A CA 1
ATOM 2600 C C . VAL A 1 329 ? -10.159 4.016 6.975 1.00 78.19 329 VAL A C 1
ATOM 2602 O O . VAL A 1 329 ? -9.322 4.238 6.102 1.00 78.19 329 VAL A O 1
ATOM 2605 N N . GLY A 1 330 ? -10.070 2.978 7.814 1.00 77.38 330 GLY A N 1
ATOM 2606 C CA . GLY A 1 330 ? -8.978 1.996 7.790 1.00 77.38 330 GLY A CA 1
ATOM 2607 C C . GLY A 1 330 ? -7.712 2.412 8.550 1.00 77.38 330 GLY A C 1
ATOM 2608 O O . GLY A 1 330 ? -6.766 1.631 8.634 1.00 77.38 330 GLY A O 1
ATOM 2609 N N . LEU A 1 331 ? -7.673 3.606 9.164 1.00 82.31 331 LEU A N 1
ATOM 2610 C CA . LEU A 1 331 ? -6.537 4.013 10.004 1.00 82.31 331 LEU A CA 1
ATOM 2611 C C . LEU A 1 331 ? -6.353 3.076 11.206 1.00 82.31 331 LEU A C 1
ATOM 2613 O O . LEU A 1 331 ? -5.233 2.852 11.656 1.00 82.31 331 LEU A O 1
ATOM 2617 N N . ARG A 1 332 ? -7.443 2.500 11.717 1.00 77.56 332 ARG A N 1
ATOM 2618 C CA . ARG A 1 332 ? -7.393 1.550 12.829 1.00 77.56 332 ARG A CA 1
ATOM 2619 C C . ARG A 1 332 ? -6.615 0.293 12.468 1.00 77.56 332 ARG A C 1
ATOM 2621 O O . ARG A 1 332 ? -5.725 -0.102 13.219 1.00 77.56 332 ARG A O 1
ATOM 2628 N N . ASP A 1 333 ? -6.896 -0.265 11.298 1.00 78.75 333 ASP A N 1
ATOM 2629 C CA . ASP A 1 333 ? -6.188 -1.433 10.780 1.00 78.75 333 ASP A CA 1
ATOM 2630 C C . ASP A 1 333 ? -4.703 -1.121 10.555 1.00 78.75 333 ASP A C 1
ATOM 2632 O O . ASP A 1 333 ? -3.845 -1.967 10.783 1.00 78.75 333 ASP A O 1
ATOM 2636 N N . LEU A 1 334 ? -4.373 0.126 10.211 1.00 77.38 334 LEU A N 1
ATOM 2637 C CA . LEU A 1 334 ? -2.986 0.578 10.109 1.00 77.38 334 LEU A CA 1
ATOM 2638 C C . LEU A 1 334 ? -2.299 0.803 11.463 1.00 77.38 334 LEU A C 1
ATOM 2640 O O . LEU A 1 334 ? -1.083 0.727 11.511 1.00 77.38 334 LEU A O 1
ATOM 2644 N N . ILE A 1 335 ? -3.008 1.112 12.551 1.00 77.25 335 ILE A N 1
ATOM 2645 C CA . ILE A 1 335 ? -2.393 1.435 13.857 1.00 77.25 335 ILE A CA 1
ATOM 2646 C C . ILE A 1 335 ? -2.306 0.212 14.783 1.00 77.25 335 ILE A C 1
ATOM 2648 O O . ILE A 1 335 ? -1.541 0.226 15.754 1.00 77.25 335 ILE A O 1
ATOM 2652 N N . ASN A 1 336 ? -3.051 -0.857 14.492 1.00 77.38 336 ASN A N 1
ATOM 2653 C CA . ASN A 1 336 ? -3.085 -2.051 15.333 1.00 77.38 336 ASN A CA 1
ATOM 2654 C C . ASN A 1 336 ? -1.664 -2.576 15.644 1.00 77.38 336 ASN A C 1
ATOM 2656 O O . ASN A 1 336 ? -0.832 -2.715 14.742 1.00 77.38 336 ASN A O 1
ATOM 2660 N N . PRO A 1 337 ? -1.361 -2.884 16.923 1.00 65.56 337 PRO A N 1
ATOM 2661 C CA . PRO A 1 337 ? -0.013 -3.229 17.371 1.00 65.56 337 PRO A CA 1
ATOM 2662 C C . PRO A 1 337 ? 0.540 -4.492 16.704 1.00 65.56 337 PRO A C 1
ATOM 2664 O O . PRO A 1 337 ? 1.744 -4.568 16.469 1.00 65.56 337 PRO A O 1
ATOM 2667 N N . GLU A 1 338 ? -0.334 -5.428 16.331 1.00 71.19 338 GLU A N 1
ATOM 2668 C CA . GLU A 1 338 ? 0.006 -6.633 15.563 1.00 71.19 338 GLU A CA 1
ATOM 2669 C C . GLU A 1 338 ? 0.589 -6.300 14.183 1.00 71.19 338 GLU A C 1
ATOM 2671 O O . GLU A 1 338 ? 1.424 -7.031 13.655 1.00 71.19 338 GLU A O 1
ATOM 2676 N N . HIS A 1 339 ? 0.215 -5.150 13.620 1.00 65.75 339 HIS A N 1
ATOM 2677 C CA . HIS A 1 339 ? 0.694 -4.681 12.330 1.00 65.75 339 HIS A CA 1
ATOM 2678 C C . HIS A 1 339 ? 1.893 -3.739 12.437 1.00 65.75 339 HIS A C 1
ATOM 2680 O O . HIS A 1 339 ? 2.381 -3.319 11.397 1.00 65.75 339 HIS A O 1
ATOM 2686 N N . LYS A 1 340 ? 2.459 -3.448 13.622 1.00 66.50 340 LYS A N 1
ATOM 2687 C CA . LYS A 1 340 ? 3.677 -2.604 13.755 1.00 66.50 340 LYS A CA 1
ATOM 2688 C C . LYS A 1 340 ? 4.871 -3.120 12.939 1.00 66.50 340 LYS A C 1
ATOM 2690 O O . LYS A 1 340 ? 5.770 -2.359 12.581 1.00 66.50 340 LYS A O 1
ATOM 2695 N N . THR A 1 341 ? 4.893 -4.414 12.637 1.00 74.50 341 THR A N 1
ATOM 2696 C CA . THR A 1 341 ? 5.890 -5.061 11.773 1.00 74.50 341 THR A CA 1
ATOM 2697 C C . THR A 1 341 ? 5.521 -5.039 10.290 1.00 74.50 341 THR A C 1
ATOM 2699 O O . THR A 1 341 ? 6.361 -5.387 9.462 1.00 74.50 341 THR A O 1
ATOM 2702 N N . SER A 1 342 ? 4.310 -4.596 9.947 1.00 82.56 342 SER A N 1
ATOM 2703 C CA . SER A 1 342 ? 3.818 -4.494 8.579 1.00 82.56 342 SER A CA 1
ATOM 2704 C C . SER A 1 342 ? 4.747 -3.608 7.745 1.00 82.56 342 SER A C 1
ATOM 2706 O O . SER A 1 342 ? 5.039 -2.469 8.141 1.00 82.56 342 SER A O 1
ATOM 2708 N N . PRO A 1 343 ? 5.194 -4.087 6.570 1.00 84.06 343 PRO A N 1
ATOM 2709 C CA . PRO A 1 343 ? 6.016 -3.304 5.654 1.00 84.06 343 PRO A CA 1
ATOM 2710 C C . PRO A 1 343 ? 5.400 -1.944 5.307 1.00 84.06 343 PRO A C 1
ATOM 2712 O O . PRO A 1 343 ? 6.132 -0.972 5.149 1.00 84.06 343 PRO A O 1
ATOM 2715 N N . PHE A 1 344 ? 4.068 -1.842 5.266 1.00 83.38 344 PHE A N 1
ATOM 2716 C CA . PHE A 1 344 ? 3.361 -0.605 4.931 1.00 83.38 344 PHE A CA 1
ATOM 2717 C C . PHE A 1 344 ? 3.521 0.484 5.992 1.00 83.38 344 PHE A C 1
ATOM 2719 O O . PHE A 1 344 ? 3.768 1.634 5.641 1.00 83.38 344 PHE A O 1
ATOM 2726 N N . ILE A 1 345 ? 3.444 0.134 7.283 1.00 85.12 345 ILE A N 1
ATOM 2727 C CA . ILE A 1 345 ? 3.671 1.098 8.373 1.00 85.12 345 ILE A CA 1
ATOM 2728 C C . ILE A 1 345 ? 5.130 1.545 8.378 1.00 85.12 345 ILE A C 1
ATOM 2730 O O . ILE A 1 345 ? 5.432 2.720 8.561 1.00 85.12 345 ILE A O 1
ATOM 2734 N N . ARG A 1 346 ? 6.060 0.612 8.165 1.00 86.12 346 ARG A N 1
ATOM 2735 C CA . ARG A 1 346 ? 7.488 0.947 8.102 1.00 86.12 346 ARG A CA 1
ATOM 2736 C C . ARG A 1 346 ? 7.790 1.859 6.923 1.00 86.12 346 ARG A C 1
ATOM 2738 O O . ARG A 1 346 ? 8.542 2.818 7.081 1.00 86.12 346 ARG A O 1
ATOM 2745 N N . TYR A 1 347 ? 7.172 1.587 5.775 1.00 86.06 347 TYR A N 1
ATOM 2746 C CA . TYR A 1 347 ? 7.276 2.429 4.596 1.00 86.06 347 TYR A CA 1
ATOM 2747 C C . TYR A 1 347 ? 6.719 3.828 4.870 1.00 86.06 347 TYR A C 1
ATOM 2749 O O . TYR A 1 347 ? 7.451 4.798 4.702 1.00 86.06 347 TYR A O 1
ATOM 2757 N N . THR A 1 348 ? 5.490 3.956 5.382 1.00 84.69 348 THR A N 1
ATOM 2758 C CA . THR A 1 348 ? 4.898 5.270 5.698 1.00 84.69 348 THR A CA 1
ATOM 2759 C C . THR A 1 348 ? 5.706 6.028 6.744 1.00 84.69 348 THR A C 1
ATOM 2761 O O . THR A 1 348 ? 5.983 7.208 6.557 1.00 84.69 348 THR A O 1
ATOM 2764 N N . GLN A 1 349 ? 6.179 5.363 7.800 1.00 87.88 349 GLN A N 1
ATOM 2765 C CA . GLN A 1 349 ? 7.088 5.971 8.773 1.00 87.88 349 GLN A CA 1
ATOM 2766 C C . GLN A 1 349 ? 8.409 6.412 8.139 1.00 87.88 349 GLN A C 1
ATOM 2768 O O . GLN A 1 349 ? 8.940 7.456 8.510 1.00 87.88 349 GLN A O 1
ATOM 2773 N N . GLY A 1 350 ? 8.966 5.633 7.212 1.00 89.38 350 GLY A N 1
ATOM 2774 C CA . GLY A 1 350 ? 10.182 5.995 6.492 1.00 89.38 350 GLY A CA 1
ATOM 2775 C C . GLY A 1 350 ? 9.973 7.193 5.569 1.00 89.38 350 GLY A C 1
ATOM 2776 O O . GLY A 1 350 ? 10.797 8.102 5.588 1.00 89.38 350 GLY A O 1
ATOM 2777 N N . VAL A 1 351 ? 8.847 7.250 4.849 1.00 87.38 351 VAL A N 1
ATOM 2778 C CA . VAL A 1 351 ? 8.455 8.401 4.018 1.00 87.38 351 VAL A CA 1
ATOM 2779 C C . VAL A 1 351 ? 8.271 9.651 4.879 1.00 87.38 351 VAL A C 1
ATOM 2781 O O . VAL A 1 351 ? 8.858 10.682 4.573 1.00 87.38 351 VAL A O 1
ATOM 2784 N N . LEU A 1 352 ? 7.538 9.558 5.996 1.00 87.56 352 LEU A N 1
ATOM 2785 C CA . LEU A 1 352 ? 7.327 10.680 6.924 1.00 87.56 352 LEU A CA 1
ATOM 2786 C C . LEU A 1 352 ? 8.633 11.181 7.553 1.00 87.56 352 LEU A C 1
ATOM 2788 O O . LEU A 1 352 ? 8.781 12.370 7.807 1.00 87.56 352 LEU A O 1
ATOM 2792 N N . LYS A 1 353 ? 9.590 10.278 7.790 1.00 92.88 353 LYS A N 1
ATOM 2793 C CA . LYS A 1 353 ? 10.937 10.616 8.274 1.00 92.88 353 LYS A CA 1
ATOM 2794 C C . LYS A 1 353 ? 11.879 11.091 7.162 1.00 92.88 353 LYS A C 1
ATOM 2796 O O . LYS A 1 353 ? 13.049 11.319 7.442 1.00 92.88 353 LYS A O 1
ATOM 2801 N N . GLY A 1 354 ? 11.416 11.172 5.914 1.00 90.56 354 GLY A N 1
ATOM 2802 C CA . GLY A 1 354 ? 12.236 11.553 4.764 1.00 90.56 354 GLY A CA 1
ATOM 2803 C C . GLY A 1 354 ? 13.290 10.519 4.353 1.00 90.56 354 GLY A C 1
ATOM 2804 O O . GLY A 1 354 ? 14.124 10.819 3.513 1.00 90.56 354 GLY A O 1
ATOM 2805 N N . LYS A 1 355 ? 13.260 9.287 4.883 1.00 91.50 355 LYS A N 1
ATOM 2806 C CA . LYS A 1 355 ? 14.267 8.245 4.585 1.00 91.50 355 LYS A CA 1
ATOM 2807 C C . LYS A 1 355 ? 14.282 7.795 3.123 1.00 91.50 355 LYS A C 1
ATOM 2809 O O . LYS A 1 355 ? 15.250 7.185 2.687 1.00 91.50 355 LYS A O 1
ATOM 2814 N N . TYR A 1 356 ? 13.192 8.037 2.401 1.00 87.75 356 TYR A N 1
ATOM 2815 C CA . TYR A 1 356 ? 13.018 7.642 1.005 1.00 87.75 356 TYR A CA 1
ATOM 2816 C C . TYR A 1 356 ? 12.876 8.851 0.074 1.00 87.75 356 TYR A C 1
ATOM 2818 O O . TYR A 1 356 ? 12.281 8.715 -0.992 1.00 87.75 356 TYR A O 1
ATOM 2826 N N . SER A 1 357 ? 13.400 10.025 0.451 1.00 85.06 357 SER A N 1
ATOM 2827 C CA . SER A 1 357 ? 13.403 11.223 -0.409 1.00 85.06 357 SER A CA 1
ATOM 2828 C C . SER A 1 357 ? 14.008 10.954 -1.790 1.00 85.06 357 SER A C 1
ATOM 2830 O O . SER A 1 357 ? 13.517 11.457 -2.800 1.00 85.06 357 SER A O 1
ATOM 2832 N N . ASP A 1 358 ? 15.024 10.094 -1.832 1.00 86.88 358 ASP A N 1
ATOM 2833 C CA . ASP A 1 358 ? 15.756 9.748 -3.052 1.00 86.88 358 ASP A CA 1
ATOM 2834 C C . ASP A 1 358 ? 15.077 8.598 -3.815 1.00 86.88 358 ASP A C 1
ATOM 2836 O O . ASP A 1 358 ? 15.330 8.368 -4.997 1.00 86.88 358 ASP A O 1
ATOM 2840 N N . GLY A 1 359 ? 14.141 7.900 -3.164 1.00 86.50 359 GLY A N 1
ATOM 2841 C CA . GLY A 1 359 ? 13.392 6.760 -3.689 1.00 86.50 359 GLY A CA 1
ATOM 2842 C C . GLY A 1 359 ? 12.273 7.141 -4.659 1.00 86.50 359 GLY A C 1
ATOM 2843 O O . GLY A 1 359 ? 11.220 6.499 -4.646 1.00 86.50 359 GLY A O 1
ATOM 2844 N N . LYS A 1 360 ? 12.473 8.162 -5.504 1.00 91.75 360 LYS A N 1
ATOM 2845 C CA . LYS A 1 360 ? 11.449 8.674 -6.435 1.00 91.75 360 LYS A CA 1
ATOM 2846 C C . LYS A 1 360 ? 10.924 7.602 -7.389 1.00 91.75 360 LYS A C 1
ATOM 2848 O O . LYS A 1 360 ? 9.740 7.591 -7.708 1.00 91.75 360 LYS A O 1
ATOM 2853 N N . LEU A 1 361 ? 11.780 6.653 -7.775 1.00 93.38 361 LEU A N 1
ATOM 2854 C CA . LEU A 1 361 ? 11.391 5.500 -8.587 1.00 93.38 361 LEU A CA 1
ATOM 2855 C C . LEU A 1 361 ? 10.339 4.626 -7.884 1.00 93.38 361 LEU A C 1
ATOM 2857 O O . LEU A 1 361 ? 9.307 4.306 -8.471 1.00 93.38 361 LEU A O 1
ATOM 2861 N N . LEU A 1 362 ? 10.588 4.252 -6.624 1.00 92.12 362 LEU A N 1
ATOM 2862 C CA . LEU A 1 362 ? 9.659 3.436 -5.837 1.00 92.12 362 LEU A CA 1
ATOM 2863 C C . LEU A 1 362 ? 8.369 4.208 -5.539 1.00 92.12 362 LEU A C 1
ATOM 2865 O O . LEU A 1 362 ? 7.281 3.646 -5.655 1.00 92.12 362 LEU A O 1
ATOM 2869 N N . GLY A 1 363 ? 8.489 5.497 -5.207 1.00 92.12 363 GLY A N 1
ATOM 2870 C CA . GLY A 1 363 ? 7.343 6.386 -5.029 1.00 92.12 363 GLY A CA 1
ATOM 2871 C C . GLY A 1 363 ? 6.467 6.449 -6.282 1.00 92.12 363 GLY A C 1
ATOM 2872 O O . GLY A 1 363 ? 5.265 6.216 -6.195 1.00 92.12 363 GLY A O 1
ATOM 2873 N N . GLY A 1 364 ? 7.075 6.656 -7.453 1.00 94.62 364 GLY A N 1
ATOM 2874 C CA . GLY A 1 364 ? 6.375 6.695 -8.736 1.00 94.62 364 GLY A CA 1
ATOM 2875 C C . GLY A 1 364 ? 5.745 5.356 -9.135 1.00 94.62 364 GLY A C 1
ATOM 2876 O O . GLY A 1 364 ? 4.651 5.333 -9.701 1.00 94.62 364 GLY A O 1
ATOM 2877 N N . LEU A 1 365 ? 6.379 4.229 -8.795 1.00 96.00 365 LEU A N 1
ATOM 2878 C CA . LEU A 1 365 ? 5.779 2.904 -8.968 1.00 96.00 365 LEU A CA 1
ATOM 2879 C C . LEU A 1 365 ? 4.514 2.756 -8.110 1.00 96.00 365 LEU A C 1
ATOM 2881 O O . LEU A 1 365 ? 3.465 2.378 -8.630 1.00 96.00 365 LEU A O 1
ATOM 2885 N N . LEU A 1 366 ? 4.605 3.055 -6.811 1.00 93.88 366 LEU A N 1
ATOM 2886 C CA . LEU A 1 366 ? 3.480 2.923 -5.882 1.00 93.88 366 LEU A CA 1
ATOM 2887 C C . LEU A 1 366 ? 2.326 3.853 -6.260 1.00 93.88 366 LEU A C 1
ATOM 2889 O O . LEU A 1 366 ? 1.184 3.403 -6.330 1.00 93.88 366 LEU A O 1
ATOM 2893 N N . GLU A 1 367 ? 2.628 5.111 -6.585 1.00 94.12 367 GLU A N 1
ATOM 2894 C CA . GLU A 1 367 ? 1.652 6.064 -7.114 1.00 94.12 367 GLU A CA 1
ATOM 2895 C C . GLU A 1 367 ? 0.959 5.493 -8.357 1.00 94.12 367 GLU A C 1
ATOM 2897 O O . GLU A 1 367 ? -0.270 5.507 -8.456 1.00 94.12 367 GLU A O 1
ATOM 2902 N N . SER A 1 368 ? 1.729 4.901 -9.274 1.00 96.25 368 SER A N 1
ATOM 2903 C CA . SER A 1 368 ? 1.167 4.353 -10.504 1.00 96.25 368 SER A CA 1
ATOM 2904 C C . SER A 1 368 ? 0.246 3.156 -10.268 1.00 96.25 368 SER A C 1
ATOM 2906 O O . SER A 1 368 ? -0.785 3.034 -10.933 1.00 96.25 368 SER A O 1
ATOM 2908 N N . VAL A 1 369 ? 0.594 2.283 -9.316 1.00 96.31 369 VAL A N 1
ATOM 2909 C CA . VAL A 1 369 ? -0.237 1.138 -8.910 1.00 96.31 369 VAL A CA 1
ATOM 2910 C C . VAL A 1 369 ? -1.540 1.627 -8.278 1.00 96.31 369 VAL A C 1
ATOM 2912 O O . VAL A 1 369 ? -2.614 1.206 -8.704 1.00 96.31 369 VAL A O 1
ATOM 2915 N N . MET A 1 370 ? -1.462 2.575 -7.340 1.00 93.88 370 MET A N 1
ATOM 2916 C CA . MET A 1 370 ? -2.636 3.124 -6.652 1.00 93.88 370 MET A CA 1
ATOM 2917 C C . MET A 1 370 ? -3.608 3.811 -7.621 1.00 93.88 370 MET A C 1
ATOM 2919 O O . MET A 1 370 ? -4.817 3.593 -7.549 1.00 93.88 370 MET A O 1
ATOM 2923 N N . ILE A 1 371 ? -3.099 4.619 -8.560 1.00 94.69 371 ILE A N 1
ATOM 2924 C CA . ILE A 1 371 ? -3.948 5.289 -9.557 1.00 94.69 371 ILE A CA 1
ATOM 2925 C C . ILE A 1 371 ? -4.570 4.264 -10.515 1.00 94.69 371 ILE A C 1
ATOM 2927 O O . ILE A 1 371 ? -5.724 4.433 -10.918 1.00 94.69 371 ILE A O 1
ATOM 2931 N N . LYS A 1 372 ? -3.839 3.205 -10.892 1.00 95.44 372 LYS A N 1
ATOM 2932 C CA . LYS A 1 372 ? -4.375 2.131 -11.740 1.00 95.44 372 LYS A CA 1
ATOM 2933 C C . LYS A 1 372 ? -5.544 1.417 -11.056 1.00 95.44 372 LYS A C 1
ATOM 2935 O O . LYS A 1 372 ? -6.605 1.317 -11.668 1.00 95.44 372 LYS A O 1
ATOM 2940 N N . GLU A 1 373 ? -5.389 0.994 -9.802 1.00 94.75 373 GLU A N 1
ATOM 2941 C CA . GLU A 1 373 ? -6.467 0.345 -9.039 1.00 94.75 373 GLU A CA 1
ATOM 2942 C C . GLU A 1 373 ? -7.685 1.263 -8.869 1.00 94.75 373 GLU A C 1
ATOM 2944 O O . GLU A 1 373 ? -8.827 0.834 -9.041 1.00 94.75 373 GLU A O 1
ATOM 2949 N N . ASP A 1 374 ? -7.468 2.552 -8.590 1.00 94.06 374 ASP A N 1
ATOM 2950 C CA . ASP A 1 374 ? -8.561 3.520 -8.485 1.00 94.06 374 ASP A CA 1
ATOM 2951 C C . ASP A 1 374 ? -9.321 3.696 -9.811 1.00 94.06 374 ASP A C 1
ATOM 2953 O O . ASP A 1 374 ? -10.553 3.784 -9.823 1.00 94.06 374 ASP A O 1
ATOM 2957 N N . LYS A 1 375 ? -8.607 3.725 -10.941 1.00 94.75 375 LYS A N 1
ATOM 2958 C CA . LYS A 1 375 ? -9.219 3.779 -12.274 1.00 94.75 375 LYS A CA 1
ATOM 2959 C C . LYS A 1 375 ? -10.007 2.508 -12.590 1.00 94.75 375 LYS A C 1
ATOM 2961 O O . LYS A 1 375 ? -11.142 2.617 -13.052 1.00 94.75 375 LYS A O 1
ATOM 2966 N N . GLU A 1 376 ? -9.456 1.333 -12.287 1.00 94.62 376 GLU A N 1
ATOM 2967 C CA . GLU A 1 376 ? -10.136 0.042 -12.453 1.00 94.62 376 GLU A CA 1
ATOM 2968 C C . GLU A 1 376 ? -11.413 -0.031 -11.610 1.00 94.62 376 GLU A C 1
ATOM 2970 O O . GLU A 1 376 ? -12.473 -0.381 -12.127 1.00 94.62 376 GLU A O 1
ATOM 2975 N N . ARG A 1 377 ? -11.357 0.414 -10.348 1.00 94.81 377 ARG A N 1
ATOM 2976 C CA . ARG A 1 377 ? -12.527 0.516 -9.462 1.00 94.81 377 ARG A CA 1
ATOM 2977 C C . ARG A 1 377 ? -13.620 1.429 -10.023 1.00 94.81 377 ARG A C 1
ATOM 2979 O O . ARG A 1 377 ? -14.801 1.171 -9.811 1.00 94.81 377 ARG A O 1
ATOM 2986 N N . ARG A 1 378 ? -13.241 2.493 -10.736 1.00 94.75 378 ARG A N 1
ATOM 2987 C CA . ARG A 1 378 ? -14.174 3.401 -11.423 1.00 94.75 378 ARG A CA 1
ATOM 2988 C C . ARG A 1 378 ? -14.630 2.890 -12.794 1.00 94.75 378 ARG A C 1
ATOM 2990 O O . ARG A 1 378 ? -15.467 3.536 -13.416 1.00 94.75 378 ARG A O 1
ATOM 2997 N N . GLY A 1 379 ? -14.077 1.780 -13.286 1.00 95.38 379 GLY A N 1
ATOM 2998 C CA . GLY A 1 379 ? -14.331 1.277 -14.638 1.00 95.38 379 GLY A CA 1
ATOM 2999 C C . GLY A 1 379 ? -13.780 2.186 -15.743 1.00 95.38 379 GLY A C 1
ATOM 3000 O O . GLY A 1 379 ? -14.257 2.139 -16.875 1.00 95.38 379 GLY A O 1
ATOM 3001 N N . VAL A 1 380 ? -12.798 3.037 -15.429 1.00 95.19 380 VAL A N 1
ATOM 3002 C CA . VAL A 1 380 ? -12.181 3.967 -16.383 1.00 95.19 380 VAL A CA 1
ATOM 3003 C C . VAL A 1 380 ? -10.872 3.367 -16.887 1.00 95.19 380 VAL A C 1
ATOM 3005 O O . VAL A 1 380 ? -10.035 2.924 -16.108 1.00 95.19 380 VAL A O 1
ATOM 3008 N N . GLY A 1 381 ? -10.664 3.368 -18.204 1.00 91.25 381 GLY A N 1
ATOM 3009 C CA . GLY A 1 381 ? -9.407 2.901 -18.793 1.00 91.25 381 GLY A CA 1
ATOM 3010 C C . GLY A 1 381 ? -8.195 3.783 -18.445 1.00 91.25 381 GLY A C 1
ATOM 3011 O O . GLY A 1 381 ? -8.308 4.893 -17.924 1.00 91.25 381 GLY A O 1
ATOM 3012 N N . MET A 1 382 ? -6.996 3.337 -18.828 1.00 91.94 382 MET A N 1
ATOM 3013 C CA . MET A 1 382 ? -5.725 4.044 -18.573 1.00 91.94 382 MET A CA 1
ATOM 3014 C C . MET A 1 382 ? -5.486 5.282 -19.462 1.00 91.94 382 MET A C 1
ATOM 3016 O O . MET A 1 382 ? -4.381 5.818 -19.506 1.00 91.94 382 MET A O 1
ATOM 3020 N N . GLN A 1 383 ? -6.511 5.778 -20.157 1.00 88.06 383 GLN A N 1
ATOM 3021 C CA . GLN A 1 383 ? -6.410 6.996 -20.963 1.00 88.06 383 GLN A CA 1
ATOM 3022 C C . GLN A 1 383 ? -6.090 8.212 -20.076 1.00 88.06 383 GLN A C 1
ATOM 3024 O O . GLN A 1 383 ? -6.502 8.272 -18.912 1.00 88.06 383 GLN A O 1
ATOM 3029 N N . ASN A 1 384 ? -5.323 9.165 -20.618 1.00 89.06 384 ASN A N 1
ATOM 3030 C CA . ASN A 1 384 ? -4.876 10.387 -19.931 1.00 89.06 384 ASN A CA 1
ATOM 3031 C C . ASN A 1 384 ? -4.180 10.135 -18.581 1.00 89.06 384 ASN A C 1
ATOM 3033 O O . ASN A 1 384 ? -4.238 10.961 -17.670 1.00 89.06 384 ASN A O 1
ATOM 3037 N N . PHE A 1 385 ? -3.560 8.967 -18.413 1.00 93.19 385 PHE A N 1
ATOM 3038 C CA . PHE A 1 385 ? -2.757 8.677 -17.236 1.00 93.19 385 PHE A CA 1
ATOM 3039 C C . PHE A 1 385 ? -1.461 9.494 -17.280 1.00 93.19 385 PHE A C 1
ATOM 3041 O O . PHE A 1 385 ? -0.710 9.415 -18.254 1.00 93.19 385 PHE A O 1
ATOM 3048 N N . ARG A 1 386 ? -1.216 10.288 -16.234 1.00 94.38 386 ARG A N 1
ATOM 3049 C CA . ARG A 1 386 ? 0.046 11.008 -16.056 1.00 94.38 386 ARG A CA 1
ATOM 3050 C C . ARG A 1 386 ? 1.019 10.083 -15.347 1.00 94.38 386 ARG A C 1
ATOM 3052 O O . ARG A 1 386 ? 0.758 9.675 -14.222 1.00 94.38 386 ARG A O 1
ATOM 3059 N N . TRP A 1 387 ? 2.097 9.736 -16.034 1.00 95.06 387 TRP A N 1
ATOM 3060 C CA . TRP A 1 387 ? 3.110 8.843 -15.496 1.00 95.06 387 TRP A CA 1
ATOM 3061 C C . TRP A 1 387 ? 4.109 9.632 -14.644 1.00 95.06 387 TRP A C 1
ATOM 3063 O O . TRP A 1 387 ? 4.575 10.681 -15.099 1.00 95.06 387 TRP A O 1
ATOM 3073 N N . PRO A 1 388 ? 4.448 9.155 -13.433 1.00 96.25 388 PRO A N 1
ATOM 3074 C CA . PRO A 1 388 ? 5.531 9.730 -12.646 1.00 96.25 388 PRO A CA 1
ATOM 3075 C C . PRO A 1 388 ? 6.847 9.643 -13.418 1.00 96.25 388 PRO A C 1
ATOM 3077 O O . PRO A 1 388 ? 7.205 8.575 -13.914 1.00 96.25 388 PRO A O 1
ATOM 3080 N N . VAL A 1 389 ? 7.557 10.768 -13.521 1.00 94.69 389 VAL A N 1
ATOM 3081 C CA . VAL A 1 389 ? 8.688 10.949 -14.448 1.00 94.69 389 VAL A CA 1
ATOM 3082 C C . VAL A 1 389 ? 9.779 9.897 -14.253 1.00 94.69 389 VAL A C 1
ATOM 3084 O O . VAL A 1 389 ? 10.188 9.255 -15.216 1.00 94.69 389 VAL A O 1
ATOM 3087 N N . ASP A 1 390 ? 10.217 9.675 -13.014 1.00 94.56 390 ASP A N 1
ATOM 3088 C CA . ASP A 1 390 ? 11.306 8.736 -12.718 1.00 94.56 390 ASP A CA 1
ATOM 3089 C C . ASP A 1 390 ? 10.917 7.282 -13.021 1.00 94.56 390 ASP A C 1
ATOM 3091 O O . ASP A 1 390 ? 11.733 6.493 -13.502 1.00 94.56 390 ASP A O 1
ATOM 3095 N N . TYR A 1 391 ? 9.649 6.935 -12.792 1.00 97.00 391 TYR A N 1
ATOM 3096 C CA . TYR A 1 391 ? 9.125 5.606 -13.084 1.00 97.00 391 TYR A CA 1
ATOM 3097 C C . TYR A 1 391 ? 8.916 5.377 -14.588 1.00 97.00 391 TYR A C 1
ATOM 3099 O O . TYR A 1 391 ? 9.328 4.337 -15.104 1.00 97.00 391 TYR A O 1
ATOM 3107 N N . ASP A 1 392 ? 8.353 6.354 -15.311 1.00 96.50 392 ASP A N 1
ATOM 3108 C CA . ASP A 1 392 ? 8.205 6.298 -16.777 1.00 96.50 392 ASP A CA 1
ATOM 3109 C C . ASP A 1 392 ? 9.583 6.211 -17.449 1.00 96.50 392 ASP A C 1
ATOM 3111 O O . ASP A 1 392 ? 9.782 5.399 -18.350 1.00 96.50 392 ASP A O 1
ATOM 3115 N N . ARG A 1 393 ? 10.569 6.971 -16.949 1.00 94.56 393 ARG A N 1
ATOM 3116 C CA . ARG A 1 393 ? 11.959 6.930 -17.424 1.00 94.56 393 ARG A CA 1
ATOM 3117 C C . ARG A 1 393 ? 12.593 5.560 -17.211 1.00 94.56 393 ARG A C 1
ATOM 3119 O O . ARG A 1 393 ? 13.193 5.027 -18.138 1.00 94.56 393 ARG A O 1
ATOM 3126 N N . PHE A 1 394 ? 12.451 4.971 -16.024 1.00 96.94 394 PHE A N 1
ATOM 3127 C CA . PHE A 1 394 ? 12.937 3.614 -15.764 1.00 96.94 394 PHE A CA 1
ATOM 3128 C C . PHE A 1 394 ? 12.317 2.600 -16.732 1.00 96.94 394 PHE A C 1
ATOM 3130 O O . PHE A 1 394 ? 13.027 1.803 -17.343 1.00 96.94 394 PHE A O 1
ATOM 3137 N N . LEU A 1 395 ? 11.000 2.659 -16.923 1.00 97.50 395 LEU A N 1
ATOM 3138 C CA . LEU A 1 395 ? 10.297 1.786 -17.858 1.00 97.50 395 LEU A CA 1
ATOM 3139 C C . LEU A 1 395 ? 10.749 1.989 -19.311 1.00 97.50 395 LEU A C 1
ATOM 3141 O O . LEU A 1 395 ? 10.847 1.011 -20.053 1.00 97.50 395 LEU A O 1
ATOM 3145 N N . HIS A 1 396 ? 11.045 3.228 -19.711 1.00 96.44 396 HIS A N 1
ATOM 3146 C CA . HIS A 1 396 ? 11.573 3.543 -21.038 1.00 96.44 396 HIS A CA 1
ATOM 3147 C C . HIS A 1 396 ? 12.987 2.982 -21.231 1.00 96.44 396 HIS A C 1
ATOM 3149 O O . HIS A 1 396 ? 13.249 2.356 -22.252 1.00 96.44 396 HIS A O 1
ATOM 3155 N N . LEU A 1 397 ? 13.863 3.088 -20.225 1.00 96.50 397 LEU A N 1
ATOM 3156 C CA . LEU A 1 397 ? 15.199 2.478 -20.257 1.00 96.50 397 LEU A CA 1
ATOM 3157 C C . LEU A 1 397 ? 15.128 0.956 -20.403 1.00 96.50 397 LEU A C 1
ATOM 3159 O O . LEU A 1 397 ? 15.812 0.384 -21.246 1.00 96.50 397 LEU A O 1
ATOM 3163 N N . VAL A 1 398 ? 14.250 0.302 -19.638 1.00 97.44 398 VAL A N 1
ATOM 3164 C CA . VAL A 1 398 ? 14.026 -1.147 -19.754 1.00 97.44 398 VAL A CA 1
ATOM 3165 C C . VAL A 1 398 ? 13.493 -1.517 -21.141 1.00 97.44 398 VAL A C 1
ATOM 3167 O O . VAL A 1 398 ? 13.848 -2.565 -21.676 1.00 97.44 398 VAL A O 1
ATOM 3170 N N . PHE A 1 399 ? 12.642 -0.676 -21.735 1.00 97.38 399 PHE A N 1
ATOM 3171 C CA . PHE A 1 399 ? 12.147 -0.879 -23.095 1.00 97.38 399 PHE A CA 1
ATOM 3172 C C . PHE A 1 399 ? 13.258 -0.762 -24.146 1.00 97.38 399 PHE A C 1
ATOM 3174 O O . PHE A 1 399 ? 13.306 -1.609 -25.037 1.00 97.38 399 PHE A O 1
ATOM 3181 N N . ILE A 1 400 ? 14.141 0.234 -24.026 1.00 94.81 400 ILE A N 1
ATOM 3182 C CA . ILE A 1 400 ? 15.285 0.438 -24.929 1.00 94.81 400 ILE A CA 1
ATOM 3183 C C . ILE A 1 400 ? 16.268 -0.734 -24.828 1.00 94.81 400 ILE A C 1
ATOM 3185 O O . ILE A 1 400 ? 16.669 -1.282 -25.852 1.00 94.81 400 ILE A O 1
ATOM 3189 N N . ASP A 1 401 ? 16.617 -1.142 -23.606 1.00 96.69 401 ASP A N 1
ATOM 3190 C CA . ASP A 1 401 ? 17.588 -2.212 -23.356 1.00 96.69 401 ASP A CA 1
ATOM 3191 C C . ASP A 1 401 ? 17.043 -3.593 -23.757 1.00 96.69 401 ASP A C 1
ATOM 3193 O O . ASP A 1 401 ? 17.693 -4.378 -24.448 1.00 96.69 401 ASP A O 1
ATOM 3197 N N . SER A 1 402 ? 15.800 -3.896 -23.370 1.00 97.56 402 SER A N 1
ATOM 3198 C CA . SER A 1 402 ? 15.169 -5.174 -23.680 1.00 97.56 402 SER A CA 1
ATOM 3199 C C . SER A 1 402 ? 13.646 -5.059 -23.791 1.00 97.56 402 SER A C 1
ATOM 3201 O O . SER A 1 402 ? 12.915 -5.261 -22.810 1.00 97.56 402 SER A O 1
ATOM 3203 N N . PRO A 1 403 ? 13.106 -4.900 -25.017 1.00 96.69 403 PRO A N 1
ATOM 3204 C CA . PRO A 1 403 ? 11.662 -4.912 -25.247 1.00 96.69 403 PRO A CA 1
ATOM 3205 C C . PRO A 1 403 ? 10.991 -6.194 -24.731 1.00 96.69 403 PRO A C 1
ATOM 3207 O O . PRO A 1 403 ? 9.836 -6.192 -24.306 1.00 96.69 403 PRO A O 1
ATOM 3210 N N . ARG A 1 404 ? 11.717 -7.321 -24.731 1.00 97.81 404 ARG A N 1
ATOM 3211 C CA . ARG A 1 404 ? 11.228 -8.590 -24.178 1.00 97.81 404 ARG A CA 1
ATOM 3212 C C . ARG A 1 404 ? 11.073 -8.526 -22.655 1.00 97.81 404 ARG A C 1
ATOM 3214 O O . ARG A 1 404 ? 10.046 -8.989 -22.156 1.00 97.81 404 ARG A O 1
ATOM 3221 N N . ALA A 1 405 ? 12.050 -7.972 -21.933 1.00 97.75 405 ALA A N 1
ATOM 3222 C CA . ALA A 1 405 ? 11.953 -7.785 -20.485 1.00 97.75 405 ALA A CA 1
ATOM 3223 C C . ALA A 1 405 ? 10.821 -6.810 -20.136 1.00 97.75 405 ALA A C 1
ATOM 3225 O O . ALA A 1 405 ? 9.998 -7.102 -19.269 1.00 97.75 405 ALA A O 1
ATOM 3226 N N . TYR A 1 406 ? 10.696 -5.720 -20.896 1.00 98.06 406 TYR A N 1
ATOM 3227 C CA . TYR A 1 406 ? 9.603 -4.762 -20.754 1.00 98.06 406 TYR A CA 1
ATOM 3228 C C . TYR A 1 406 ? 8.214 -5.407 -20.902 1.00 98.06 406 TYR A C 1
ATOM 3230 O O . TYR A 1 406 ? 7.330 -5.208 -20.065 1.00 98.06 406 TYR A O 1
ATOM 3238 N N . ARG A 1 407 ? 8.010 -6.254 -21.920 1.00 97.94 407 ARG A N 1
ATOM 3239 C CA . ARG A 1 407 ? 6.759 -7.022 -22.102 1.00 97.94 407 ARG A CA 1
ATOM 3240 C C . ARG A 1 407 ? 6.466 -7.981 -20.956 1.00 97.94 407 ARG A C 1
ATOM 3242 O O . ARG A 1 407 ? 5.303 -8.265 -20.688 1.00 97.94 407 ARG A O 1
ATOM 3249 N N . ALA A 1 408 ? 7.494 -8.540 -20.323 1.00 97.69 408 ALA A N 1
ATOM 3250 C CA . ALA A 1 408 ? 7.313 -9.397 -19.158 1.00 97.69 408 ALA A CA 1
ATOM 3251 C C . ALA A 1 408 ? 6.920 -8.571 -17.925 1.00 97.69 408 ALA A C 1
ATOM 3253 O O . ALA A 1 408 ? 5.973 -8.937 -17.233 1.00 97.69 408 ALA A O 1
ATOM 3254 N N . LEU A 1 409 ? 7.588 -7.439 -17.694 1.00 96.56 409 LEU A N 1
ATOM 3255 C CA . LEU A 1 409 ? 7.323 -6.542 -16.566 1.00 96.56 409 LEU A CA 1
ATOM 3256 C C . LEU A 1 409 ? 5.943 -5.881 -16.648 1.00 96.56 409 LEU A C 1
ATOM 3258 O O . LEU A 1 409 ? 5.210 -5.876 -15.663 1.00 96.56 409 LEU A O 1
ATOM 3262 N N . SER A 1 410 ? 5.549 -5.403 -17.829 1.00 96.19 410 SER A N 1
ATOM 3263 C CA . SER A 1 410 ? 4.252 -4.747 -18.075 1.00 96.19 410 SER A CA 1
ATOM 3264 C C . SER A 1 410 ? 3.028 -5.647 -17.855 1.00 96.19 410 SER A C 1
ATOM 3266 O O . SER A 1 410 ? 1.907 -5.150 -17.777 1.00 96.19 410 SER A O 1
ATOM 3268 N N . ARG A 1 411 ? 3.214 -6.968 -17.713 1.00 96.06 411 ARG A N 1
ATOM 3269 C CA . ARG A 1 411 ? 2.137 -7.889 -17.300 1.00 96.06 411 ARG A CA 1
ATOM 3270 C C . ARG A 1 411 ? 1.778 -7.745 -15.827 1.00 96.06 411 ARG A C 1
ATOM 3272 O O . ARG A 1 411 ? 0.634 -7.992 -15.463 1.00 96.06 411 ARG A O 1
ATOM 3279 N N . TYR A 1 412 ? 2.753 -7.388 -14.997 1.00 95.62 412 TYR A N 1
ATOM 3280 C CA . TYR A 1 412 ? 2.603 -7.334 -13.544 1.00 95.62 412 TYR A CA 1
ATOM 3281 C C . TYR A 1 412 ? 2.554 -5.901 -13.027 1.00 95.62 412 TYR A C 1
ATOM 3283 O O . TYR A 1 412 ? 1.848 -5.619 -12.064 1.00 95.62 412 TYR A O 1
ATOM 3291 N N . LEU A 1 413 ? 3.283 -4.992 -13.673 1.00 96.25 413 LEU A N 1
ATOM 3292 C CA . LEU A 1 413 ? 3.390 -3.601 -13.262 1.00 96.25 413 LEU A CA 1
ATOM 3293 C C . LEU A 1 413 ? 2.586 -2.684 -14.192 1.00 96.25 413 LEU A C 1
ATOM 3295 O O . LEU A 1 413 ? 2.480 -2.966 -15.390 1.00 96.25 413 LEU A O 1
ATOM 3299 N N . PRO A 1 414 ? 2.014 -1.581 -13.672 1.00 96.50 414 PRO A N 1
ATOM 3300 C CA . PRO A 1 414 ? 1.432 -0.551 -14.518 1.00 96.50 414 PRO A CA 1
ATOM 3301 C C . PRO A 1 414 ? 2.520 -0.010 -15.444 1.00 96.50 414 PRO A C 1
ATOM 3303 O O . PRO A 1 414 ? 3.506 0.551 -14.988 1.00 96.50 414 PRO A O 1
ATOM 3306 N N . ALA A 1 415 ? 2.338 -0.169 -16.748 1.00 96.44 415 ALA A N 1
ATOM 3307 C CA . ALA A 1 415 ? 3.272 0.350 -17.729 1.00 96.44 415 ALA A CA 1
ATOM 3308 C C . ALA A 1 415 ? 2.525 0.994 -18.892 1.00 96.44 415 ALA A C 1
ATOM 3310 O O . ALA A 1 415 ? 1.372 0.664 -19.197 1.00 96.44 415 ALA A O 1
ATOM 3311 N N . ARG A 1 416 ? 3.210 1.926 -19.548 1.00 95.25 416 ARG A N 1
ATOM 3312 C CA . ARG A 1 416 ? 2.782 2.501 -20.816 1.00 95.25 416 ARG A CA 1
ATOM 3313 C C . ARG A 1 416 ? 2.713 1.408 -21.897 1.00 95.25 416 ARG A C 1
ATOM 3315 O O . ARG A 1 416 ? 3.174 0.286 -21.736 1.00 95.25 416 ARG A O 1
ATOM 3322 N N . THR A 1 417 ? 2.083 1.701 -23.025 1.00 95.19 417 THR A N 1
ATOM 3323 C CA . THR A 1 417 ? 2.145 0.800 -24.188 1.00 95.19 417 THR A CA 1
ATOM 3324 C C . THR A 1 417 ? 3.392 1.096 -25.018 1.00 95.19 417 THR A C 1
ATOM 3326 O O . THR A 1 417 ? 3.707 2.273 -25.194 1.00 95.19 417 THR A O 1
ATOM 3329 N N . GLU A 1 418 ? 3.997 0.087 -25.656 1.00 95.56 418 GLU A N 1
ATOM 3330 C CA . GLU A 1 418 ? 5.135 0.278 -26.584 1.00 95.56 418 GLU A CA 1
ATOM 3331 C C . GLU A 1 418 ? 4.839 1.327 -27.664 1.00 95.56 418 GLU A C 1
ATOM 3333 O O . GLU A 1 418 ? 5.680 2.157 -27.990 1.00 95.56 418 GLU A O 1
ATOM 3338 N N . ARG A 1 419 ? 3.605 1.347 -28.182 1.00 95.31 419 ARG A N 1
ATOM 3339 C CA . ARG A 1 419 ? 3.164 2.344 -29.167 1.00 95.31 419 ARG A CA 1
ATOM 3340 C C . ARG A 1 419 ? 3.287 3.776 -28.650 1.00 95.31 419 ARG A C 1
ATOM 3342 O O . ARG A 1 419 ? 3.609 4.672 -29.415 1.00 95.31 419 ARG A O 1
ATOM 3349 N N . SER A 1 420 ? 3.004 3.983 -27.369 1.00 94.25 420 SER A N 1
ATOM 3350 C CA . SER A 1 420 ? 3.086 5.306 -26.760 1.00 94.25 420 SER A CA 1
ATOM 3351 C C . SER A 1 420 ? 4.530 5.713 -26.486 1.00 94.25 420 SER A C 1
ATOM 3353 O O . SER A 1 420 ? 4.794 6.901 -26.600 1.00 94.25 420 SER A O 1
ATOM 3355 N N . PHE A 1 421 ? 5.452 4.785 -26.203 1.00 94.88 421 PHE A N 1
ATOM 3356 C CA . PHE A 1 421 ? 6.881 5.121 -26.205 1.00 94.88 421 PHE A CA 1
ATOM 3357 C C . PHE A 1 421 ? 7.363 5.507 -27.599 1.00 94.88 421 PHE A C 1
ATOM 3359 O O . PHE A 1 421 ? 7.950 6.567 -27.743 1.00 94.88 421 PHE A O 1
ATOM 3366 N N . ARG A 1 422 ? 7.000 4.748 -28.640 1.00 93.00 422 ARG A N 1
ATOM 3367 C CA . ARG A 1 422 ? 7.352 5.106 -30.026 1.00 93.00 422 ARG A CA 1
ATOM 3368 C C . ARG A 1 422 ? 6.807 6.466 -30.456 1.00 93.00 422 ARG A C 1
ATOM 3370 O O . ARG A 1 422 ? 7.465 7.169 -31.206 1.00 93.00 422 ARG A O 1
ATOM 3377 N N . ALA A 1 423 ? 5.607 6.827 -30.000 1.00 92.06 423 ALA A N 1
ATOM 3378 C CA . ALA A 1 423 ? 5.040 8.148 -30.258 1.00 92.06 423 ALA A CA 1
ATOM 3379 C C . ALA A 1 423 ? 5.862 9.255 -29.574 1.00 92.06 423 ALA A C 1
ATOM 3381 O O . ALA A 1 423 ? 6.195 10.244 -30.213 1.00 92.06 423 ALA A O 1
ATOM 3382 N N . ILE A 1 424 ? 6.250 9.051 -28.310 1.00 89.12 424 ILE A N 1
ATOM 3383 C CA . ILE A 1 424 ? 7.125 9.983 -27.583 1.00 89.12 424 ILE A CA 1
ATOM 3384 C C . ILE A 1 424 ? 8.488 10.093 -28.277 1.00 89.12 424 ILE A C 1
ATOM 3386 O O . ILE A 1 424 ? 8.989 11.192 -28.464 1.00 89.12 424 ILE A O 1
ATOM 3390 N N . GLU A 1 425 ? 9.074 8.970 -28.694 1.00 89.81 425 GLU A N 1
ATOM 3391 C CA . GLU A 1 425 ? 10.340 8.933 -29.435 1.00 89.81 425 GLU A CA 1
ATOM 3392 C C . GLU A 1 425 ? 10.234 9.655 -30.781 1.00 89.81 425 GLU A C 1
ATOM 3394 O O . GLU A 1 425 ? 11.160 10.360 -31.158 1.00 89.81 425 GLU A O 1
ATOM 3399 N N . SER A 1 426 ? 9.104 9.546 -31.488 1.00 86.81 426 SER A N 1
ATOM 3400 C CA . SER A 1 426 ? 8.900 10.261 -32.755 1.00 86.81 426 SER A CA 1
ATOM 3401 C C . SER A 1 426 ? 8.725 11.772 -32.600 1.00 86.81 426 SER A C 1
ATOM 3403 O O . SER A 1 426 ? 8.889 12.498 -33.571 1.00 86.81 426 SER A O 1
ATOM 3405 N N . GLU A 1 427 ? 8.378 12.244 -31.400 1.00 86.44 427 GLU A N 1
ATOM 3406 C CA . GLU A 1 427 ? 8.334 13.676 -31.080 1.00 86.44 427 GLU A CA 1
ATOM 3407 C C . GLU A 1 427 ? 9.719 14.222 -30.695 1.00 86.44 427 GLU A C 1
ATOM 3409 O O . GLU A 1 427 ? 9.893 15.438 -30.595 1.00 86.44 427 GLU A O 1
ATOM 3414 N N . GLN A 1 428 ? 10.707 13.349 -30.454 1.00 81.75 428 GLN A N 1
ATOM 3415 C CA . GLN A 1 428 ? 12.069 13.783 -30.160 1.00 81.75 428 GLN A CA 1
ATOM 3416 C C . GLN A 1 428 ? 12.750 14.300 -31.430 1.00 81.75 428 GLN A C 1
ATOM 3418 O O . GLN A 1 428 ? 12.519 13.762 -32.515 1.00 81.75 428 GLN A O 1
ATOM 3423 N N . PRO A 1 429 ? 13.612 15.328 -31.310 1.00 80.44 429 PRO A N 1
ATOM 3424 C CA . PRO A 1 429 ? 14.364 15.826 -32.450 1.00 80.44 429 PRO A CA 1
ATOM 3425 C C . PRO A 1 429 ? 15.198 14.693 -33.049 1.00 80.44 429 PRO A C 1
ATOM 3427 O O . PRO A 1 429 ? 15.909 13.984 -32.330 1.00 80.44 429 PRO A O 1
ATOM 3430 N N . SER A 1 430 ? 15.113 14.530 -34.367 1.00 80.62 430 SER A N 1
ATOM 3431 C CA . SER A 1 430 ? 15.911 13.544 -35.085 1.00 80.62 430 SER A CA 1
ATOM 3432 C C . SER A 1 430 ? 17.400 13.824 -34.900 1.00 80.62 430 SER A C 1
ATOM 3434 O O . SER A 1 430 ? 17.841 14.977 -34.926 1.00 80.62 430 SER A O 1
ATOM 3436 N N . ILE A 1 431 ? 18.191 12.761 -34.751 1.00 82.00 431 ILE A N 1
ATOM 3437 C CA . ILE A 1 431 ? 19.649 12.877 -34.803 1.00 82.00 431 ILE A CA 1
ATOM 3438 C C . ILE A 1 431 ? 20.012 13.335 -36.224 1.00 82.00 431 ILE A C 1
ATOM 3440 O O . ILE A 1 431 ? 19.548 12.710 -37.184 1.00 82.00 431 ILE A O 1
ATOM 3444 N N . PRO A 1 432 ? 20.793 14.418 -36.383 1.00 82.81 432 PRO A N 1
ATOM 3445 C CA . PRO A 1 432 ? 21.203 14.882 -37.702 1.00 82.81 432 PRO A CA 1
ATOM 3446 C C . PRO A 1 432 ? 21.984 13.782 -38.430 1.00 82.81 432 PRO A C 1
ATOM 3448 O O . PRO A 1 432 ? 22.808 13.090 -37.833 1.00 82.81 432 PRO A O 1
ATOM 3451 N N . PHE A 1 433 ? 21.715 13.614 -39.726 1.00 79.12 433 PHE A N 1
ATOM 3452 C CA . PHE A 1 433 ? 22.325 12.546 -40.526 1.00 79.12 433 PHE A CA 1
ATOM 3453 C C . PHE A 1 433 ? 23.824 12.772 -40.774 1.00 79.12 433 PHE A C 1
ATOM 3455 O O . PHE A 1 433 ? 24.594 11.823 -40.909 1.00 79.12 433 PHE A O 1
ATOM 3462 N N . THR A 1 434 ? 24.240 14.035 -40.834 1.00 82.81 434 THR A N 1
ATOM 3463 C CA . THR A 1 434 ? 25.626 14.453 -41.043 1.00 82.81 434 THR A CA 1
ATOM 3464 C C . THR A 1 434 ? 26.193 15.104 -39.786 1.00 82.81 434 THR A C 1
ATOM 3466 O O . THR A 1 434 ? 25.460 15.529 -38.889 1.00 82.81 434 THR A O 1
ATOM 3469 N N . ILE A 1 435 ? 27.523 15.205 -39.727 1.00 85.69 435 ILE A N 1
ATOM 3470 C CA . ILE A 1 435 ? 28.215 15.951 -38.674 1.00 85.69 435 ILE A CA 1
ATOM 3471 C C . ILE A 1 435 ? 27.908 17.438 -38.882 1.00 85.69 435 ILE A C 1
ATOM 3473 O O . ILE A 1 435 ? 28.483 18.102 -39.741 1.00 85.69 435 ILE A O 1
ATOM 3477 N N . THR A 1 436 ? 26.956 17.937 -38.105 1.00 88.12 436 THR A N 1
ATOM 3478 C CA . THR A 1 436 ? 26.493 19.331 -38.103 1.00 88.12 436 THR A CA 1
ATOM 3479 C C . THR A 1 436 ? 26.830 20.002 -36.777 1.00 88.12 436 THR A C 1
ATOM 3481 O O . THR A 1 436 ? 27.117 19.326 -35.788 1.00 88.12 436 THR A O 1
ATOM 3484 N N . GLU A 1 437 ? 26.693 21.327 -36.708 1.00 91.00 437 GLU A N 1
ATOM 3485 C CA . GLU A 1 437 ? 26.803 22.084 -35.451 1.00 91.00 437 GLU A CA 1
ATOM 3486 C C . GLU A 1 437 ? 25.886 21.513 -34.357 1.00 91.00 437 GLU A C 1
ATOM 3488 O O . GLU A 1 437 ? 26.280 21.376 -33.198 1.00 91.00 437 GLU A O 1
ATOM 3493 N N . ARG A 1 438 ? 24.679 21.066 -34.735 1.00 87.19 438 ARG A N 1
ATOM 3494 C CA . ARG A 1 438 ? 23.762 20.412 -33.798 1.00 87.19 438 ARG A CA 1
ATOM 3495 C C . ARG A 1 438 ? 24.374 19.151 -33.193 1.00 87.19 438 ARG A C 1
ATOM 3497 O O . ARG A 1 438 ? 24.183 18.912 -32.010 1.00 87.19 438 ARG A O 1
ATOM 3504 N N . THR A 1 439 ? 25.136 18.372 -33.958 1.00 89.50 439 THR A N 1
ATOM 3505 C CA . THR A 1 439 ? 25.805 17.159 -33.453 1.00 89.50 439 THR A CA 1
ATOM 3506 C C . THR A 1 439 ? 26.773 17.500 -32.321 1.00 89.50 439 THR A C 1
ATOM 3508 O O . THR A 1 439 ? 26.742 16.858 -31.273 1.00 89.50 439 THR A O 1
ATOM 3511 N N . PHE A 1 440 ? 27.573 18.556 -32.486 1.00 91.50 440 PHE A N 1
ATOM 3512 C CA . PHE A 1 440 ? 28.493 19.023 -31.448 1.00 91.50 440 PHE A CA 1
ATOM 3513 C C . PHE A 1 440 ? 27.759 19.557 -30.215 1.00 91.50 440 PHE A C 1
ATOM 3515 O O . PHE A 1 440 ? 28.178 19.271 -29.094 1.00 91.50 440 PHE A O 1
ATOM 3522 N N . GLN A 1 441 ? 26.631 20.251 -30.395 1.00 92.50 441 GLN A N 1
ATOM 3523 C CA . GLN A 1 441 ? 25.778 20.672 -29.277 1.00 92.50 441 GLN A CA 1
ATOM 3524 C C . GLN A 1 441 ? 25.237 19.474 -28.491 1.00 92.50 441 GLN A C 1
ATOM 3526 O O . GLN A 1 441 ? 25.339 19.463 -27.269 1.00 92.50 441 GLN A O 1
ATOM 3531 N N . LEU A 1 442 ? 24.724 18.440 -29.174 1.00 89.38 442 LEU A N 1
ATOM 3532 C CA . LEU A 1 442 ? 24.232 17.217 -28.526 1.00 89.38 442 LEU A CA 1
ATOM 3533 C C . LEU A 1 442 ? 25.348 16.532 -27.716 1.00 89.38 442 LEU A C 1
ATOM 3535 O O . LEU A 1 442 ? 25.119 16.100 -26.587 1.00 89.38 442 LEU A O 1
ATOM 3539 N N . VAL A 1 443 ? 26.563 16.459 -28.272 1.00 91.69 443 VAL A N 1
ATOM 3540 C CA . VAL A 1 443 ? 27.740 15.898 -27.588 1.00 91.69 443 VAL A CA 1
ATOM 3541 C C . VAL A 1 443 ? 28.121 16.744 -26.369 1.00 91.69 443 VAL A C 1
ATOM 3543 O O . VAL A 1 443 ? 28.333 16.196 -25.290 1.00 91.69 443 VAL A O 1
ATOM 3546 N N . GLN A 1 444 ? 28.146 18.073 -26.499 1.00 93.38 444 GLN A N 1
ATOM 3547 C CA . GLN A 1 444 ? 28.440 18.984 -25.390 1.00 93.38 444 GLN A CA 1
ATOM 3548 C C . GLN A 1 444 ? 27.395 18.884 -24.270 1.00 93.38 444 GLN A C 1
ATOM 3550 O O . GLN A 1 444 ? 27.758 18.824 -23.095 1.00 93.38 444 GLN A O 1
ATOM 3555 N N . GLU A 1 445 ? 26.108 18.853 -24.619 1.00 92.94 445 GLU A N 1
ATOM 3556 C CA . GLU A 1 445 ? 25.003 18.639 -23.680 1.00 92.94 445 GLU A CA 1
ATOM 3557 C C . GLU A 1 445 ? 25.179 17.304 -22.935 1.00 92.94 445 GLU A C 1
ATOM 3559 O O . GLU A 1 445 ? 25.043 17.257 -21.712 1.00 92.94 445 GLU A O 1
ATOM 3564 N N . HIS A 1 446 ? 25.566 16.239 -23.643 1.00 91.62 446 HIS A N 1
ATOM 3565 C CA . HIS A 1 446 ? 25.793 14.920 -23.055 1.00 91.62 446 HIS A CA 1
ATOM 3566 C C . HIS A 1 446 ? 26.996 14.879 -22.099 1.00 91.62 446 HIS A C 1
ATOM 3568 O O . HIS A 1 446 ? 26.890 14.337 -21.000 1.00 91.62 446 HIS A O 1
ATOM 3574 N N . ILE A 1 447 ? 28.122 15.493 -22.474 1.00 94.69 447 ILE A N 1
ATOM 3575 C CA . ILE A 1 447 ? 29.328 15.574 -21.632 1.00 94.69 447 ILE A CA 1
ATOM 3576 C C . ILE A 1 447 ? 29.050 16.368 -20.356 1.00 94.69 447 ILE A C 1
ATOM 3578 O O . ILE A 1 447 ? 29.420 15.930 -19.268 1.00 94.69 447 ILE A O 1
ATOM 3582 N N . ARG A 1 448 ? 28.338 17.499 -20.474 1.00 95.75 448 ARG A N 1
ATOM 3583 C CA . ARG A 1 448 ? 27.892 18.285 -19.313 1.00 95.75 448 ARG A CA 1
ATOM 3584 C C . ARG A 1 448 ? 26.977 17.471 -18.403 1.00 95.75 448 ARG A C 1
ATOM 3586 O O . ARG A 1 448 ? 27.108 17.552 -17.189 1.00 95.75 448 ARG A O 1
ATOM 3593 N N . ALA A 1 449 ? 26.072 16.674 -18.971 1.00 89.31 449 ALA A N 1
ATOM 3594 C CA . ALA A 1 449 ? 25.181 15.817 -18.191 1.00 89.31 449 ALA A CA 1
ATOM 3595 C C . ALA A 1 449 ? 25.917 14.682 -17.454 1.00 89.31 449 ALA A C 1
ATOM 3597 O O . ALA A 1 449 ? 25.422 14.217 -16.429 1.00 89.31 449 ALA A O 1
ATOM 3598 N N . LEU A 1 450 ? 27.068 14.237 -17.967 1.00 91.75 450 LEU A N 1
ATOM 3599 C CA . LEU A 1 450 ? 27.952 13.256 -17.328 1.00 91.75 450 LEU A CA 1
ATOM 3600 C C . LEU A 1 450 ? 28.929 13.878 -16.317 1.00 91.75 450 LEU A C 1
ATOM 3602 O O . LEU A 1 450 ? 29.633 13.124 -15.651 1.00 91.75 450 LEU A O 1
ATOM 3606 N N . ASP A 1 451 ? 28.993 15.212 -16.228 1.00 95.06 451 ASP A N 1
ATOM 3607 C CA . ASP A 1 451 ? 30.018 15.954 -15.476 1.00 95.06 451 ASP A CA 1
ATOM 3608 C C . ASP A 1 451 ? 31.453 15.503 -15.825 1.00 95.06 451 ASP A C 1
ATOM 3610 O O . ASP A 1 451 ? 32.344 15.377 -14.982 1.00 95.06 451 ASP A O 1
ATOM 3614 N N . TYR A 1 452 ? 31.679 15.189 -17.104 1.00 95.75 452 TYR A N 1
ATOM 3615 C CA . TYR A 1 452 ? 32.970 14.704 -17.575 1.00 95.75 452 TYR A CA 1
ATOM 3616 C C . TYR A 1 452 ? 33.864 15.870 -18.006 1.00 95.75 452 TYR A C 1
ATOM 3618 O O . TYR A 1 452 ? 33.593 16.542 -18.998 1.00 95.75 452 TYR A O 1
ATOM 3626 N N . ASN A 1 453 ? 34.965 16.071 -17.278 1.00 95.56 453 ASN A N 1
ATOM 3627 C CA . ASN A 1 453 ? 35.928 17.160 -17.504 1.00 95.56 453 ASN A CA 1
ATOM 3628 C C . ASN A 1 453 ? 37.247 16.694 -18.158 1.00 95.56 453 ASN A C 1
ATOM 3630 O O . ASN A 1 453 ? 38.224 17.439 -18.191 1.00 95.56 453 ASN A O 1
ATOM 3634 N N . GLY A 1 454 ? 37.310 15.444 -18.625 1.00 95.62 454 GLY A N 1
ATOM 3635 C CA . GLY A 1 454 ? 38.516 14.868 -19.224 1.00 95.62 454 GLY A CA 1
ATOM 3636 C C . GLY A 1 454 ? 38.695 15.194 -20.711 1.00 95.62 454 GLY A C 1
ATOM 3637 O O . GLY A 1 454 ? 37.843 15.811 -21.350 1.00 95.62 454 GLY A O 1
ATOM 3638 N N . TYR A 1 455 ? 39.816 14.736 -21.276 1.00 95.62 455 TYR A N 1
ATOM 3639 C CA . TYR A 1 455 ? 40.086 14.839 -22.711 1.00 95.62 455 TYR A CA 1
ATOM 3640 C C . TYR A 1 455 ? 39.137 13.954 -23.521 1.00 95.62 455 TYR A C 1
ATOM 3642 O O . TYR A 1 455 ? 38.886 12.801 -23.176 1.00 95.62 455 TYR A O 1
ATOM 3650 N N . LEU A 1 456 ? 38.654 14.485 -24.641 1.00 94.25 456 LEU A N 1
ATOM 3651 C CA . LEU A 1 456 ? 37.793 13.764 -25.571 1.00 94.25 456 LEU A CA 1
ATOM 3652 C C . LEU A 1 456 ? 38.622 13.299 -26.763 1.00 94.25 456 LEU A C 1
ATOM 3654 O O . LEU A 1 456 ? 39.315 14.099 -27.391 1.00 94.25 456 LEU A O 1
ATOM 3658 N N . VAL A 1 457 ? 38.525 12.014 -27.091 1.00 93.94 457 VAL A N 1
ATOM 3659 C CA . VAL A 1 457 ? 39.150 11.439 -28.284 1.00 93.94 457 VAL A CA 1
ATOM 3660 C C . VAL A 1 457 ? 38.055 11.121 -29.292 1.00 93.94 457 VAL A C 1
ATOM 3662 O O . VAL A 1 457 ? 37.132 10.363 -28.997 1.00 93.94 457 VAL A O 1
ATOM 3665 N N . LEU A 1 458 ? 38.161 11.693 -30.491 1.00 90.50 458 LEU A N 1
ATOM 3666 C CA . LEU A 1 458 ? 37.293 11.351 -31.611 1.00 90.50 458 LEU A CA 1
ATOM 3667 C C . LEU A 1 458 ? 37.916 10.184 -32.378 1.00 90.50 458 LEU A C 1
ATOM 3669 O O . LEU A 1 458 ? 39.012 10.305 -32.920 1.00 90.50 458 LEU A O 1
ATOM 3673 N N . SER A 1 459 ? 37.202 9.065 -32.442 1.00 91.69 459 SER A N 1
ATOM 3674 C CA . SER A 1 459 ? 37.525 7.949 -33.332 1.00 91.69 459 SER A CA 1
ATOM 3675 C C . SER A 1 459 ? 36.389 7.776 -34.337 1.00 91.69 459 SER A C 1
ATOM 3677 O O . SER A 1 459 ? 35.219 7.957 -34.000 1.00 91.69 459 SER A O 1
ATOM 3679 N N . CYS A 1 460 ? 36.734 7.484 -35.588 1.00 91.56 460 CYS A N 1
ATOM 3680 C CA . CYS A 1 460 ? 35.775 7.281 -36.664 1.00 91.56 460 CYS A CA 1
ATOM 3681 C C . CYS A 1 460 ? 36.095 5.957 -37.352 1.00 91.56 460 CYS A C 1
ATOM 3683 O O . CYS A 1 460 ? 37.242 5.725 -37.731 1.00 91.56 460 CYS A O 1
ATOM 3685 N N . ASP A 1 461 ? 35.087 5.102 -37.494 1.00 92.56 461 ASP A N 1
ATOM 3686 C CA . ASP A 1 461 ? 35.187 3.852 -38.236 1.00 92.56 461 ASP A CA 1
ATOM 3687 C C . ASP A 1 461 ? 33.930 3.649 -39.090 1.00 92.56 461 ASP A C 1
ATOM 3689 O O . ASP A 1 461 ? 32.823 4.057 -38.725 1.00 92.56 461 ASP A O 1
ATOM 3693 N N . ASN A 1 462 ? 34.106 3.015 -40.246 1.00 91.38 462 ASN A N 1
ATOM 3694 C CA . ASN A 1 462 ? 33.049 2.794 -41.219 1.00 91.38 462 ASN A CA 1
ATOM 3695 C C . ASN A 1 462 ? 32.368 1.445 -40.970 1.00 91.38 462 ASN A C 1
ATOM 3697 O O . ASN A 1 462 ? 32.878 0.383 -41.328 1.00 91.38 462 ASN A O 1
ATOM 3701 N N . SER A 1 463 ? 31.150 1.482 -40.432 1.00 87.69 463 SER A N 1
ATOM 3702 C CA . SER A 1 463 ? 30.317 0.284 -40.301 1.00 87.69 463 SER A CA 1
ATOM 3703 C C . SER A 1 463 ? 29.686 -0.100 -41.644 1.00 87.69 463 SER A C 1
ATOM 3705 O O . SER A 1 463 ? 28.931 0.669 -42.238 1.00 87.69 463 SER A O 1
ATOM 3707 N N . LYS A 1 464 ? 29.953 -1.320 -42.129 1.00 90.25 464 LYS A N 1
ATOM 3708 C CA . LYS A 1 464 ? 29.310 -1.849 -43.345 1.00 90.25 464 LYS A CA 1
ATOM 3709 C C . LYS A 1 464 ? 27.833 -2.159 -43.070 1.00 90.25 464 LYS A C 1
ATOM 3711 O O . LYS A 1 464 ? 27.521 -3.095 -42.341 1.00 90.25 464 LYS A O 1
ATOM 3716 N N . LEU A 1 465 ? 26.926 -1.409 -43.693 1.00 86.44 465 LEU A N 1
ATOM 3717 C CA . LEU A 1 465 ? 25.481 -1.662 -43.657 1.00 86.44 465 LEU A CA 1
ATOM 3718 C C . LEU A 1 465 ? 25.025 -2.492 -44.869 1.00 86.44 465 LEU A C 1
ATOM 3720 O O . LEU A 1 465 ? 25.676 -2.503 -45.917 1.00 86.44 465 LEU A O 1
ATOM 3724 N N . LEU A 1 466 ? 23.884 -3.181 -44.741 1.00 86.19 466 LEU A N 1
ATOM 3725 C CA . LEU A 1 466 ? 23.251 -3.866 -45.872 1.00 86.19 466 LEU A CA 1
ATOM 3726 C C . LEU A 1 466 ? 22.765 -2.832 -46.905 1.00 86.19 466 LEU A C 1
ATOM 3728 O O . LEU A 1 466 ? 22.055 -1.900 -46.520 1.00 86.19 466 LEU A O 1
ATOM 3732 N N . PRO A 1 467 ? 23.094 -2.989 -48.202 1.00 84.94 467 PRO A N 1
ATOM 3733 C CA . PRO A 1 467 ? 22.633 -2.071 -49.233 1.00 84.94 467 PRO A CA 1
ATOM 3734 C C . PRO A 1 467 ? 21.125 -2.243 -49.438 1.00 84.94 467 PRO A C 1
ATOM 3736 O O . PRO A 1 467 ? 20.665 -3.276 -49.918 1.00 84.94 467 PRO A O 1
ATOM 3739 N N . ALA A 1 468 ? 20.352 -1.232 -49.052 1.00 84.25 468 ALA A N 1
ATOM 3740 C CA . ALA A 1 468 ? 18.910 -1.194 -49.249 1.00 84.25 468 ALA A CA 1
ATOM 3741 C C . ALA A 1 468 ? 18.446 0.255 -49.408 1.00 84.25 468 ALA A C 1
ATOM 3743 O O . ALA A 1 468 ? 18.885 1.126 -48.659 1.00 84.25 468 ALA A O 1
ATOM 3744 N N . LEU A 1 469 ? 17.523 0.494 -50.341 1.00 84.19 469 LEU A N 1
ATOM 3745 C CA . LEU A 1 469 ? 16.858 1.789 -50.466 1.00 84.19 469 LEU A CA 1
ATOM 3746 C C . LEU A 1 469 ? 15.933 1.994 -49.264 1.00 84.19 469 LEU A C 1
ATOM 3748 O O . LEU A 1 469 ? 15.068 1.160 -48.983 1.00 84.19 469 LEU A O 1
ATOM 3752 N N . ARG A 1 470 ? 16.112 3.107 -48.552 1.00 79.50 470 ARG A N 1
ATOM 3753 C CA . ARG A 1 470 ? 15.229 3.533 -47.461 1.00 79.50 470 ARG A CA 1
ATOM 3754 C C . ARG A 1 470 ? 14.817 4.979 -47.673 1.00 79.50 470 ARG A C 1
ATOM 3756 O O . ARG A 1 470 ? 15.629 5.803 -48.083 1.00 79.50 470 ARG A O 1
ATOM 3763 N N . LEU A 1 471 ? 13.552 5.259 -47.382 1.00 78.44 471 LEU A N 1
ATOM 3764 C CA . LEU A 1 471 ? 13.044 6.619 -47.291 1.00 78.44 471 LEU A CA 1
ATOM 3765 C C . LEU A 1 471 ? 13.401 7.163 -45.912 1.00 78.44 471 LEU A C 1
ATOM 3767 O O . LEU A 1 471 ? 13.035 6.560 -44.901 1.00 78.44 471 LEU A O 1
ATOM 3771 N N . TYR A 1 472 ? 14.110 8.284 -45.888 1.00 70.31 472 TYR A N 1
ATOM 3772 C CA . TYR A 1 472 ? 14.347 9.054 -44.676 1.00 70.31 472 TYR A CA 1
ATOM 3773 C C . TYR A 1 472 ? 13.673 10.416 -44.810 1.00 70.31 472 TYR A C 1
ATOM 3775 O O . TYR A 1 472 ? 13.662 10.997 -45.896 1.00 70.31 472 TYR A O 1
ATOM 3783 N N . TYR A 1 473 ? 13.085 10.894 -43.717 1.00 67.69 473 TYR A N 1
ATOM 3784 C CA . TYR A 1 473 ? 12.471 12.211 -43.642 1.00 67.69 473 TYR A CA 1
ATOM 3785 C C . TYR A 1 473 ? 13.338 13.077 -42.734 1.00 67.69 473 TYR A C 1
ATOM 3787 O O . TYR A 1 473 ? 13.542 12.724 -41.574 1.00 67.69 473 TYR A O 1
ATOM 3795 N N . ASP A 1 474 ? 13.868 14.163 -43.284 1.00 67.44 474 ASP A N 1
ATOM 3796 C CA . ASP A 1 474 ? 14.548 15.212 -42.537 1.00 67.44 474 ASP A CA 1
ATOM 3797 C C . ASP A 1 474 ? 13.685 16.472 -42.665 1.00 67.44 474 ASP A C 1
ATOM 3799 O O . ASP A 1 474 ? 13.251 16.809 -43.767 1.00 67.44 474 ASP A O 1
ATOM 3803 N N . ASP A 1 475 ? 13.398 17.152 -41.556 1.00 66.50 475 ASP A N 1
ATOM 3804 C CA . ASP A 1 475 ? 12.549 18.351 -41.553 1.00 66.50 475 ASP A CA 1
ATOM 3805 C C . ASP A 1 475 ? 13.133 19.471 -42.440 1.00 66.50 475 ASP A C 1
ATOM 3807 O O . ASP A 1 475 ? 12.392 20.339 -42.907 1.00 66.50 475 ASP A O 1
ATOM 3811 N N . GLY A 1 476 ? 14.448 19.440 -42.701 1.00 69.00 476 GLY A N 1
ATOM 3812 C CA . GLY A 1 476 ? 15.143 20.370 -43.595 1.00 69.00 476 GLY A CA 1
ATOM 3813 C C . GLY A 1 476 ? 15.221 19.945 -45.069 1.00 69.00 476 GLY A C 1
ATOM 3814 O O . GLY A 1 476 ? 15.371 20.811 -45.930 1.00 69.00 476 GLY A O 1
ATOM 3815 N N . GLU A 1 477 ? 15.094 18.652 -45.392 1.00 62.97 477 GLU A N 1
ATOM 3816 C CA . GLU A 1 477 ? 15.236 18.134 -46.761 1.00 62.97 477 GLU A CA 1
ATOM 3817 C C . GLU A 1 477 ? 14.087 17.179 -47.130 1.00 62.97 477 GLU A C 1
ATOM 3819 O O . GLU A 1 477 ? 13.889 16.120 -46.535 1.00 62.97 477 GLU A O 1
ATOM 3824 N N . LEU A 1 478 ? 13.326 17.550 -48.167 1.00 57.34 478 LEU A N 1
ATOM 3825 C CA . LEU A 1 478 ? 12.149 16.844 -48.695 1.00 57.34 478 LEU A CA 1
ATOM 3826 C C . LEU A 1 478 ? 12.482 15.427 -49.215 1.00 57.34 478 LEU A C 1
ATOM 3828 O O . LEU A 1 478 ? 12.555 15.197 -50.421 1.00 57.34 478 LEU A O 1
ATOM 3832 N N . ALA A 1 479 ? 12.587 14.475 -48.287 1.00 56.91 479 ALA A N 1
ATOM 3833 C CA . ALA A 1 479 ? 12.787 13.037 -48.466 1.00 56.91 479 ALA A CA 1
ATOM 3834 C C . ALA A 1 479 ? 14.015 12.641 -49.311 1.00 56.91 479 ALA A C 1
ATOM 3836 O O . ALA A 1 479 ? 14.007 12.721 -50.540 1.00 56.91 479 ALA A O 1
ATOM 3837 N N . MET A 1 480 ? 15.043 12.098 -48.654 1.00 57.53 480 MET A N 1
ATOM 3838 C CA . MET A 1 480 ? 16.234 11.572 -49.325 1.00 57.53 480 MET A CA 1
ATOM 3839 C C . MET A 1 480 ? 16.112 10.054 -49.543 1.00 57.53 480 MET A C 1
ATOM 3841 O O . MET A 1 480 ? 15.855 9.292 -48.608 1.00 57.53 480 MET A O 1
ATOM 3845 N N . LEU A 1 481 ? 16.312 9.605 -50.788 1.00 57.41 481 LEU A N 1
ATOM 3846 C CA . LEU A 1 481 ? 16.546 8.197 -51.124 1.00 57.41 481 LEU A CA 1
ATOM 3847 C C . LEU A 1 481 ? 18.046 7.920 -50.982 1.00 57.41 481 LEU A C 1
ATOM 3849 O O . LEU A 1 481 ? 18.841 8.369 -51.807 1.00 57.41 481 LEU A O 1
ATOM 3853 N N . SER A 1 482 ? 18.441 7.191 -49.938 1.00 55.22 482 SER A N 1
ATOM 3854 C CA . SER A 1 482 ? 19.845 6.813 -49.744 1.00 55.22 482 SER A CA 1
ATOM 3855 C C . SER A 1 482 ? 20.138 5.461 -50.405 1.00 55.22 482 SER A C 1
ATOM 3857 O O . SER A 1 482 ? 19.554 4.438 -50.039 1.00 55.22 482 SER A O 1
ATOM 3859 N N . GLY A 1 483 ? 21.012 5.483 -51.417 1.00 54.69 483 GLY A N 1
ATOM 3860 C CA . GLY A 1 483 ? 21.658 4.326 -52.041 1.00 54.69 483 GLY A CA 1
ATOM 3861 C C . GLY A 1 483 ? 23.148 4.269 -51.674 1.00 54.69 483 GLY A C 1
ATOM 3862 O O . GLY A 1 483 ? 23.701 5.241 -51.166 1.00 54.69 483 GLY A O 1
ATOM 3863 N N . ARG A 1 484 ? 23.790 3.117 -51.913 1.00 47.62 484 ARG A N 1
ATOM 3864 C CA . ARG A 1 484 ? 25.099 2.696 -51.363 1.00 47.62 484 ARG A CA 1
ATOM 3865 C C . ARG A 1 484 ? 26.280 3.653 -51.599 1.00 47.62 484 ARG A C 1
ATOM 3867 O O . ARG A 1 484 ? 27.275 3.540 -50.892 1.00 47.62 484 ARG A O 1
ATOM 3874 N N . ASP A 1 485 ? 26.171 4.594 -52.524 1.00 51.62 485 ASP A N 1
ATOM 3875 C CA . ASP A 1 485 ? 27.348 5.288 -53.044 1.00 51.62 485 ASP A CA 1
ATOM 3876 C C . ASP A 1 485 ? 27.579 6.667 -52.410 1.00 51.62 485 ASP A C 1
ATOM 3878 O O . ASP A 1 485 ? 28.485 7.383 -52.822 1.00 51.62 485 ASP A O 1
ATOM 3882 N N . GLY A 1 486 ? 26.783 7.080 -51.412 1.00 50.84 486 GLY A N 1
ATOM 3883 C CA . GLY A 1 486 ? 26.932 8.390 -50.751 1.00 50.84 486 GLY A CA 1
ATOM 3884 C C . GLY A 1 486 ? 26.664 9.596 -51.668 1.00 50.84 486 GLY A C 1
ATOM 3885 O O . GLY A 1 486 ? 26.429 10.703 -51.189 1.00 50.84 486 GLY A O 1
ATOM 3886 N N . SER A 1 487 ? 26.594 9.384 -52.982 1.00 50.88 487 SER A N 1
ATOM 3887 C CA . SER A 1 487 ? 25.954 10.260 -53.944 1.00 50.88 487 SER A CA 1
ATOM 3888 C C . SER A 1 487 ? 24.450 10.166 -53.715 1.00 50.88 487 SER A C 1
ATOM 3890 O O . SER A 1 487 ? 23.761 9.329 -54.305 1.00 50.88 487 SER A O 1
ATOM 3892 N N . GLY A 1 488 ? 23.939 10.991 -52.798 1.00 49.72 488 GLY A N 1
ATOM 3893 C CA . GLY A 1 488 ? 22.506 11.202 -52.663 1.00 49.72 488 GLY A CA 1
ATOM 3894 C C . GLY A 1 488 ? 21.936 11.481 -54.049 1.00 49.72 488 GLY A C 1
ATOM 3895 O O . GLY A 1 488 ? 22.362 12.420 -54.723 1.00 49.72 488 GLY A O 1
ATOM 3896 N N . CYS A 1 489 ? 21.018 10.633 -54.507 1.00 47.16 489 CYS A N 1
ATOM 3897 C CA . CYS A 1 489 ? 20.277 10.906 -55.724 1.00 47.16 489 CYS A CA 1
ATOM 3898 C C . CYS A 1 489 ? 19.339 12.061 -55.368 1.00 47.16 489 CYS A C 1
ATOM 3900 O O . CYS A 1 489 ? 18.245 11.842 -54.842 1.00 47.16 489 CYS A O 1
ATOM 3902 N N . ARG A 1 490 ? 19.820 13.305 -55.531 1.00 51.97 490 ARG A N 1
ATOM 3903 C CA . ARG A 1 490 ? 18.970 14.485 -55.394 1.00 51.97 490 ARG A CA 1
ATOM 3904 C C . ARG A 1 490 ? 17.819 14.275 -56.353 1.00 51.97 490 ARG A C 1
ATOM 3906 O O . ARG A 1 490 ? 18.024 14.017 -57.538 1.00 51.97 490 ARG A O 1
ATOM 3913 N N . ARG A 1 491 ? 16.619 14.333 -55.793 1.00 49.34 491 ARG A N 1
ATOM 3914 C CA . ARG A 1 491 ? 15.367 14.335 -56.531 1.00 49.34 491 ARG A CA 1
ATOM 3915 C C . ARG A 1 491 ? 15.543 15.267 -57.729 1.00 49.34 491 ARG A C 1
ATOM 3917 O O . ARG A 1 491 ? 15.914 16.422 -57.533 1.00 49.34 491 ARG A O 1
ATOM 3924 N N . CYS A 1 492 ? 15.311 14.764 -58.941 1.00 45.88 492 CYS A N 1
ATOM 3925 C CA . CYS A 1 492 ? 15.056 15.635 -60.077 1.00 45.88 492 CYS A CA 1
ATOM 3926 C C . CYS A 1 492 ? 13.952 16.587 -59.615 1.00 45.88 492 CYS A C 1
ATOM 3928 O O . CYS A 1 492 ? 12.867 16.121 -59.250 1.00 45.88 492 CYS A O 1
ATOM 3930 N N . GLU A 1 493 ? 14.260 17.879 -59.517 1.00 46.88 493 GLU A N 1
ATOM 3931 C CA . GLU A 1 493 ? 13.256 18.920 -59.366 1.00 46.88 493 GLU A CA 1
ATOM 3932 C C . GLU A 1 493 ? 12.343 18.785 -60.581 1.00 46.88 493 GLU A C 1
ATOM 3934 O O . GLU A 1 493 ? 12.650 19.242 -61.675 1.00 46.88 493 GLU A O 1
ATOM 3939 N N . GLY A 1 494 ? 11.263 18.022 -60.420 1.00 48.81 494 GLY A N 1
ATOM 3940 C CA . GLY A 1 494 ? 10.155 18.069 -61.345 1.00 48.81 494 GLY A CA 1
ATOM 3941 C C . GLY A 1 494 ? 9.590 19.465 -61.210 1.00 48.81 494 GLY A C 1
ATOM 3942 O O . GLY A 1 494 ? 9.062 19.798 -60.144 1.00 48.81 494 GLY A O 1
ATOM 3943 N N . ASP A 1 495 ? 9.784 20.262 -62.258 1.00 44.97 495 ASP A N 1
ATOM 3944 C CA . ASP A 1 495 ? 9.190 21.574 -62.442 1.00 44.97 495 ASP A CA 1
ATOM 3945 C C . ASP A 1 495 ? 7.792 21.598 -61.827 1.00 44.97 495 ASP A C 1
ATOM 3947 O O . ASP A 1 495 ? 6.893 20.843 -62.218 1.00 44.97 495 ASP A O 1
ATOM 3951 N N . ARG A 1 496 ? 7.605 22.464 -60.826 1.00 45.91 496 ARG A N 1
ATOM 3952 C CA . ARG A 1 496 ? 6.260 22.890 -60.459 1.00 45.91 496 ARG A CA 1
ATOM 3953 C C . ARG A 1 496 ? 5.690 23.570 -61.699 1.00 45.91 496 ARG A C 1
ATOM 3955 O O . ARG A 1 496 ? 6.081 24.689 -62.017 1.00 45.91 496 ARG A O 1
ATOM 3962 N N . ALA A 1 497 ? 4.797 22.874 -62.397 1.00 47.12 497 ALA A N 1
ATOM 3963 C CA . ALA A 1 497 ? 3.886 23.513 -63.332 1.00 47.12 497 ALA A CA 1
ATOM 3964 C C . ALA A 1 497 ? 3.135 24.647 -62.594 1.00 47.12 497 ALA A C 1
ATOM 3966 O O . ALA A 1 497 ? 2.837 24.472 -61.405 1.00 47.12 497 ALA A O 1
ATOM 3967 N N . PRO A 1 498 ? 2.908 25.794 -63.261 1.00 54.09 498 PRO A N 1
ATOM 3968 C CA . PRO A 1 498 ? 2.413 27.028 -62.646 1.00 54.09 498 PRO A CA 1
ATOM 3969 C C . PRO A 1 498 ? 1.046 26.899 -61.970 1.00 54.09 498 PRO A C 1
ATOM 3971 O O . PRO A 1 498 ? 0.212 26.091 -62.444 1.00 54.09 498 PRO A O 1
#

Sequence (498 aa):
MDSPHPEAHSEAFSPSFDPLHALSPAVSVPEASEPPSSPSLPSPAPSVMLQYYPIFMKGARGVSTSVKRKSASEANVQPAKKRAKPDERVGGPVGLSKSAQASRAVRLQVSSGNFVWSETKLKNWKWKIWKIDDNAVLHDDNMHVRCSKCGQWWKIKEPYEAYRYRTHFTSCKQTGAPTLQQLSEWFEWSFKRVPDTSPPKDSLAAAPNYHPCCGVSPEDDERIGTYLRRTGAVGGGGRSIVVIAKEKLSKTFSELTRQQKQAVIDAQISEHKWWNDFGERASMPRTASVKIDSFRRAIDKPIPTDKNYVFVNRFYRDPVLGELYAKTVGLRDLINPEHKTSPFIRYTQGVLKGKYSDGKLLGGLLESVMIKEDKERRGVGMQNFRWPVDYDRFLHLVFIDSPRAYRALSRYLPARTERSFRAIESEQPSIPFTITERTFQLVQEHIRALDYNGYLVLSCDNSKLLPALRLYYDDGELAMLSGRDGSGCRRCEGDRAP

Radius of gyration: 41.19 Å; chains: 1; bounding box: 112×91×117 Å